Protein AF-0000000078791413 (afdb_homodimer)

Sequence (458 aa):
MQTTTYPIHERLLIGTLLTAAAGSFDAYTYLLHGEVFAGLQTGNVILLGVHLGQGQWHTAIRYLVPILAFMFGTMAARALQLHASHRPQLLAEQRWILRYEIVWLLVVSLLGKWLPDLLASAIVSVIAAAQLQEFRRLKGGPFTSLMMTGNLRTAAQSLYDGFIRGQQKGRASAATVGTIILSFALGAGVTGILTHAIGTYALAGATLVLILIDLLLWRDQKTLPQSTVMQTTTYPIHERLLIGTLLTAAAGSFDAYTYLLHGEVFAGLQTGNVILLGVHLGQGQWHTAIRYLVPILAFMFGTMAARALQLHASHRPQLLAEQRWILRYEIVWLLVVSLLGKWLPDLLASAIVSVIAAAQLQEFRRLKGGPFTSLMMTGNLRTAAQSLYDGFIRGQQKGRASAATVGTIILSFALGAGVTGILTHAIGTYALAGATLVLILIDLLLWRDQKTLPQSTV

Nearest PDB structures (foldseek):
  8vzo-assembly1_A  TM=5.711E-01  e=6.761E-02  Mus musculus
  8uby-assembly1_A  TM=5.961E-01  e=1.381E-01  Homo sapiens
  8f6h-assembly1_B  TM=3.755E-01  e=2.407E+00  Shewanella oneidensis MR-1
  8f6e-assembly1_B  TM=3.285E-01  e=5.624E+00  Shewanella oneidensis
  8qcz-assembly1_A  TM=5.626E-01  e=1.008E-01  Homo sapiens

Structure (mmCIF, N/CA/C/O backbone):
data_AF-0000000078791413-model_v1
#
loop_
_entity.id
_entity.type
_entity.pdbx_description
1 polymer 'DUF1275 domain-containing protein'
#
loop_
_atom_site.group_PDB
_atom_site.id
_atom_site.type_symbol
_atom_site.label_atom_id
_atom_site.label_alt_id
_atom_site.label_comp_id
_atom_site.label_asym_id
_atom_site.label_entity_id
_atom_site.label_seq_id
_atom_site.pdbx_PDB_ins_code
_atom_site.Cartn_x
_atom_site.Cartn_y
_atom_site.Cartn_z
_atom_site.occupancy
_atom_site.B_iso_or_equiv
_atom_site.auth_seq_id
_atom_site.auth_comp_id
_atom_site.auth_asym_id
_atom_site.auth_atom_id
_atom_site.pdbx_PDB_model_num
ATOM 1 N N . MET A 1 1 ? 11.016 33.219 -10.828 1 34.72 1 MET A N 1
ATOM 2 C CA . MET A 1 1 ? 10.258 32.094 -10.305 1 34.72 1 MET A CA 1
ATOM 3 C C . MET A 1 1 ? 11.023 31.391 -9.172 1 34.72 1 MET A C 1
ATOM 5 O O . MET A 1 1 ? 12.133 30.906 -9.375 1 34.72 1 MET A O 1
ATOM 9 N N . GLN A 1 2 ? 11.008 31.922 -8.047 1 38.5 2 GLN A N 1
ATOM 10 C CA . GLN A 1 2 ? 11.828 31.516 -6.902 1 38.5 2 GLN A CA 1
ATOM 11 C C . GLN A 1 2 ? 11.828 30 -6.738 1 38.5 2 GLN A C 1
ATOM 13 O O . GLN A 1 2 ? 10.766 29.375 -6.656 1 38.5 2 GLN A O 1
ATOM 18 N N . THR A 1 3 ? 12.594 29.219 -7.34 1 48.06 3 THR A N 1
ATOM 19 C CA . THR A 1 3 ? 12.789 27.781 -7.332 1 48.06 3 THR A CA 1
ATOM 20 C C . THR A 1 3 ? 12.695 27.219 -5.914 1 48.06 3 THR A C 1
ATOM 22 O O . THR A 1 3 ? 13.516 27.547 -5.055 1 48.06 3 THR A O 1
ATOM 25 N N . THR A 1 4 ? 11.531 27.312 -5.262 1 55.44 4 THR A N 1
ATOM 26 C CA . THR A 1 4 ? 11.289 26.812 -3.912 1 55.44 4 THR A CA 1
ATOM 27 C C . THR A 1 4 ? 12.141 25.578 -3.633 1 55.44 4 THR A C 1
ATOM 29 O O . THR A 1 4 ? 12.008 24.562 -4.316 1 55.44 4 THR A O 1
ATOM 32 N N . THR A 1 5 ? 13.414 25.734 -3.115 1 76.12 5 THR A N 1
ATOM 33 C CA . THR A 1 5 ? 14.484 24.75 -2.986 1 76.12 5 THR A CA 1
ATOM 34 C C . THR A 1 5 ? 14.219 23.812 -1.812 1 76.12 5 THR A C 1
ATOM 36 O O . THR A 1 5 ? 14.125 24.25 -0.665 1 76.12 5 THR A O 1
ATOM 39 N N . TYR A 1 6 ? 13.57 22.75 -1.928 1 87.69 6 TYR A N 1
ATOM 40 C CA . TYR A 1 6 ? 13.414 21.703 -0.92 1 87.69 6 TYR A CA 1
ATOM 41 C C . TYR A 1 6 ? 14.766 21.094 -0.544 1 87.69 6 TYR A C 1
ATOM 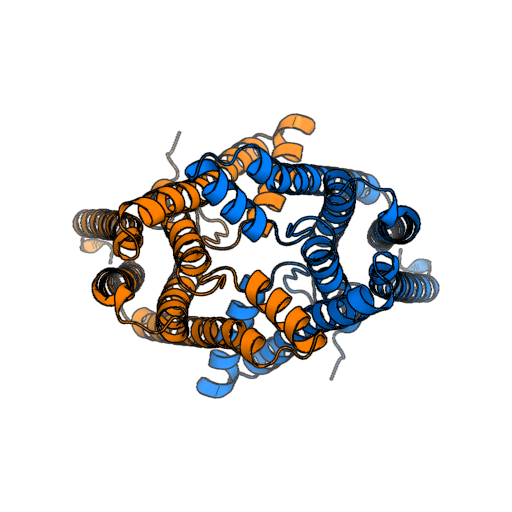43 O O . TYR A 1 6 ? 15.688 21.062 -1.365 1 87.69 6 TYR A O 1
ATOM 51 N N . PRO A 1 7 ? 14.891 20.828 0.788 1 90.25 7 PRO A N 1
ATOM 52 C CA . PRO A 1 7 ? 16.094 20.078 1.129 1 90.25 7 PRO A CA 1
ATOM 53 C C . PRO A 1 7 ? 16.375 18.938 0.151 1 90.25 7 PRO A C 1
ATOM 55 O O . PRO A 1 7 ? 15.445 18.359 -0.412 1 90.25 7 PRO A O 1
ATOM 58 N N . ILE A 1 8 ? 17.578 18.703 -0.067 1 91.12 8 ILE A N 1
ATOM 59 C CA . ILE A 1 8 ? 18 17.781 -1.112 1 91.12 8 ILE A CA 1
ATOM 60 C C . ILE A 1 8 ? 17.281 16.438 -0.946 1 91.12 8 ILE A C 1
ATOM 62 O O . ILE A 1 8 ? 16.906 15.797 -1.933 1 91.12 8 ILE A O 1
ATOM 66 N N . HIS A 1 9 ? 17.062 15.945 0.321 1 92.31 9 HIS A N 1
ATOM 67 C CA . HIS A 1 9 ? 16.484 14.633 0.552 1 92.31 9 HIS A CA 1
ATOM 68 C C . HIS A 1 9 ? 14.984 14.633 0.266 1 92.31 9 HIS A C 1
ATOM 70 O O . HIS A 1 9 ? 14.352 13.578 0.248 1 92.31 9 HIS A O 1
ATOM 76 N N . GLU A 1 10 ? 14.375 15.812 -0.086 1 94.94 10 GLU A N 1
ATOM 77 C CA . GLU A 1 10 ? 12.953 15.93 -0.408 1 94.94 10 GLU A CA 1
ATOM 78 C C . GLU A 1 10 ? 12.75 16.312 -1.873 1 94.94 10 GLU A C 1
ATOM 80 O O . GLU A 1 10 ? 11.641 16.672 -2.277 1 94.94 10 GLU A O 1
ATOM 85 N N . ARG A 1 11 ? 13.828 16.297 -2.609 1 96 11 ARG A N 1
ATOM 86 C CA . ARG A 1 11 ? 13.734 16.641 -4.027 1 96 11 ARG A CA 1
ATOM 87 C C . ARG A 1 11 ? 13.25 15.438 -4.84 1 96 11 ARG A C 1
ATOM 89 O O . ARG A 1 11 ? 13.445 14.289 -4.441 1 96 11 ARG A O 1
ATOM 96 N N . LEU A 1 12 ? 12.68 15.703 -5.973 1 97.19 12 LEU A N 1
ATOM 97 C CA . LEU A 1 12 ? 12.055 14.695 -6.824 1 97.19 12 LEU A CA 1
ATOM 98 C C . LEU A 1 12 ? 13.07 13.656 -7.273 1 97.19 12 LEU A C 1
ATOM 100 O O . LEU A 1 12 ? 12.75 12.469 -7.371 1 97.19 12 LEU A O 1
ATOM 104 N N . LEU A 1 13 ? 14.266 14.102 -7.516 1 97.19 13 LEU A N 1
ATOM 105 C CA . LEU A 1 13 ? 15.305 13.18 -7.957 1 97.19 13 LEU A CA 1
ATOM 106 C C . LEU A 1 13 ? 15.539 12.086 -6.914 1 97.19 13 LEU A C 1
ATOM 108 O O . LEU A 1 13 ? 15.586 10.906 -7.25 1 97.19 13 LEU A O 1
ATOM 112 N N . ILE A 1 14 ? 15.664 12.469 -5.641 1 97.44 14 ILE A N 1
ATOM 113 C CA . ILE A 1 14 ? 15.922 11.516 -4.562 1 97.44 14 ILE A CA 1
ATOM 114 C C . ILE A 1 14 ? 14.711 10.602 -4.383 1 97.44 14 ILE A C 1
ATOM 116 O O . ILE A 1 14 ? 14.859 9.391 -4.242 1 97.44 14 ILE A O 1
ATOM 120 N N . GLY A 1 15 ? 13.508 11.219 -4.418 1 97.94 15 GLY A N 1
ATOM 121 C CA . GLY A 1 15 ? 12.297 10.414 -4.336 1 97.94 15 GLY A CA 1
ATOM 122 C C . GLY A 1 15 ? 12.188 9.383 -5.449 1 97.94 15 GLY A C 1
ATOM 123 O O . GLY A 1 15 ? 11.797 8.242 -5.207 1 97.94 15 GLY A O 1
ATOM 124 N N . THR A 1 16 ? 12.57 9.82 -6.648 1 98.31 16 THR A N 1
ATOM 125 C CA . THR A 1 16 ? 12.523 8.945 -7.816 1 98.31 16 THR A CA 1
ATOM 126 C C . THR A 1 16 ? 13.5 7.777 -7.66 1 98.31 16 THR A C 1
ATOM 128 O O . THR A 1 16 ? 13.148 6.629 -7.922 1 98.31 16 THR A O 1
ATOM 131 N N . LEU A 1 17 ? 14.648 8.047 -7.184 1 98.5 17 LEU A N 1
ATOM 132 C CA . LEU A 1 17 ? 15.656 7.016 -6.992 1 98.5 17 LEU A CA 1
ATOM 133 C C . LEU A 1 17 ? 15.266 6.074 -5.859 1 98.5 17 LEU A C 1
ATOM 135 O O . LEU A 1 17 ? 15.445 4.859 -5.965 1 98.5 17 LEU A O 1
ATOM 139 N N . LEU A 1 18 ? 14.727 6.617 -4.785 1 98.44 18 LEU A N 1
ATOM 140 C CA . LEU A 1 18 ? 14.273 5.801 -3.666 1 98.44 18 LEU A CA 1
ATOM 141 C C . LEU A 1 18 ? 13.172 4.84 -4.102 1 98.44 18 LEU A C 1
ATOM 143 O O . LEU A 1 18 ? 13.188 3.666 -3.727 1 98.44 18 LEU A O 1
ATOM 147 N N . THR A 1 19 ? 12.258 5.324 -4.93 1 98.56 19 THR A N 1
ATOM 148 C CA . THR A 1 19 ? 11.133 4.5 -5.355 1 98.56 19 THR A CA 1
ATOM 149 C C . THR A 1 19 ? 11.594 3.42 -6.332 1 98.56 19 THR A C 1
ATOM 151 O O . THR A 1 19 ? 11.07 2.307 -6.328 1 98.56 19 THR A O 1
ATOM 154 N N . ALA A 1 20 ? 12.562 3.752 -7.164 1 98.5 20 ALA A N 1
ATOM 155 C CA . ALA A 1 20 ? 13.133 2.727 -8.031 1 98.5 20 ALA A CA 1
ATOM 156 C C . ALA A 1 20 ? 13.758 1.6 -7.211 1 98.5 20 ALA A C 1
ATOM 158 O O . ALA A 1 20 ? 13.562 0.421 -7.516 1 98.5 20 ALA A O 1
ATOM 159 N N . ALA A 1 21 ? 14.5 1.977 -6.195 1 98.5 21 ALA A N 1
ATOM 160 C CA . ALA A 1 21 ? 15.094 0.979 -5.309 1 98.5 21 ALA A CA 1
ATOM 161 C C . ALA A 1 21 ? 14.016 0.147 -4.621 1 98.5 21 ALA A C 1
ATOM 163 O O . ALA A 1 21 ? 14.148 -1.073 -4.496 1 98.5 21 ALA A O 1
ATOM 164 N N . ALA A 1 22 ? 12.977 0.786 -4.184 1 98.38 22 ALA A N 1
ATOM 165 C CA . ALA A 1 22 ? 11.883 0.111 -3.49 1 98.38 22 ALA A CA 1
ATOM 166 C C . ALA A 1 22 ? 11.219 -0.923 -4.395 1 98.38 22 ALA A C 1
ATOM 168 O O . ALA A 1 22 ? 10.93 -2.043 -3.963 1 98.38 22 ALA A O 1
ATOM 169 N N . GLY A 1 23 ? 10.922 -0.523 -5.66 1 98.5 23 GLY A N 1
ATOM 170 C CA . GLY A 1 23 ? 10.406 -1.485 -6.617 1 98.5 23 GLY A CA 1
ATOM 171 C C . GLY A 1 23 ? 11.312 -2.688 -6.809 1 98.5 23 GLY A C 1
ATOM 172 O O . GLY A 1 23 ? 10.828 -3.812 -6.965 1 98.5 23 GLY A O 1
ATOM 173 N N . SER A 1 24 ? 12.602 -2.471 -6.73 1 98.31 24 SER A N 1
ATOM 174 C CA . SER A 1 24 ? 13.602 -3.525 -6.875 1 98.31 24 SER A CA 1
ATOM 175 C C . SER A 1 24 ? 13.547 -4.5 -5.703 1 98.31 24 SER A C 1
ATOM 177 O O . SER A 1 24 ? 13.672 -5.711 -5.891 1 98.31 24 SER A O 1
ATOM 179 N N . PHE A 1 25 ? 13.344 -3.953 -4.453 1 98.19 25 PHE A N 1
ATOM 180 C CA . PHE A 1 25 ? 13.258 -4.801 -3.268 1 98.19 25 PHE A CA 1
ATOM 181 C C . PHE A 1 25 ? 12.18 -5.863 -3.439 1 98.19 25 PHE A C 1
ATOM 183 O O . PHE A 1 25 ? 12.445 -7.055 -3.254 1 98.19 25 PHE A O 1
ATOM 190 N N . ASP A 1 26 ? 11.062 -5.418 -3.824 1 98.44 26 ASP A N 1
ATOM 191 C CA . ASP A 1 26 ? 9.898 -6.293 -3.893 1 98.44 26 ASP A CA 1
ATOM 192 C C . ASP A 1 26 ? 10.008 -7.262 -5.066 1 98.44 26 ASP A C 1
ATOM 194 O O . ASP A 1 26 ? 9.688 -8.445 -4.934 1 98.44 26 ASP A O 1
ATOM 198 N N . ALA A 1 27 ? 10.453 -6.766 -6.238 1 97.94 27 ALA A N 1
ATOM 199 C CA . ALA A 1 27 ? 10.641 -7.652 -7.387 1 97.94 27 ALA A CA 1
ATOM 200 C C . ALA A 1 27 ? 11.641 -8.758 -7.07 1 97.94 27 ALA A C 1
ATOM 202 O O . ALA A 1 27 ? 11.414 -9.922 -7.406 1 97.94 27 ALA A O 1
ATOM 203 N N . TYR A 1 28 ? 12.727 -8.422 -6.406 1 97.62 28 TYR A N 1
ATOM 204 C CA . TYR A 1 28 ? 13.797 -9.352 -6.078 1 97.62 28 TYR A CA 1
ATOM 205 C C . TYR A 1 28 ? 13.289 -10.477 -5.184 1 97.62 28 TYR A C 1
ATOM 207 O O . TYR A 1 28 ? 13.453 -11.656 -5.508 1 97.62 28 TYR A O 1
ATOM 215 N N . THR A 1 29 ? 12.641 -10.117 -4.074 1 97.31 29 THR A N 1
ATOM 216 C CA . THR A 1 29 ? 12.211 -11.148 -3.141 1 97.31 29 THR A CA 1
ATOM 217 C C . THR A 1 29 ? 11.047 -11.961 -3.719 1 97.31 29 THR A C 1
ATOM 219 O O . THR A 1 29 ? 10.938 -13.156 -3.467 1 97.31 29 THR A O 1
ATOM 222 N N . TYR A 1 30 ? 10.211 -11.312 -4.492 1 97.06 30 TYR A N 1
ATOM 223 C CA . TYR A 1 30 ? 9.102 -12.031 -5.098 1 97.06 30 TYR A CA 1
ATOM 224 C C . TYR A 1 30 ? 9.594 -13.07 -6.09 1 97.06 30 TYR A C 1
ATOM 226 O O . TYR A 1 30 ? 9.109 -14.203 -6.109 1 97.06 30 TYR A O 1
ATOM 234 N N . LEU A 1 31 ? 10.594 -12.781 -6.859 1 95.81 31 LEU A N 1
ATOM 235 C CA . LEU A 1 31 ? 11.062 -13.648 -7.93 1 95.81 31 LEU A CA 1
ATOM 236 C C . LEU A 1 31 ? 11.977 -14.742 -7.387 1 95.81 31 LEU A C 1
ATOM 238 O O . LEU A 1 31 ? 11.961 -15.875 -7.871 1 95.81 31 LEU A O 1
ATOM 242 N N . LEU A 1 32 ? 12.75 -14.414 -6.309 1 95.62 32 LEU A N 1
ATOM 243 C CA . LEU A 1 32 ? 13.844 -15.328 -5.973 1 95.62 32 LEU A CA 1
ATOM 244 C C . LEU A 1 32 ? 13.617 -15.961 -4.605 1 95.62 32 LEU A C 1
ATOM 246 O O . LEU A 1 32 ? 14.258 -16.953 -4.266 1 95.62 32 LEU A O 1
ATOM 250 N N . HIS A 1 33 ? 12.703 -15.367 -3.889 1 94 33 HIS A N 1
ATOM 251 C CA . HIS A 1 33 ? 12.648 -15.82 -2.504 1 94 33 HIS A CA 1
ATOM 252 C C . HIS A 1 33 ? 11.219 -16.156 -2.088 1 94 33 HIS A C 1
ATOM 254 O O . HIS A 1 33 ? 10.742 -15.672 -1.058 1 94 33 HIS A O 1
ATOM 260 N N . GLY A 1 34 ? 10.484 -16.922 -2.869 1 91.31 34 GLY A N 1
ATOM 261 C CA . GLY A 1 34 ? 9.266 -17.594 -2.457 1 91.31 34 GLY A CA 1
ATOM 262 C C . GLY A 1 34 ? 8.023 -16.75 -2.666 1 91.31 34 GLY A C 1
ATOM 263 O O . GLY A 1 34 ? 7.043 -16.875 -1.928 1 91.31 34 GLY A O 1
ATOM 264 N N . GLU A 1 35 ? 8.047 -15.742 -3.543 1 94.25 35 GLU A N 1
ATOM 265 C CA . GLU A 1 35 ? 6.91 -14.906 -3.908 1 94.25 35 GLU A CA 1
ATOM 266 C C . GLU A 1 35 ? 6.398 -14.109 -2.709 1 94.25 35 GLU A C 1
ATOM 268 O O . GLU A 1 35 ? 5.195 -14.062 -2.457 1 94.25 35 GLU A O 1
ATOM 273 N N . VAL A 1 36 ? 7.328 -13.656 -1.929 1 96.5 36 VAL A N 1
ATOM 274 C CA . VAL A 1 36 ? 7.047 -12.758 -0.813 1 96.5 36 VAL A CA 1
ATOM 275 C C . VAL A 1 36 ? 7.504 -11.344 -1.157 1 96.5 36 VAL A C 1
ATOM 277 O O . VAL A 1 36 ? 8.43 -11.156 -1.955 1 96.5 36 VAL A O 1
ATOM 280 N N . PHE A 1 37 ? 6.859 -10.414 -0.606 1 97.5 37 PHE A N 1
ATOM 281 C CA . PHE A 1 37 ? 7.23 -9.023 -0.839 1 97.5 37 PHE A CA 1
ATOM 282 C C . PHE A 1 37 ? 8.031 -8.477 0.336 1 97.5 37 PHE A C 1
ATOM 284 O O . PHE A 1 37 ? 7.66 -8.68 1.494 1 97.5 37 PHE A O 1
ATOM 291 N N . ALA A 1 38 ? 9.07 -7.785 0.003 1 97 38 ALA A N 1
ATOM 292 C CA . ALA A 1 38 ? 9.906 -7.215 1.059 1 97 38 ALA A CA 1
ATOM 293 C C . ALA A 1 38 ? 9.281 -5.953 1.637 1 97 38 ALA A C 1
ATOM 295 O O . ALA A 1 38 ? 9.297 -5.742 2.852 1 97 38 ALA A O 1
ATOM 296 N N . GLY A 1 39 ? 8.797 -5.125 0.792 1 97.44 39 GLY A N 1
ATOM 297 C CA . GLY A 1 39 ? 8.234 -3.848 1.205 1 97.44 39 GLY A CA 1
ATOM 298 C C . GLY A 1 39 ? 6.715 -3.838 1.196 1 97.44 39 GLY A C 1
ATOM 299 O O . GLY A 1 39 ? 6.09 -3.225 2.064 1 97.44 39 GLY A O 1
ATOM 300 N N . LEU A 1 40 ? 6.148 -4.445 0.237 1 97.25 40 LEU A N 1
ATOM 301 C CA . LEU A 1 40 ? 4.699 -4.48 0.073 1 97.25 40 LEU A CA 1
ATOM 302 C C . LEU A 1 40 ? 4.066 -5.441 1.074 1 97.25 40 LEU A C 1
ATOM 304 O O . LEU A 1 40 ? 3.562 -6.5 0.693 1 97.25 40 LEU A O 1
ATOM 308 N N . GLN A 1 41 ? 3.863 -4.98 2.295 1 98.31 41 GLN A N 1
ATOM 309 C CA . GLN A 1 41 ? 3.373 -5.848 3.365 1 98.31 41 GLN A CA 1
ATOM 310 C C . GLN A 1 41 ? 1.88 -6.121 3.209 1 98.31 41 GLN A C 1
ATOM 312 O O . GLN A 1 41 ? 1.387 -7.164 3.643 1 98.31 41 GLN A O 1
ATOM 317 N N . THR A 1 42 ? 1.195 -5.242 2.564 1 98.31 42 THR A N 1
ATOM 318 C CA . THR A 1 42 ? -0.212 -5.508 2.285 1 98.31 42 THR A CA 1
ATOM 319 C C . THR A 1 42 ? -0.378 -6.832 1.544 1 98.31 42 THR A C 1
ATOM 321 O O . THR A 1 42 ? -1.251 -7.633 1.881 1 98.31 42 THR A O 1
ATOM 324 N N . GLY A 1 43 ? 0.449 -7.059 0.578 1 98 43 GLY A N 1
ATOM 325 C CA . GLY A 1 43 ? 0.425 -8.32 -0.146 1 98 43 GLY A CA 1
ATOM 326 C C . GLY A 1 43 ? 0.705 -9.516 0.737 1 98 43 GLY A C 1
ATOM 327 O O . GLY A 1 43 ? 0.027 -10.547 0.634 1 98 43 GLY A O 1
ATOM 328 N N . ASN A 1 44 ? 1.668 -9.375 1.631 1 98.5 44 ASN A N 1
ATOM 329 C CA . ASN A 1 44 ? 1.991 -10.461 2.555 1 98.5 44 ASN A CA 1
ATOM 330 C C . ASN A 1 44 ? 0.832 -10.75 3.504 1 98.5 44 ASN A C 1
ATOM 332 O O . ASN A 1 44 ? 0.582 -11.906 3.85 1 98.5 44 ASN A O 1
ATOM 336 N N . VAL A 1 45 ? 0.146 -9.711 3.918 1 98.44 45 VAL A N 1
ATOM 337 C CA . VAL A 1 45 ? -0.986 -9.875 4.824 1 98.44 45 VAL A CA 1
ATOM 338 C C . VAL A 1 45 ? -2.121 -10.602 4.105 1 98.44 45 VAL A C 1
ATOM 340 O O . VAL A 1 45 ? -2.744 -11.508 4.668 1 98.44 45 VAL A O 1
ATOM 343 N N . ILE A 1 46 ? -2.391 -10.227 2.869 1 98.19 46 ILE A N 1
ATOM 344 C CA . ILE A 1 46 ? -3.422 -10.883 2.078 1 98.19 46 ILE A CA 1
ATOM 345 C C . ILE A 1 46 ? -3.088 -12.367 1.93 1 98.19 46 ILE A C 1
ATOM 347 O O . ILE A 1 46 ? -3.918 -13.227 2.223 1 98.19 46 ILE A O 1
ATOM 351 N N . LEU A 1 47 ? -1.841 -12.648 1.515 1 97.44 47 LEU A N 1
ATOM 352 C CA . LEU A 1 47 ? -1.455 -14.023 1.212 1 97.44 47 LEU A CA 1
ATOM 353 C C . LEU A 1 47 ? -1.346 -14.852 2.488 1 97.44 47 LEU A C 1
ATOM 355 O O . LEU A 1 47 ? -1.649 -16.047 2.486 1 97.44 47 LEU A O 1
ATOM 359 N N . LEU A 1 48 ? -0.936 -14.188 3.547 1 97.88 48 LEU A N 1
ATOM 360 C CA . LEU A 1 48 ? -0.978 -14.844 4.848 1 97.88 48 LEU A CA 1
ATOM 361 C C . LEU A 1 48 ? -2.398 -15.289 5.188 1 97.88 48 LEU A C 1
ATOM 363 O O . LEU A 1 48 ? -2.625 -16.453 5.539 1 97.88 48 LEU A O 1
ATOM 367 N N . GLY A 1 49 ? -3.352 -14.391 5.074 1 97.31 49 GLY A N 1
ATOM 368 C CA . GLY A 1 49 ? -4.746 -14.703 5.344 1 97.31 49 GLY A CA 1
ATOM 369 C C . GLY A 1 49 ? -5.285 -15.812 4.465 1 97.31 49 GLY A C 1
ATOM 370 O O . GLY A 1 49 ? -5.91 -16.766 4.961 1 97.31 49 GLY A O 1
ATOM 371 N N . VAL A 1 50 ? -5 -15.75 3.215 1 96.19 50 VAL A N 1
ATOM 372 C CA . VAL A 1 50 ? -5.496 -16.719 2.238 1 96.19 50 VAL A CA 1
ATOM 373 C C . VAL A 1 50 ? -4.945 -18.094 2.555 1 96.19 50 VAL A C 1
ATOM 375 O O . VAL A 1 50 ? -5.699 -19.078 2.615 1 96.19 50 VAL A O 1
ATOM 378 N N . HIS A 1 51 ? -3.645 -18.203 2.777 1 96.56 51 HIS A N 1
ATOM 379 C CA . HIS A 1 51 ? -3.033 -19.5 2.998 1 96.56 51 HIS A CA 1
ATOM 380 C C . HIS A 1 51 ? -3.43 -20.078 4.355 1 96.56 51 HIS A C 1
ATOM 382 O O . HIS A 1 51 ? -3.586 -21.281 4.504 1 96.56 51 HIS A O 1
ATOM 388 N N . LEU A 1 52 ? -3.607 -19.203 5.328 1 95.5 52 LEU A N 1
ATOM 389 C CA . LEU A 1 52 ? -4.137 -19.672 6.605 1 95.5 52 LEU A CA 1
ATOM 390 C C . LEU A 1 52 ? -5.551 -20.219 6.441 1 95.5 52 LEU A C 1
ATOM 392 O O . LEU A 1 52 ? -5.871 -21.281 6.973 1 95.5 52 LEU A O 1
ATOM 396 N N . GLY A 1 53 ? -6.34 -19.516 5.73 1 93.56 53 GLY A N 1
ATOM 397 C CA . GLY A 1 53 ? -7.695 -19.969 5.465 1 93.56 53 GLY A CA 1
ATOM 398 C C . GLY A 1 53 ? -7.754 -21.297 4.746 1 93.56 53 GLY A C 1
ATOM 399 O O . GLY A 1 53 ? -8.672 -22.094 4.957 1 93.56 53 GLY A O 1
ATOM 400 N N . GLN A 1 54 ? -6.754 -21.578 3.977 1 94.56 54 GLN A N 1
ATOM 401 C CA . GLN A 1 54 ? -6.734 -22.812 3.184 1 94.56 54 GLN A CA 1
ATOM 402 C C . GLN A 1 54 ? -5.977 -23.922 3.91 1 94.56 54 GLN A C 1
ATOM 404 O O . GLN A 1 54 ? -5.746 -24.984 3.346 1 94.56 54 GLN A O 1
ATOM 409 N N . GLY A 1 55 ? -5.441 -23.641 5.074 1 94.12 55 GLY A N 1
ATOM 410 C CA . GLY A 1 55 ? -4.785 -24.641 5.902 1 94.12 55 GLY A CA 1
ATOM 411 C C . GLY A 1 55 ? -3.342 -24.891 5.5 1 94.12 55 GLY A C 1
ATOM 412 O O . GLY A 1 55 ? -2.77 -25.922 5.836 1 94.12 55 GLY A O 1
ATOM 413 N N . GLN A 1 56 ? -2.812 -23.938 4.75 1 95.12 56 GLN A N 1
ATOM 414 C CA . GLN A 1 56 ? -1.431 -24.078 4.305 1 95.12 56 GLN A CA 1
ATOM 415 C C . GLN A 1 56 ? -0.476 -23.359 5.258 1 95.12 56 GLN A C 1
ATOM 417 O O . GLN A 1 56 ? 0.129 -22.344 4.898 1 95.12 56 GLN A O 1
ATOM 422 N N . TRP A 1 57 ? -0.204 -23.938 6.309 1 93.31 57 TRP A N 1
ATOM 423 C CA . TRP A 1 57 ? 0.525 -23.328 7.41 1 93.31 57 TRP A CA 1
ATOM 424 C C . TRP A 1 57 ? 1.979 -23.078 7.031 1 93.31 57 TRP A C 1
ATOM 426 O O . TRP A 1 57 ? 2.543 -22.031 7.363 1 93.31 57 TRP A O 1
ATOM 436 N N . HIS A 1 58 ? 2.592 -24.062 6.359 1 93.19 58 HIS A N 1
ATOM 437 C CA . HIS A 1 58 ? 3.992 -23.938 5.98 1 93.19 58 HIS A CA 1
ATOM 438 C C . HIS A 1 58 ? 4.203 -22.766 5.02 1 93.19 58 HIS A C 1
ATOM 440 O O . HIS A 1 58 ? 5.168 -22.016 5.156 1 93.19 58 HIS A O 1
ATOM 446 N N . THR A 1 59 ? 3.242 -22.609 4.129 1 94.25 59 THR A N 1
ATOM 447 C CA . THR A 1 59 ? 3.314 -21.5 3.184 1 94.25 59 THR A CA 1
ATOM 448 C C . THR A 1 59 ? 3.027 -20.172 3.879 1 94.25 59 THR A C 1
ATOM 450 O O . THR A 1 59 ? 3.646 -19.156 3.566 1 94.25 59 THR A O 1
ATOM 453 N N . ALA A 1 60 ? 2.131 -20.219 4.832 1 95.69 60 ALA A N 1
ATOM 454 C CA . ALA A 1 60 ? 1.719 -19.016 5.535 1 95.69 60 ALA A CA 1
ATOM 455 C C . ALA A 1 60 ? 2.893 -18.391 6.281 1 95.69 60 ALA A C 1
ATOM 457 O O . ALA A 1 60 ? 2.996 -17.156 6.371 1 95.69 60 ALA A O 1
ATOM 458 N N . ILE A 1 61 ? 3.789 -19.172 6.762 1 95.69 61 ILE A N 1
ATOM 459 C CA . ILE A 1 61 ? 4.906 -18.688 7.562 1 95.69 61 ILE A CA 1
ATOM 460 C C . ILE A 1 61 ? 5.82 -17.812 6.703 1 95.69 61 ILE A C 1
ATOM 462 O O . ILE A 1 61 ? 6.438 -16.859 7.207 1 95.69 61 ILE A O 1
ATOM 466 N N . ARG A 1 62 ? 5.898 -18.109 5.43 1 96.44 62 ARG A N 1
ATOM 467 C CA . ARG A 1 62 ? 6.742 -17.359 4.508 1 96.44 62 ARG A CA 1
ATOM 468 C C . ARG A 1 62 ? 6.336 -15.891 4.469 1 96.44 62 ARG A C 1
ATOM 470 O O . ARG A 1 62 ? 7.176 -15.016 4.234 1 96.44 62 ARG A O 1
ATOM 477 N N . TYR A 1 63 ? 5.059 -15.617 4.754 1 98 63 TYR A N 1
ATOM 478 C CA . TYR A 1 63 ? 4.551 -14.25 4.691 1 98 63 TYR A CA 1
ATOM 479 C C . TYR A 1 63 ? 4.625 -13.578 6.055 1 98 63 TYR A C 1
ATOM 481 O O . TYR A 1 63 ? 4.754 -12.352 6.145 1 98 63 TYR A O 1
ATOM 489 N N . LEU A 1 64 ? 4.605 -14.359 7.102 1 97.88 64 LEU A N 1
ATOM 490 C CA . LEU A 1 64 ? 4.668 -13.836 8.461 1 97.88 64 LEU A CA 1
ATOM 491 C C . LEU A 1 64 ? 6.051 -13.273 8.766 1 97.88 64 LEU A C 1
ATOM 493 O O . LEU A 1 64 ? 6.18 -12.258 9.453 1 97.88 64 LEU A O 1
ATOM 497 N N . VAL A 1 65 ? 7.09 -13.844 8.211 1 98 65 VAL A N 1
ATOM 498 C CA . VAL A 1 65 ? 8.477 -13.5 8.508 1 98 65 VAL A CA 1
ATOM 499 C C . VAL A 1 65 ? 8.781 -12.086 8.023 1 98 65 VAL A C 1
ATOM 501 O O . VAL A 1 65 ? 9.234 -11.242 8.797 1 98 65 VAL A O 1
ATOM 504 N N . PRO A 1 66 ? 8.469 -11.773 6.793 1 98.31 66 PRO A N 1
ATOM 505 C CA . PRO A 1 66 ? 8.734 -10.406 6.363 1 98.31 66 PRO A CA 1
ATOM 506 C C . PRO A 1 66 ? 7.855 -9.375 7.074 1 98.31 66 PRO A C 1
ATOM 508 O O . PRO A 1 66 ? 8.281 -8.242 7.305 1 98.31 66 PRO A O 1
ATOM 511 N N . ILE A 1 67 ? 6.641 -9.742 7.434 1 98.62 67 ILE A N 1
ATOM 512 C CA . ILE A 1 67 ? 5.758 -8.836 8.164 1 98.62 67 ILE A CA 1
ATOM 513 C C . ILE A 1 67 ? 6.398 -8.461 9.5 1 98.62 67 ILE A C 1
ATOM 515 O O . ILE A 1 67 ? 6.508 -7.277 9.828 1 98.62 67 ILE A O 1
ATOM 519 N N . LEU A 1 68 ? 6.867 -9.453 10.211 1 98.44 68 LEU A N 1
ATOM 520 C CA . LEU A 1 68 ? 7.488 -9.219 11.508 1 98.44 68 LEU A CA 1
ATOM 521 C C . LEU A 1 68 ? 8.812 -8.484 11.352 1 98.44 68 LEU A C 1
ATOM 523 O O . LEU A 1 68 ? 9.141 -7.605 12.148 1 98.44 68 LEU A O 1
ATOM 527 N N . ALA A 1 69 ? 9.609 -8.867 10.375 1 98.69 69 ALA A N 1
ATOM 528 C CA . ALA A 1 69 ? 10.875 -8.195 10.102 1 98.69 69 ALA A CA 1
ATOM 529 C C . ALA A 1 69 ? 10.656 -6.723 9.758 1 98.69 69 ALA A C 1
ATOM 531 O O . ALA A 1 69 ? 11.43 -5.859 10.188 1 98.69 69 ALA A O 1
ATOM 532 N N . PHE A 1 70 ? 9.625 -6.465 9.016 1 98.69 70 PHE A N 1
ATOM 533 C CA . PHE A 1 70 ? 9.266 -5.098 8.656 1 98.69 70 PHE A CA 1
ATOM 534 C C . PHE A 1 70 ? 8.93 -4.285 9.906 1 98.69 70 PHE A C 1
ATOM 536 O O . PHE A 1 70 ? 9.375 -3.146 10.047 1 98.69 70 PHE A O 1
ATOM 543 N N . MET A 1 71 ? 8.125 -4.863 10.766 1 98.25 71 MET A N 1
ATOM 544 C CA . MET A 1 71 ? 7.777 -4.184 12.008 1 98.25 71 MET A CA 1
ATOM 545 C C . MET A 1 71 ? 9.023 -3.902 12.844 1 98.25 71 MET A C 1
ATOM 547 O O . MET A 1 71 ? 9.18 -2.799 13.367 1 98.25 71 MET A O 1
ATOM 551 N N . PHE A 1 72 ? 9.875 -4.828 12.922 1 97.75 72 PHE A N 1
ATOM 552 C CA . PHE A 1 72 ? 11.125 -4.652 13.656 1 97.75 72 PHE A CA 1
ATOM 553 C C . PHE A 1 72 ? 11.969 -3.557 13.031 1 97.75 72 PHE A C 1
ATOM 555 O O . PHE A 1 72 ? 12.547 -2.725 13.734 1 97.75 72 PHE A O 1
ATOM 562 N N . GLY A 1 73 ? 12.094 -3.619 11.695 1 97.38 73 GLY A N 1
ATOM 563 C CA . GLY A 1 73 ? 12.836 -2.59 11 1 97.38 73 GLY A CA 1
ATOM 564 C C . GLY A 1 73 ? 12.305 -1.191 11.242 1 97.38 73 GLY A C 1
ATOM 565 O O . GLY A 1 73 ? 13.078 -0.246 11.406 1 97.38 73 GLY A O 1
ATOM 566 N N . THR A 1 74 ? 11.008 -1.069 11.297 1 97.06 74 THR A N 1
ATOM 567 C CA . THR A 1 74 ? 10.375 0.215 11.578 1 97.06 74 THR A CA 1
ATOM 568 C C . THR A 1 74 ? 10.727 0.698 12.984 1 97.06 74 THR A C 1
ATOM 570 O O . THR A 1 74 ? 11.078 1.861 13.172 1 97.06 74 THR A O 1
ATOM 573 N N . MET A 1 75 ? 10.633 -0.173 13.953 1 96.38 75 MET A N 1
ATOM 574 C CA . MET A 1 75 ? 10.945 0.176 15.336 1 96.38 75 MET A CA 1
ATOM 575 C C . MET A 1 75 ? 12.414 0.57 15.477 1 96.38 75 MET A C 1
ATOM 577 O O . MET A 1 75 ? 12.734 1.532 16.172 1 96.38 75 MET A O 1
ATOM 581 N N . ALA A 1 76 ? 13.273 -0.161 14.828 1 94.31 76 ALA A N 1
ATOM 582 C CA . ALA A 1 76 ? 14.703 0.141 14.875 1 94.31 76 ALA A CA 1
ATOM 583 C C . ALA A 1 76 ? 14.992 1.506 14.258 1 94.31 76 ALA A C 1
ATOM 585 O O . ALA A 1 76 ? 15.773 2.287 14.805 1 94.31 76 ALA A O 1
ATOM 586 N N . ALA A 1 77 ? 14.422 1.744 13.109 1 93.25 77 ALA A N 1
ATOM 587 C CA . ALA A 1 77 ? 14.602 3.039 12.461 1 93.25 77 ALA A CA 1
ATOM 588 C C . ALA A 1 77 ? 14.078 4.172 13.344 1 93.25 77 ALA A C 1
ATOM 590 O O . ALA A 1 77 ? 14.695 5.234 13.422 1 93.25 77 ALA A O 1
ATOM 591 N N . ARG A 1 78 ? 12.906 3.934 13.969 1 91.25 78 ARG A N 1
ATOM 592 C CA . ARG A 1 78 ? 12.336 4.922 14.875 1 91.25 78 ARG A CA 1
ATOM 593 C C . ARG A 1 78 ? 13.281 5.199 16.047 1 91.25 78 ARG A C 1
ATOM 595 O O . ARG A 1 78 ? 13.469 6.352 16.438 1 91.25 78 ARG A O 1
ATOM 602 N N . ALA A 1 79 ? 13.867 4.207 16.625 1 90.81 79 ALA A N 1
ATOM 603 C CA . ALA A 1 79 ? 14.828 4.348 17.719 1 90.81 79 ALA A CA 1
ATOM 604 C C . ALA A 1 79 ? 16.031 5.172 17.281 1 90.81 79 ALA A C 1
ATOM 606 O O . ALA A 1 79 ? 16.516 6.031 18.031 1 90.81 79 ALA A O 1
ATOM 607 N N . LEU A 1 80 ? 16.469 4.914 16.109 1 87.12 80 LEU A N 1
ATOM 608 C CA . LEU A 1 80 ? 17.609 5.648 15.57 1 87.12 80 LEU A CA 1
ATOM 609 C C . LEU A 1 80 ? 17.266 7.117 15.375 1 87.12 80 LEU A C 1
ATOM 611 O O . LEU A 1 80 ? 18.094 7.996 15.633 1 87.12 80 LEU A O 1
ATOM 615 N N . GLN A 1 81 ? 16.078 7.375 14.898 1 85.62 81 GLN A N 1
ATOM 616 C CA . GLN A 1 81 ? 15.625 8.742 14.688 1 85.62 81 GLN A CA 1
ATOM 617 C C . GLN A 1 81 ? 15.57 9.508 16 1 85.62 81 GLN A C 1
ATOM 619 O O . GLN A 1 81 ? 15.945 10.68 16.062 1 85.62 81 GLN A O 1
ATOM 624 N N . LEU A 1 82 ? 15.094 8.906 17.031 1 84.19 82 LEU A N 1
ATOM 625 C CA . LEU A 1 82 ? 14.945 9.547 18.344 1 84.19 82 LEU A CA 1
ATOM 626 C C . LEU A 1 82 ? 16.312 9.812 18.969 1 84.19 82 LEU A C 1
ATOM 628 O O . LEU A 1 82 ? 16.5 10.812 19.656 1 84.19 82 LEU A O 1
ATOM 632 N N . HIS A 1 83 ? 17.188 8.969 18.672 1 83.5 83 HIS A N 1
ATOM 633 C CA . HIS A 1 83 ? 18.531 9.141 19.203 1 83.5 83 HIS A CA 1
ATOM 634 C C . HIS A 1 83 ? 19.281 10.234 18.453 1 83.5 83 HIS A C 1
ATOM 636 O O . HIS A 1 83 ? 20.047 11 19.047 1 83.5 83 HIS A O 1
ATOM 642 N N . ALA A 1 84 ? 19.109 10.359 17.156 1 75.75 84 ALA A N 1
ATOM 643 C CA . ALA A 1 84 ? 19.797 11.336 16.312 1 75.75 84 ALA A CA 1
ATOM 644 C C . ALA A 1 84 ? 19.234 12.742 16.547 1 75.75 84 ALA A C 1
ATOM 646 O O . ALA A 1 84 ? 19.938 13.734 16.328 1 75.75 84 ALA A O 1
ATOM 647 N N . SER A 1 85 ? 17.953 12.781 16.734 1 67.62 85 SER A N 1
ATOM 648 C CA . SER A 1 85 ? 17.328 14.078 16.969 1 67.62 85 SER A CA 1
ATOM 649 C C . SER A 1 85 ? 18.078 14.867 18.031 1 67.62 85 SER A C 1
ATOM 651 O O . SER A 1 85 ? 18 16.094 18.062 1 67.62 85 SER A O 1
ATOM 653 N N . HIS A 1 86 ? 18.891 14.18 18.609 1 63.47 86 HIS A N 1
ATOM 654 C CA . HIS A 1 86 ? 19.703 14.867 19.625 1 63.47 86 HIS A CA 1
ATOM 655 C C . HIS A 1 86 ? 20.984 15.414 19.031 1 63.47 86 HIS A C 1
ATOM 657 O O . HIS A 1 86 ? 21.734 16.125 19.703 1 63.47 86 HIS A O 1
ATOM 663 N N . ARG A 1 87 ? 21.172 15.047 17.75 1 62.09 87 ARG A N 1
ATOM 664 C CA . ARG A 1 87 ? 22.375 15.539 17.109 1 62.09 87 ARG A CA 1
ATOM 665 C C . ARG A 1 87 ? 22.047 16.469 15.953 1 62.09 87 ARG A C 1
ATOM 667 O O . ARG A 1 87 ? 21.047 16.281 15.258 1 62.09 87 ARG A O 1
ATOM 674 N N . PRO A 1 88 ? 22.547 17.688 15.922 1 57.94 88 PRO A N 1
ATOM 675 C CA . PRO A 1 88 ? 22.172 18.797 15.031 1 57.94 88 PRO A CA 1
ATOM 676 C C . PRO A 1 88 ? 22.328 18.438 13.555 1 57.94 88 PRO A C 1
ATOM 678 O O . PRO A 1 88 ? 21.891 19.188 12.688 1 57.94 88 PRO A O 1
ATOM 681 N N . GLN A 1 89 ? 23.016 17.391 13.164 1 62.19 89 GLN A N 1
ATOM 682 C CA . GLN A 1 89 ? 23.25 17.344 11.719 1 62.19 89 GLN A CA 1
ATOM 683 C C . GLN A 1 89 ? 22.094 16.656 11 1 62.19 89 GLN A C 1
ATOM 685 O O . GLN A 1 89 ? 21.922 15.445 11.109 1 62.19 89 GLN A O 1
ATOM 690 N N . LEU A 1 90 ? 21.141 17.406 10.289 1 60.47 90 LEU A N 1
ATOM 691 C CA . LEU A 1 90 ? 19.844 17.078 9.727 1 60.47 90 LEU A CA 1
ATOM 692 C C . LEU A 1 90 ? 19.953 15.938 8.719 1 60.47 90 LEU A C 1
ATOM 694 O O . LEU A 1 90 ? 19.109 15.039 8.688 1 60.47 90 LEU A O 1
ATOM 698 N N . LEU A 1 91 ? 21.156 15.859 7.988 1 74.69 91 LEU A N 1
ATOM 699 C CA . LEU A 1 91 ? 21.266 14.852 6.938 1 74.69 91 LEU A CA 1
ATOM 700 C C . LEU A 1 91 ? 21.938 13.586 7.457 1 74.69 91 LEU A C 1
ATOM 702 O O . LEU A 1 91 ? 21.891 12.539 6.801 1 74.69 91 LEU A O 1
ATOM 706 N N . ALA A 1 92 ? 22.25 13.688 8.68 1 78.69 92 ALA A N 1
ATOM 707 C CA . ALA A 1 92 ? 23 12.562 9.234 1 78.69 92 ALA A CA 1
ATOM 708 C C . ALA A 1 92 ? 22.109 11.336 9.398 1 78.69 92 ALA A C 1
ATOM 710 O O . ALA A 1 92 ? 22.516 10.219 9.086 1 78.69 92 ALA A O 1
ATOM 711 N N . GLU A 1 93 ? 20.891 11.555 9.719 1 85.88 93 GLU A N 1
ATOM 712 C CA . GLU A 1 93 ? 19.969 10.445 9.93 1 85.88 93 GLU A CA 1
ATOM 713 C C . GLU A 1 93 ? 19.672 9.719 8.617 1 85.88 93 GLU A C 1
ATOM 715 O O . GLU A 1 93 ? 19.719 8.492 8.555 1 85.88 93 GLU A O 1
ATOM 720 N N . GLN A 1 94 ? 19.438 10.5 7.605 1 91.25 94 GLN A N 1
ATOM 721 C CA . GLN A 1 94 ? 19.141 9.93 6.297 1 91.25 94 GLN A CA 1
ATOM 722 C C . GLN A 1 94 ? 20.328 9.125 5.758 1 91.25 94 GLN A C 1
ATOM 724 O O . GLN A 1 94 ? 20.141 8.039 5.215 1 91.25 94 GLN A O 1
ATOM 729 N N . ARG A 1 95 ? 21.469 9.656 5.988 1 92.31 95 ARG A N 1
ATOM 730 C CA . ARG A 1 95 ? 22.656 8.992 5.457 1 92.31 95 ARG A CA 1
ATOM 731 C C . ARG A 1 95 ? 22.953 7.711 6.223 1 92.31 95 ARG A C 1
ATOM 733 O O . ARG A 1 95 ? 23.391 6.715 5.637 1 92.31 95 ARG A O 1
ATOM 740 N N . TRP A 1 96 ? 22.719 7.715 7.523 1 91.62 96 TRP A N 1
ATOM 741 C CA . TRP A 1 96 ? 22.922 6.508 8.32 1 91.62 96 TRP A CA 1
ATOM 742 C C . TRP A 1 96 ? 21.984 5.391 7.867 1 91.62 96 TRP A C 1
ATOM 744 O O . TRP A 1 96 ? 22.391 4.238 7.75 1 91.62 96 TRP A O 1
ATOM 754 N N . ILE A 1 97 ? 20.781 5.738 7.645 1 93.69 97 ILE A N 1
ATOM 755 C CA . ILE A 1 97 ? 19.797 4.75 7.207 1 93.69 97 ILE A CA 1
ATOM 756 C C . ILE A 1 97 ? 20.172 4.234 5.816 1 93.69 97 ILE A C 1
ATOM 758 O O . ILE A 1 97 ? 20.094 3.035 5.551 1 93.69 97 ILE A O 1
ATOM 762 N N . LEU A 1 98 ? 20.625 5.145 4.953 1 95.75 98 LEU A N 1
ATOM 763 C CA . LEU A 1 98 ? 21.031 4.746 3.609 1 95.75 98 LEU A CA 1
ATOM 764 C C . LEU A 1 98 ? 22.219 3.787 3.666 1 95.75 98 LEU A C 1
ATOM 766 O O . LEU A 1 98 ? 22.25 2.781 2.951 1 95.75 98 LEU A O 1
ATOM 770 N N . ARG A 1 99 ? 23.172 4.098 4.469 1 95.38 99 ARG A N 1
ATOM 771 C CA . ARG A 1 99 ? 24.359 3.262 4.574 1 95.38 99 ARG A CA 1
ATOM 772 C C . ARG A 1 99 ? 24.016 1.892 5.152 1 95.38 99 ARG A C 1
ATOM 774 O O . ARG A 1 99 ? 24.562 0.875 4.715 1 95.38 99 ARG A O 1
ATOM 781 N N . TYR A 1 100 ? 23.141 1.964 6.129 1 94 100 TYR A N 1
ATOM 782 C CA . TYR A 1 100 ? 22.609 0.713 6.656 1 94 100 TYR A CA 1
ATOM 783 C C . TYR A 1 100 ? 21.969 -0.116 5.551 1 94 100 TYR A C 1
ATOM 785 O O . TYR A 1 100 ? 22.219 -1.316 5.438 1 94 100 TYR A O 1
ATOM 793 N N . GLU A 1 101 ? 21.156 0.454 4.711 1 96.69 101 GLU A N 1
ATOM 794 C CA . GLU A 1 101 ? 20.484 -0.219 3.598 1 96.69 101 GLU A CA 1
ATOM 795 C C . GLU A 1 101 ? 21.516 -0.784 2.613 1 96.69 101 GLU A C 1
ATOM 797 O O . GLU A 1 101 ? 21.391 -1.933 2.182 1 96.69 101 GLU A O 1
ATOM 802 N N . ILE A 1 102 ? 22.531 0.037 2.322 1 97.69 102 ILE A N 1
ATOM 803 C CA . ILE A 1 102 ? 23.547 -0.337 1.342 1 97.69 102 ILE A CA 1
ATOM 804 C C . ILE A 1 102 ? 24.281 -1.582 1.818 1 97.69 102 ILE A C 1
ATOM 806 O O . ILE A 1 102 ? 24.438 -2.545 1.064 1 97.69 102 ILE A O 1
ATOM 810 N N . VAL A 1 103 ? 24.688 -1.62 3.064 1 96.69 103 VAL A N 1
ATOM 811 C CA . VAL A 1 103 ? 25.469 -2.719 3.615 1 96.69 103 VAL A CA 1
ATOM 812 C C . VAL A 1 103 ? 24.656 -4.008 3.574 1 96.69 103 VAL A C 1
ATOM 814 O O . VAL A 1 103 ? 25.125 -5.035 3.088 1 96.69 103 VAL A O 1
ATOM 817 N N . TRP A 1 104 ? 23.438 -3.957 4.039 1 96.25 104 TRP A N 1
ATOM 818 C CA . TRP A 1 104 ? 22.625 -5.168 4.141 1 96.25 104 TRP A CA 1
ATOM 819 C C . TRP A 1 104 ? 22.172 -5.637 2.76 1 96.25 104 TRP A C 1
ATOM 821 O O . TRP A 1 104 ? 22.047 -6.84 2.52 1 96.25 104 TRP A O 1
ATOM 831 N N . LEU A 1 105 ? 21.922 -4.715 1.831 1 97.12 105 LEU A N 1
ATOM 832 C CA . LEU A 1 105 ? 21.594 -5.105 0.465 1 97.12 105 LEU A CA 1
ATOM 833 C C . LEU A 1 105 ? 22.781 -5.816 -0.196 1 97.12 105 LEU A C 1
ATOM 835 O O . LEU A 1 105 ? 22.578 -6.777 -0.946 1 97.12 105 LEU A O 1
ATOM 839 N N . LEU A 1 106 ? 23.984 -5.305 0.073 1 95.81 106 LEU A N 1
ATOM 840 C CA . LEU A 1 106 ? 25.188 -5.945 -0.465 1 95.81 106 LEU A CA 1
ATOM 841 C C . LEU A 1 106 ? 25.344 -7.359 0.083 1 95.81 106 LEU A C 1
ATOM 843 O O . LEU A 1 106 ? 25.719 -8.273 -0.65 1 95.81 106 LEU A O 1
ATOM 847 N N . VAL A 1 107 ? 25.047 -7.504 1.353 1 95.62 107 VAL A N 1
ATOM 848 C CA . VAL A 1 107 ? 25.125 -8.812 1.987 1 95.62 107 VAL A CA 1
ATOM 849 C C . VAL A 1 107 ? 24.156 -9.781 1.312 1 95.62 107 VAL A C 1
ATOM 851 O O . VAL A 1 107 ? 24.531 -10.898 0.945 1 95.62 107 VAL A O 1
ATOM 854 N N . VAL A 1 108 ? 22.922 -9.375 1.108 1 96.56 108 VAL A N 1
ATOM 855 C CA . VAL A 1 108 ? 21.922 -10.234 0.506 1 96.56 108 VAL A CA 1
ATOM 856 C C . VAL A 1 108 ? 22.266 -10.5 -0.958 1 96.56 108 VAL A C 1
ATOM 858 O O . VAL A 1 108 ? 22.062 -11.602 -1.462 1 96.56 108 VAL A O 1
ATOM 861 N N . SER A 1 109 ? 22.766 -9.461 -1.658 1 95.25 109 SER A N 1
ATOM 862 C CA . SER A 1 109 ? 23.109 -9.594 -3.07 1 95.25 109 SER A CA 1
ATOM 863 C C . SER A 1 109 ? 24.25 -10.578 -3.268 1 95.25 109 SER A C 1
ATOM 865 O O . SER A 1 109 ? 24.188 -11.438 -4.148 1 95.25 109 SER A O 1
ATOM 867 N N . LEU A 1 110 ? 25.266 -10.547 -2.422 1 94.62 110 LEU A N 1
ATOM 868 C CA . LEU A 1 110 ? 26.484 -11.336 -2.592 1 94.62 110 LEU A CA 1
ATOM 869 C C . LEU A 1 110 ? 26.297 -12.742 -2.02 1 94.62 110 LEU A C 1
ATOM 871 O O . LEU A 1 110 ? 26.828 -13.711 -2.564 1 94.62 110 LEU A O 1
ATOM 875 N N . LEU A 1 111 ? 25.516 -12.844 -0.928 1 93.75 111 LEU A N 1
ATOM 876 C CA . LEU A 1 111 ? 25.375 -14.133 -0.256 1 93.75 111 LEU A CA 1
ATOM 877 C C . LEU A 1 111 ? 24.016 -14.766 -0.564 1 93.75 111 LEU A C 1
ATOM 879 O O . LEU A 1 111 ? 23.672 -15.797 0.012 1 93.75 111 LEU A O 1
ATOM 883 N N . GLY A 1 112 ? 23.281 -14.156 -1.414 1 89.94 112 GLY A N 1
ATOM 884 C CA . GLY A 1 112 ? 21.906 -14.531 -1.692 1 89.94 112 GLY A CA 1
ATOM 885 C C . GLY A 1 112 ? 21.75 -15.984 -2.08 1 89.94 112 GLY A C 1
ATOM 886 O O . GLY A 1 112 ? 20.75 -16.625 -1.729 1 89.94 112 GLY A O 1
ATOM 887 N N . LYS A 1 113 ? 22.703 -16.578 -2.729 1 90.06 113 LYS A N 1
ATOM 888 C CA . LYS A 1 113 ? 22.656 -17.969 -3.18 1 90.06 113 LYS A CA 1
ATOM 889 C C . LYS A 1 113 ? 22.672 -18.938 -1.996 1 90.06 113 LYS A C 1
ATOM 891 O O . LYS A 1 113 ? 22.156 -20.047 -2.084 1 90.06 113 LYS A O 1
ATOM 896 N N . TRP A 1 114 ? 23.188 -18.406 -0.898 1 93.44 114 TRP A N 1
ATOM 897 C CA . TRP A 1 114 ? 23.375 -19.281 0.248 1 93.44 114 TRP A CA 1
ATOM 898 C C . TRP A 1 114 ? 22.406 -18.938 1.368 1 93.44 114 TRP A C 1
ATOM 900 O O . TRP A 1 114 ? 22.266 -19.672 2.344 1 93.44 114 TRP A O 1
ATOM 910 N N . LEU A 1 115 ? 21.688 -17.859 1.222 1 94.31 115 LEU A N 1
ATOM 911 C CA . LEU A 1 115 ? 20.75 -17.438 2.258 1 94.31 115 LEU A CA 1
ATOM 912 C C . LEU A 1 115 ? 19.406 -18.141 2.088 1 94.31 115 LEU A C 1
ATOM 914 O O . LEU A 1 115 ? 18.859 -18.188 0.982 1 94.31 115 LEU A O 1
ATOM 918 N N . PRO A 1 116 ? 18.938 -18.734 3.219 1 95.94 116 PRO A N 1
ATOM 919 C CA . PRO A 1 116 ? 17.547 -19.219 3.141 1 95.94 116 PRO A CA 1
ATOM 920 C C . PRO A 1 116 ? 16.562 -18.125 2.732 1 95.94 116 PRO A C 1
ATOM 922 O O . PRO A 1 116 ? 16.734 -16.969 3.113 1 95.94 116 PRO A O 1
ATOM 925 N N . ASP A 1 117 ? 15.508 -18.5 2.008 1 95.75 117 ASP A N 1
ATOM 926 C CA . ASP A 1 117 ? 14.516 -17.562 1.496 1 95.75 117 ASP A CA 1
ATOM 927 C C . ASP A 1 117 ? 13.938 -16.703 2.619 1 95.75 117 ASP A C 1
ATOM 929 O O . ASP A 1 117 ? 13.805 -15.492 2.471 1 95.75 117 ASP A O 1
ATOM 933 N N . LEU A 1 118 ? 13.68 -17.312 3.754 1 96.56 118 LEU A N 1
ATOM 934 C CA . LEU A 1 118 ? 13.07 -16.609 4.879 1 96.56 118 LEU A CA 1
ATOM 935 C C . LEU A 1 118 ? 14 -15.523 5.402 1 96.56 118 LEU A C 1
ATOM 937 O O . LEU A 1 118 ? 13.547 -14.422 5.727 1 96.56 118 LEU A O 1
ATOM 941 N N . LEU A 1 119 ? 15.25 -15.82 5.445 1 97.06 119 LEU A N 1
ATOM 942 C CA . LEU A 1 119 ? 16.219 -14.867 5.977 1 97.06 119 LEU A CA 1
ATOM 943 C C . LEU A 1 119 ? 16.453 -13.727 4.996 1 97.06 119 LEU A C 1
ATOM 945 O O . LEU A 1 119 ? 16.531 -12.562 5.398 1 97.06 119 LEU A O 1
ATOM 949 N N . ALA A 1 120 ? 16.609 -14.086 3.707 1 96.88 120 ALA A N 1
ATOM 950 C CA . ALA A 1 120 ? 16.797 -13.062 2.682 1 96.88 120 ALA A CA 1
ATOM 951 C C . ALA A 1 120 ? 15.633 -12.078 2.664 1 96.88 120 ALA A C 1
ATOM 953 O O . ALA A 1 120 ? 15.844 -10.859 2.668 1 96.88 120 ALA A O 1
ATOM 954 N N . SER A 1 121 ? 14.422 -12.617 2.689 1 97.19 121 SER A N 1
ATOM 955 C CA . SER A 1 121 ? 13.242 -11.758 2.68 1 97.19 121 SER A CA 1
ATOM 956 C C . SER A 1 121 ? 13.156 -10.922 3.951 1 97.19 121 SER A C 1
ATOM 958 O O . SER A 1 121 ? 12.734 -9.766 3.908 1 97.19 121 SER A O 1
ATOM 960 N N . ALA A 1 122 ? 13.539 -11.508 5.059 1 98.12 122 ALA A N 1
ATOM 961 C CA . ALA A 1 122 ? 13.516 -10.789 6.328 1 98.12 122 ALA A CA 1
ATOM 962 C C . ALA A 1 122 ? 14.477 -9.594 6.297 1 98.12 122 ALA A C 1
ATOM 964 O O . ALA A 1 122 ? 14.102 -8.484 6.684 1 98.12 122 ALA A O 1
ATOM 965 N N . ILE A 1 123 ? 15.664 -9.797 5.832 1 98.12 123 ILE A N 1
ATOM 966 C CA . ILE A 1 123 ? 16.672 -8.75 5.797 1 98.12 123 ILE A CA 1
ATOM 967 C C . ILE A 1 123 ? 16.203 -7.617 4.883 1 98.12 123 ILE A C 1
ATOM 969 O O . ILE A 1 123 ? 16.266 -6.441 5.258 1 98.12 123 ILE A O 1
ATOM 973 N N . VAL A 1 124 ? 15.688 -7.977 3.713 1 98.25 124 VAL A N 1
ATOM 974 C CA . VAL A 1 124 ? 15.266 -6.957 2.76 1 98.25 124 VAL A CA 1
ATOM 975 C C . VAL A 1 124 ? 14.039 -6.219 3.299 1 98.25 124 VAL A C 1
ATOM 977 O O . VAL A 1 124 ? 13.867 -5.023 3.055 1 98.25 124 VAL A O 1
ATOM 980 N N . SER A 1 125 ? 13.195 -6.898 4.055 1 98.69 125 SER A N 1
ATOM 981 C CA . SER A 1 125 ? 12.031 -6.254 4.66 1 98.69 125 SER A CA 1
ATOM 982 C C . SER A 1 125 ? 12.453 -5.23 5.711 1 98.69 125 SER A C 1
ATOM 984 O O . SER A 1 125 ? 11.852 -4.164 5.824 1 98.69 125 SER A O 1
ATOM 986 N N . VAL A 1 126 ? 13.477 -5.555 6.477 1 98.25 126 VAL A N 1
ATOM 987 C CA . VAL A 1 126 ? 14.008 -4.609 7.457 1 98.25 126 VAL A CA 1
ATOM 988 C C . VAL A 1 126 ? 14.531 -3.365 6.746 1 98.25 126 VAL A C 1
ATOM 990 O O . VAL A 1 126 ? 14.305 -2.242 7.195 1 98.25 126 VAL A O 1
ATOM 993 N N . ILE A 1 127 ? 15.203 -3.574 5.648 1 97.94 127 ILE A N 1
ATOM 994 C CA . ILE A 1 127 ? 15.742 -2.492 4.832 1 97.94 127 ILE A CA 1
ATOM 995 C C . ILE A 1 127 ? 14.609 -1.616 4.32 1 97.94 127 ILE A C 1
ATOM 997 O O . ILE A 1 127 ? 14.656 -0.39 4.441 1 97.94 127 ILE A O 1
ATOM 1001 N N . ALA A 1 128 ? 13.57 -2.252 3.756 1 98.25 128 ALA A N 1
ATOM 1002 C CA . ALA A 1 128 ? 12.422 -1.547 3.203 1 98.25 128 ALA A CA 1
ATOM 1003 C C . ALA A 1 128 ? 11.719 -0.722 4.277 1 98.25 128 ALA A C 1
ATOM 1005 O O . ALA A 1 128 ? 11.328 0.425 4.035 1 98.25 128 ALA A O 1
ATOM 1006 N N . ALA A 1 129 ? 11.602 -1.31 5.453 1 98.06 129 ALA A N 1
ATOM 1007 C CA . ALA A 1 129 ? 10.938 -0.627 6.562 1 98.06 129 ALA A CA 1
ATOM 1008 C C . ALA A 1 129 ? 11.703 0.626 6.973 1 98.06 129 ALA A C 1
ATOM 1010 O O . ALA A 1 129 ? 11.109 1.67 7.238 1 98.06 129 ALA A O 1
ATOM 1011 N N . ALA A 1 130 ? 13.023 0.517 7.043 1 96.06 130 ALA A N 1
ATOM 1012 C CA . ALA A 1 130 ? 13.859 1.654 7.414 1 96.06 130 ALA A CA 1
ATOM 1013 C C . ALA A 1 130 ? 13.719 2.789 6.406 1 96.06 130 ALA A C 1
ATOM 1015 O O . ALA A 1 130 ? 13.641 3.961 6.785 1 96.06 130 ALA A O 1
ATOM 1016 N N . GLN A 1 131 ? 13.68 2.418 5.137 1 96.44 131 GLN A N 1
ATOM 1017 C CA . GLN A 1 131 ? 13.523 3.422 4.09 1 96.44 131 GLN A CA 1
ATOM 1018 C C . GLN A 1 131 ? 12.172 4.129 4.207 1 96.44 131 GLN A C 1
ATOM 1020 O O . GLN A 1 131 ? 12.102 5.359 4.133 1 96.44 131 GLN A O 1
ATOM 1025 N N . LEU A 1 132 ? 11.141 3.342 4.406 1 96.94 132 LEU A N 1
ATOM 1026 C CA . LEU A 1 132 ? 9.797 3.902 4.504 1 96.94 132 LEU A CA 1
ATOM 1027 C C . LEU A 1 132 ? 9.68 4.812 5.723 1 96.94 132 LEU A C 1
ATOM 1029 O O . LEU A 1 132 ? 9.023 5.855 5.66 1 96.94 132 LEU A O 1
ATOM 1033 N N . GLN A 1 133 ? 10.305 4.434 6.797 1 94.56 133 GLN A N 1
ATOM 1034 C CA . GLN A 1 133 ? 10.227 5.164 8.055 1 94.56 133 GLN A CA 1
ATOM 1035 C C . GLN A 1 133 ? 11.023 6.465 7.992 1 94.56 133 GLN A C 1
ATOM 1037 O O . GLN A 1 133 ? 10.633 7.465 8.602 1 94.56 133 GLN A O 1
ATOM 1042 N N . GLU A 1 134 ? 12.078 6.488 7.254 1 93.94 134 GLU A N 1
ATOM 1043 C CA . GLU A 1 134 ? 12.992 7.629 7.254 1 93.94 134 GLU A CA 1
ATOM 1044 C C . GLU A 1 134 ? 12.562 8.68 6.234 1 93.94 134 GLU A C 1
ATOM 1046 O O . GLU A 1 134 ? 12.578 9.875 6.523 1 93.94 134 GLU A O 1
ATOM 1051 N N . PHE A 1 135 ? 12.211 8.297 5.074 1 94.69 135 PHE A N 1
ATOM 1052 C CA . PHE A 1 135 ? 11.922 9.211 3.98 1 94.69 135 PHE A CA 1
ATOM 1053 C C . PHE A 1 135 ? 10.414 9.375 3.799 1 94.69 135 PHE A C 1
ATOM 1055 O O . PHE A 1 135 ? 9.797 8.656 3.012 1 94.69 135 PHE A O 1
ATOM 1062 N N . ARG A 1 136 ? 9.852 10.445 4.363 1 94.56 136 ARG A N 1
ATOM 1063 C CA . ARG A 1 136 ? 8.398 10.57 4.434 1 94.56 136 ARG A CA 1
ATOM 1064 C C . ARG A 1 136 ? 7.918 11.828 3.719 1 94.56 136 ARG A C 1
ATOM 1066 O O . ARG A 1 136 ? 6.715 12.078 3.637 1 94.56 136 ARG A O 1
ATOM 1073 N N . ARG A 1 137 ? 8.883 12.562 3.184 1 95.31 137 ARG A N 1
ATOM 1074 C CA . ARG A 1 137 ? 8.5 13.836 2.588 1 95.31 137 ARG A CA 1
ATOM 1075 C C . ARG A 1 137 ? 9.086 13.984 1.186 1 95.31 137 ARG A C 1
ATOM 1077 O O . ARG A 1 137 ? 10.203 13.539 0.922 1 95.31 137 ARG A O 1
ATOM 1084 N N . LEU A 1 138 ? 8.359 14.57 0.351 1 95.88 138 LEU A N 1
ATOM 1085 C CA . LEU A 1 138 ? 8.727 14.93 -1.014 1 95.88 138 LEU A CA 1
ATOM 1086 C C . LEU A 1 138 ? 8.133 16.281 -1.398 1 95.88 138 LEU A C 1
ATOM 1088 O O . LEU A 1 138 ? 6.914 16.453 -1.367 1 95.88 138 LEU A O 1
ATOM 1092 N N . LYS A 1 139 ? 8.914 17.25 -1.683 1 95.31 139 LYS A N 1
ATOM 1093 C CA . LYS A 1 139 ? 8.484 18.594 -2.031 1 95.31 139 LYS A CA 1
ATOM 1094 C C . LYS A 1 139 ? 7.551 19.172 -0.971 1 95.31 139 LYS A C 1
ATOM 1096 O O . LYS A 1 139 ? 6.492 19.719 -1.298 1 95.31 139 LYS A O 1
ATOM 1101 N N . GLY A 1 140 ? 7.84 18.906 0.265 1 92.19 140 GLY A N 1
ATOM 1102 C CA . GLY A 1 140 ? 7.094 19.469 1.38 1 92.19 140 GLY A CA 1
ATOM 1103 C C . GLY A 1 140 ? 5.816 18.703 1.69 1 92.19 140 GLY A C 1
ATOM 1104 O O . GLY A 1 140 ? 5.137 19.016 2.672 1 92.19 140 GLY A O 1
ATOM 1105 N N . GLY A 1 141 ? 5.445 17.734 0.862 1 93.25 141 GLY A N 1
ATOM 1106 C CA . GLY A 1 141 ? 4.254 16.922 1.099 1 93.25 141 GLY A CA 1
ATOM 1107 C C . GLY A 1 141 ? 4.57 15.5 1.5 1 93.25 141 GLY A C 1
ATOM 1108 O O . GLY A 1 141 ? 5.738 15.109 1.564 1 93.25 141 GLY A O 1
ATOM 1109 N N . PRO A 1 142 ? 3.547 14.758 1.788 1 92.88 142 PRO A N 1
ATOM 1110 C CA . PRO A 1 142 ? 3.762 13.367 2.191 1 92.88 142 PRO A CA 1
ATOM 1111 C C . PRO A 1 142 ? 4.34 12.516 1.066 1 92.88 142 PRO A C 1
ATOM 1113 O O . PRO A 1 142 ? 4.047 12.75 -0.108 1 92.88 142 PRO A O 1
ATOM 1116 N N . PHE A 1 143 ? 5.129 11.562 1.439 1 94.69 143 PHE A N 1
ATOM 1117 C CA . PHE A 1 143 ? 5.809 10.688 0.499 1 94.69 143 PHE A CA 1
ATOM 1118 C C . PHE A 1 143 ? 5.863 9.258 1.032 1 94.69 143 PHE A C 1
ATOM 1120 O O . PHE A 1 143 ? 6.066 9.047 2.23 1 94.69 143 PHE A O 1
ATOM 1127 N N . THR A 1 144 ? 5.609 8.312 0.188 1 94.38 144 THR A N 1
ATOM 1128 C CA . THR A 1 144 ? 5.777 6.898 0.487 1 94.38 144 THR A CA 1
ATOM 1129 C C . THR A 1 144 ? 6.492 6.184 -0.656 1 94.38 144 THR A C 1
ATOM 1131 O O . THR A 1 144 ? 5.918 5.984 -1.728 1 94.38 144 THR A O 1
ATOM 1134 N N . SER A 1 145 ? 7.645 5.746 -0.417 1 95.88 145 SER A N 1
ATOM 1135 C CA . SER A 1 145 ? 8.461 5.133 -1.457 1 95.88 145 SER A CA 1
ATOM 1136 C C . SER A 1 145 ? 7.973 3.729 -1.795 1 95.88 145 SER A C 1
ATOM 1138 O O . SER A 1 145 ? 8.219 3.227 -2.893 1 95.88 145 SER A O 1
ATOM 1140 N N . LEU A 1 146 ? 7.199 3.084 -0.863 1 95.69 146 LEU A N 1
ATOM 1141 C CA . LEU A 1 146 ? 6.891 1.666 -1.002 1 95.69 146 LEU A CA 1
ATOM 1142 C C . LEU A 1 146 ? 5.406 1.458 -1.287 1 95.69 146 LEU A C 1
ATOM 1144 O O . LEU A 1 146 ? 4.977 0.338 -1.567 1 95.69 146 LEU A O 1
ATOM 1148 N N . MET A 1 147 ? 4.586 2.471 -1.227 1 95.94 147 MET A N 1
ATOM 1149 C CA . MET A 1 147 ? 3.133 2.34 -1.301 1 95.94 147 MET A CA 1
ATOM 1150 C C . MET A 1 147 ? 2.588 3.033 -2.545 1 95.94 147 MET A C 1
ATOM 1152 O O . MET A 1 147 ? 2.244 4.215 -2.502 1 95.94 147 MET A O 1
ATOM 1156 N N . MET A 1 148 ? 2.26 2.309 -3.574 1 97.44 148 MET A N 1
ATOM 1157 C CA . MET A 1 148 ? 1.849 2.893 -4.848 1 97.44 148 MET A CA 1
ATOM 1158 C C . MET A 1 148 ? 0.329 2.975 -4.945 1 97.44 148 MET A C 1
ATOM 1160 O O . MET A 1 148 ? -0.207 3.758 -5.73 1 97.44 148 MET A O 1
ATOM 1164 N N . THR A 1 149 ? -0.344 2.195 -4.129 1 97.12 149 THR A N 1
ATOM 1165 C CA . THR A 1 149 ? -1.8 2.289 -4.125 1 97.12 149 THR A CA 1
ATOM 1166 C C . THR A 1 149 ? -2.248 3.699 -3.754 1 97.12 149 THR A C 1
ATOM 1168 O O . THR A 1 149 ? -3.049 4.309 -4.465 1 97.12 149 THR A O 1
ATOM 1171 N N . GLY A 1 150 ? -1.718 4.207 -2.678 1 95.38 150 GLY A N 1
ATOM 1172 C CA . GLY A 1 150 ? -2.004 5.578 -2.295 1 95.38 150 GLY A CA 1
ATOM 1173 C C . GLY A 1 150 ? -1.543 6.594 -3.324 1 95.38 150 GLY A C 1
ATOM 1174 O O . GLY A 1 150 ? -2.246 7.566 -3.605 1 95.38 150 GLY A O 1
ATOM 1175 N N . ASN A 1 151 ? -0.404 6.387 -3.906 1 96.69 151 ASN A N 1
ATOM 1176 C CA . ASN A 1 151 ? 0.116 7.27 -4.945 1 96.69 151 ASN A CA 1
ATOM 1177 C C . ASN A 1 151 ? -0.78 7.27 -6.18 1 96.69 151 ASN A C 1
ATOM 1179 O O . ASN A 1 151 ? -0.986 8.312 -6.805 1 96.69 151 ASN A O 1
ATOM 1183 N N . LEU A 1 152 ? -1.274 6.133 -6.461 1 97.62 152 LEU A N 1
ATOM 1184 C CA . LEU A 1 152 ? -2.158 6.031 -7.617 1 97.62 152 LEU A CA 1
ATOM 1185 C C . LEU A 1 152 ? -3.467 6.777 -7.367 1 97.62 152 LEU A C 1
ATOM 1187 O O . LEU A 1 152 ? -3.996 7.43 -8.273 1 97.62 152 LEU A O 1
ATOM 1191 N N . ARG A 1 153 ? -3.986 6.605 -6.211 1 96.31 153 ARG A N 1
ATOM 1192 C CA . ARG A 1 153 ? -5.18 7.371 -5.863 1 96.31 153 ARG A CA 1
ATOM 1193 C C . ARG A 1 153 ? -4.926 8.867 -5.996 1 96.31 153 ARG A C 1
ATOM 1195 O O . ARG A 1 153 ? -5.723 9.594 -6.602 1 96.31 153 ARG A O 1
ATOM 1202 N N . THR A 1 154 ? -3.805 9.328 -5.426 1 95.38 154 THR A N 1
ATOM 1203 C CA . THR A 1 154 ? -3.445 10.742 -5.492 1 95.38 154 THR A CA 1
ATOM 1204 C C . THR A 1 154 ? -3.238 11.18 -6.938 1 95.38 154 THR A C 1
ATOM 1206 O O . THR A 1 154 ? -3.678 12.266 -7.332 1 95.38 154 THR A O 1
ATOM 1209 N N . ALA A 1 155 ? -2.613 10.375 -7.684 1 96.56 155 ALA A N 1
ATOM 1210 C CA . ALA A 1 155 ? -2.398 10.68 -9.102 1 96.56 155 ALA A CA 1
ATOM 1211 C C . ALA A 1 155 ? -3.729 10.828 -9.836 1 96.56 155 ALA A C 1
ATOM 1213 O O . ALA A 1 155 ? -3.912 11.766 -10.609 1 96.56 155 ALA A O 1
ATOM 1214 N N . ALA A 1 156 ? -4.609 9.898 -9.609 1 97.12 156 ALA A N 1
ATOM 1215 C CA . ALA A 1 156 ? -5.914 9.922 -10.266 1 97.12 156 ALA A CA 1
ATOM 1216 C C . ALA A 1 156 ? -6.707 11.164 -9.867 1 97.12 156 ALA A C 1
ATOM 1218 O O . ALA A 1 156 ? -7.301 11.828 -10.719 1 97.12 156 ALA A O 1
ATOM 1219 N N . GLN A 1 157 ? -6.66 11.406 -8.586 1 94.75 157 GLN A N 1
ATOM 1220 C CA . GLN A 1 157 ? -7.336 12.602 -8.094 1 94.75 157 GLN A CA 1
ATOM 1221 C C . GLN A 1 157 ? -6.73 13.867 -8.703 1 94.75 157 GLN A C 1
ATOM 1223 O O . GLN A 1 157 ? -7.461 14.781 -9.086 1 94.75 157 GLN A O 1
ATOM 1228 N N . SER A 1 158 ? -5.438 13.961 -8.734 1 94.75 158 SER A N 1
ATOM 1229 C CA . SER A 1 158 ? -4.738 15.125 -9.273 1 94.75 158 SER A CA 1
ATOM 1230 C C . SER A 1 158 ? -4.996 15.281 -10.766 1 94.75 158 SER A C 1
ATOM 1232 O O . SER A 1 158 ? -5.09 16.406 -11.273 1 94.75 158 SER A O 1
ATOM 1234 N N . LEU A 1 159 ? -5.066 14.195 -11.406 1 94.81 159 LEU A N 1
ATOM 1235 C CA . LEU A 1 159 ? -5.402 14.227 -12.828 1 94.81 159 LEU A CA 1
ATOM 1236 C C . LEU A 1 159 ? -6.805 14.789 -13.047 1 94.81 159 LEU A C 1
ATOM 1238 O O . LEU A 1 159 ? -7.016 15.617 -13.938 1 94.81 159 LEU A O 1
ATOM 1242 N N . TYR A 1 160 ? -7.734 14.273 -12.258 1 93.94 160 TYR A N 1
ATOM 1243 C CA . TYR A 1 160 ? -9.102 14.781 -12.336 1 93.94 160 TYR A CA 1
ATOM 1244 C C . TYR A 1 160 ? -9.141 16.281 -12.062 1 93.94 160 TYR A C 1
ATOM 1246 O O . TYR A 1 160 ? -9.742 17.031 -12.828 1 93.94 160 TYR A O 1
ATOM 1254 N N . ASP A 1 161 ? -8.453 16.719 -11.039 1 93.44 161 ASP A N 1
ATOM 1255 C CA . ASP A 1 161 ? -8.438 18.125 -10.648 1 93.44 161 ASP A CA 1
ATOM 1256 C C . ASP A 1 161 ? -7.699 18.969 -11.68 1 93.44 161 ASP A C 1
ATOM 1258 O O . ASP A 1 161 ? -8.094 20.109 -11.961 1 93.44 161 ASP A O 1
ATOM 1262 N N . GLY A 1 162 ? -6.711 18.5 -12.211 1 91.88 162 GLY A N 1
ATOM 1263 C CA . GLY A 1 162 ? -5.879 19.25 -13.133 1 91.88 162 GLY A CA 1
ATOM 1264 C C . GLY A 1 162 ? -6.473 19.344 -14.531 1 91.88 162 GLY A C 1
ATOM 1265 O O . GLY A 1 162 ? -6.57 20.438 -15.094 1 91.88 162 GLY A O 1
ATOM 1266 N N . PHE A 1 163 ? -6.941 18.281 -15.086 1 90.75 163 PHE A N 1
ATOM 1267 C CA . PHE A 1 163 ? -7.285 18.25 -16.5 1 90.75 163 PHE A CA 1
ATOM 1268 C C . PHE A 1 163 ? -8.789 18.359 -16.703 1 90.75 163 PHE A C 1
ATOM 1270 O O . PHE A 1 163 ? -9.25 18.828 -17.75 1 90.75 163 PHE A O 1
ATOM 1277 N N . ILE A 1 164 ? -9.57 17.953 -15.797 1 88.94 164 ILE A N 1
ATOM 1278 C CA . ILE A 1 164 ? -11.023 18.062 -15.93 1 88.94 164 ILE A CA 1
ATOM 1279 C C . ILE A 1 164 ? -11.5 19.359 -15.273 1 88.94 164 ILE A C 1
ATOM 1281 O O . ILE A 1 164 ? -12.289 20.094 -15.859 1 88.94 164 ILE A O 1
ATOM 1285 N N . ARG A 1 165 ? -10.859 19.656 -14.125 1 92.12 165 ARG A N 1
ATOM 1286 C CA . ARG A 1 165 ? -11.289 20.859 -13.422 1 92.12 165 ARG A CA 1
ATOM 1287 C C . ARG A 1 165 ? -10.391 22.047 -13.75 1 92.12 165 ARG A C 1
ATOM 1289 O O . ARG A 1 165 ? -10.664 23.172 -13.344 1 92.12 165 ARG A O 1
ATOM 1296 N N . GLY A 1 166 ? -9.203 21.844 -14.32 1 91.19 166 GLY A N 1
ATOM 1297 C CA . GLY A 1 166 ? -8.359 22.906 -14.836 1 91.19 166 GLY A CA 1
ATOM 1298 C C . GLY A 1 166 ? -7.457 23.516 -13.781 1 91.19 166 GLY A C 1
ATOM 1299 O O . GLY A 1 166 ? -7 24.656 -13.93 1 91.19 166 GLY A O 1
ATOM 1300 N N . GLN A 1 167 ? -7.141 22.781 -12.703 1 91.75 167 GLN A N 1
ATOM 1301 C CA . GLN A 1 167 ? -6.32 23.312 -11.617 1 91.75 167 GLN A CA 1
ATOM 1302 C C . GLN A 1 167 ? -4.84 23.016 -11.852 1 91.75 167 GLN A C 1
ATOM 1304 O O . GLN A 1 167 ? -4.441 21.844 -11.93 1 91.75 167 GLN A O 1
ATOM 1309 N N . GLN A 1 168 ? -4.027 24.047 -11.914 1 90.5 168 GLN A N 1
ATOM 1310 C CA . GLN A 1 168 ? -2.598 23.906 -12.172 1 90.5 168 GLN A CA 1
ATOM 1311 C C . GLN A 1 168 ? -1.921 23.062 -11.094 1 90.5 168 GLN A C 1
ATOM 1313 O O . GLN A 1 168 ? -1.029 22.266 -11.391 1 90.5 168 GLN A O 1
ATOM 1318 N N . LYS A 1 169 ? -2.303 23.219 -9.859 1 90.75 169 LYS A N 1
ATOM 1319 C CA . LYS A 1 169 ? -1.742 22.453 -8.758 1 90.75 169 LYS A CA 1
ATOM 1320 C C . LYS A 1 169 ? -1.977 20.953 -8.969 1 90.75 169 LYS A C 1
ATOM 1322 O O . LYS A 1 169 ? -1.117 20.141 -8.641 1 90.75 169 LYS A O 1
ATOM 1327 N N . GLY A 1 170 ? -3.102 20.734 -9.555 1 90.62 170 GLY A N 1
ATOM 1328 C CA . GLY A 1 170 ? -3.428 19.344 -9.852 1 90.62 170 GLY A CA 1
ATOM 1329 C C . GLY A 1 170 ? -2.52 18.734 -10.906 1 90.62 170 GLY A C 1
ATOM 1330 O O . GLY A 1 170 ? -2.082 17.594 -10.766 1 90.62 170 GLY A O 1
ATOM 1331 N N . ARG A 1 171 ? -2.188 19.516 -11.875 1 92.75 171 ARG A N 1
ATOM 1332 C CA . ARG A 1 171 ? -1.328 19.016 -12.945 1 92.75 171 ARG A CA 1
ATOM 1333 C C . ARG A 1 171 ? 0.086 18.75 -12.438 1 92.75 171 ARG A C 1
ATOM 1335 O O . ARG A 1 171 ? 0.69 17.734 -12.766 1 92.75 171 ARG A O 1
ATOM 1342 N N . ALA A 1 172 ? 0.593 19.641 -11.633 1 92.12 172 ALA A N 1
ATOM 1343 C CA . ALA A 1 172 ? 1.938 19.5 -11.086 1 92.12 172 ALA A CA 1
ATOM 1344 C C . ALA A 1 172 ? 2.033 18.297 -10.164 1 92.12 172 ALA A C 1
ATOM 1346 O O . ALA A 1 172 ? 3.021 17.547 -10.195 1 92.12 172 ALA A O 1
ATOM 1347 N N . SER A 1 173 ? 1.051 18.094 -9.352 1 94 173 SER A N 1
ATOM 1348 C CA . SER A 1 173 ? 1.007 16.953 -8.445 1 94 173 SER A CA 1
ATOM 1349 C C . SER A 1 173 ? 0.915 15.633 -9.211 1 94 173 SER A C 1
ATOM 1351 O O . SER A 1 173 ? 1.578 14.656 -8.859 1 94 173 SER A O 1
ATOM 1353 N N . ALA A 1 174 ? 0.102 15.68 -10.266 1 94.62 174 ALA A N 1
ATOM 1354 C CA . ALA A 1 174 ? -0.039 14.484 -11.094 1 94.62 174 ALA A CA 1
ATOM 1355 C C . ALA A 1 174 ? 1.294 14.094 -11.727 1 94.62 174 ALA A C 1
ATOM 1357 O O . ALA A 1 174 ? 1.643 12.914 -11.773 1 94.62 174 ALA A O 1
ATOM 1358 N N . ALA A 1 175 ? 2.033 15.047 -12.18 1 95.44 175 ALA A N 1
ATOM 1359 C CA . ALA A 1 175 ? 3.33 14.781 -12.797 1 95.44 175 ALA A CA 1
ATOM 1360 C C . ALA A 1 175 ? 4.316 14.219 -11.781 1 95.44 175 ALA A C 1
ATOM 1362 O O . ALA A 1 175 ? 5.055 13.281 -12.07 1 95.44 175 ALA A O 1
ATOM 1363 N N . THR A 1 176 ? 4.371 14.781 -10.594 1 96.38 176 THR A N 1
ATOM 1364 C CA . THR A 1 176 ? 5.277 14.344 -9.539 1 96.38 176 THR A CA 1
ATOM 1365 C C . THR A 1 176 ? 4.953 12.914 -9.109 1 96.38 176 THR A C 1
ATOM 1367 O O . THR A 1 176 ? 5.836 12.055 -9.094 1 96.38 176 THR A O 1
ATOM 1370 N N . VAL A 1 177 ? 3.697 12.688 -8.844 1 97.25 177 VAL A N 1
ATOM 1371 C CA . VAL A 1 177 ? 3.281 11.383 -8.344 1 97.25 177 VAL A CA 1
ATOM 1372 C C . VAL A 1 177 ? 3.396 10.344 -9.461 1 97.25 177 VAL A C 1
ATOM 1374 O O . VAL A 1 177 ? 3.785 9.203 -9.219 1 97.25 177 VAL A O 1
ATOM 1377 N N . GLY A 1 178 ? 3.051 10.773 -10.68 1 97.38 178 GLY A N 1
ATOM 1378 C CA . GLY A 1 178 ? 3.246 9.898 -11.828 1 97.38 178 GLY A CA 1
ATOM 1379 C C . GLY A 1 178 ? 4.688 9.453 -12 1 97.38 178 GLY A C 1
ATOM 1380 O O . GLY A 1 178 ? 4.949 8.289 -12.305 1 97.38 178 GLY A O 1
ATOM 1381 N N . THR A 1 179 ? 5.617 10.352 -11.82 1 97.94 179 THR A N 1
ATOM 1382 C CA . THR A 1 179 ? 7.039 10.047 -11.906 1 97.94 179 THR A CA 1
ATOM 1383 C C . THR A 1 179 ? 7.434 9.016 -10.859 1 97.94 179 THR A C 1
ATOM 1385 O O . THR A 1 179 ? 8.195 8.086 -11.141 1 97.94 179 THR A O 1
ATOM 1388 N N . ILE A 1 180 ? 6.875 9.102 -9.68 1 98.25 180 ILE A N 1
ATOM 1389 C CA . ILE A 1 180 ? 7.16 8.203 -8.57 1 98.25 180 ILE A CA 1
ATOM 1390 C C . ILE A 1 180 ? 6.66 6.801 -8.898 1 98.25 180 ILE A C 1
ATOM 1392 O O . ILE A 1 180 ? 7.387 5.82 -8.719 1 98.25 180 ILE A O 1
ATOM 1396 N N . ILE A 1 181 ? 5.488 6.711 -9.438 1 98.5 181 ILE A N 1
ATOM 1397 C CA . ILE A 1 181 ? 4.879 5.426 -9.766 1 98.5 181 ILE A CA 1
ATOM 1398 C C . ILE A 1 181 ? 5.668 4.758 -10.891 1 98.5 181 ILE A C 1
ATOM 1400 O O . ILE A 1 181 ? 5.973 3.564 -10.82 1 98.5 181 ILE A O 1
ATOM 1404 N N . LEU A 1 182 ? 6.016 5.523 -11.898 1 98.25 182 LEU A N 1
ATOM 1405 C CA . LEU A 1 182 ? 6.75 4.992 -13.047 1 98.25 182 LEU A CA 1
ATOM 1406 C C . LEU A 1 182 ? 8.148 4.539 -12.625 1 98.25 182 LEU A C 1
ATOM 1408 O O . LEU A 1 182 ? 8.641 3.52 -13.109 1 98.25 182 LEU A O 1
ATOM 1412 N N . SER A 1 183 ? 8.773 5.336 -11.781 1 98.62 183 SER A N 1
ATOM 1413 C CA . SER A 1 183 ? 10.094 4.969 -11.281 1 98.62 183 SER A CA 1
ATOM 1414 C C . SER A 1 183 ? 10.047 3.656 -10.508 1 98.62 183 SER A C 1
ATOM 1416 O O . SER A 1 183 ? 10.93 2.809 -10.656 1 98.62 183 SER A O 1
ATOM 1418 N N . PHE A 1 184 ? 9.055 3.504 -9.703 1 98.69 184 PHE A N 1
ATOM 1419 C CA . PHE A 1 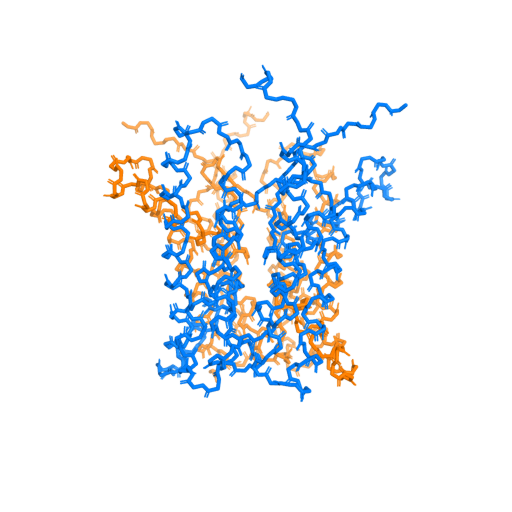184 ? 8.844 2.271 -8.953 1 98.69 184 PHE A CA 1
ATOM 1420 C C . PHE A 1 184 ? 8.703 1.081 -9.891 1 98.69 184 PHE A C 1
ATOM 1422 O O . PHE A 1 184 ? 9.359 0.052 -9.703 1 98.69 184 PHE A O 1
ATOM 1429 N N . ALA A 1 185 ? 7.875 1.211 -10.898 1 98.5 185 ALA A N 1
ATOM 1430 C CA . ALA A 1 185 ? 7.652 0.158 -11.883 1 98.5 185 ALA A CA 1
ATOM 1431 C C . ALA A 1 185 ? 8.938 -0.168 -12.641 1 98.5 185 ALA A C 1
ATOM 1433 O O . ALA A 1 185 ? 9.234 -1.337 -12.898 1 98.5 185 ALA A O 1
ATOM 1434 N N . LEU A 1 186 ? 9.641 0.858 -13.008 1 98.06 186 LEU A N 1
ATOM 1435 C CA . LEU A 1 186 ? 10.898 0.677 -13.734 1 98.06 186 LEU A CA 1
ATOM 1436 C C . LEU A 1 186 ? 11.906 -0.084 -12.883 1 98.06 186 LEU A C 1
ATOM 1438 O O . LEU A 1 186 ? 12.633 -0.945 -13.391 1 98.06 186 LEU A O 1
ATOM 1442 N N . GLY A 1 187 ? 12 0.283 -11.609 1 98.38 187 GLY A N 1
ATOM 1443 C CA . GLY A 1 187 ? 12.867 -0.467 -10.711 1 98.38 187 GLY A CA 1
ATOM 1444 C C . GLY A 1 187 ? 12.523 -1.943 -10.648 1 98.38 187 GLY A C 1
ATOM 1445 O O . GLY A 1 187 ? 13.406 -2.795 -10.727 1 98.38 187 GLY A O 1
ATOM 1446 N N . ALA A 1 188 ? 11.234 -2.24 -10.531 1 98.25 188 ALA A N 1
ATOM 1447 C CA . ALA A 1 188 ? 10.773 -3.627 -10.508 1 98.25 188 ALA A CA 1
ATOM 1448 C C . ALA A 1 188 ? 11.109 -4.332 -11.82 1 98.25 188 ALA A C 1
ATOM 1450 O O . ALA A 1 188 ? 11.594 -5.469 -11.812 1 98.25 188 ALA A O 1
ATOM 1451 N N . GLY A 1 189 ? 10.875 -3.652 -12.945 1 98 189 GLY A N 1
ATOM 1452 C CA . GLY A 1 189 ? 11.148 -4.223 -14.258 1 98 189 GLY A CA 1
ATOM 1453 C C . GLY A 1 189 ? 12.617 -4.516 -14.484 1 98 189 GLY A C 1
ATOM 1454 O O . GLY A 1 189 ? 12.977 -5.598 -14.961 1 98 189 GLY A O 1
ATOM 1455 N N . VAL A 1 190 ? 13.484 -3.564 -14.18 1 98 190 VAL A N 1
ATOM 1456 C CA . VAL A 1 190 ? 14.922 -3.744 -14.336 1 98 190 VAL A CA 1
ATOM 1457 C C . VAL A 1 190 ? 15.391 -4.922 -13.484 1 98 190 VAL A C 1
ATOM 1459 O O . VAL A 1 190 ? 16.203 -5.738 -13.938 1 98 190 VAL A O 1
ATOM 1462 N N . THR A 1 191 ? 14.906 -4.965 -12.273 1 97.69 191 THR A N 1
ATOM 1463 C CA . THR A 1 191 ? 15.273 -6.074 -11.398 1 97.69 191 THR A CA 1
ATOM 1464 C C . THR A 1 191 ? 14.766 -7.398 -11.961 1 97.69 191 THR A C 1
ATOM 1466 O O . THR A 1 191 ? 15.43 -8.43 -11.836 1 97.69 191 THR A O 1
ATOM 1469 N N . GLY A 1 192 ? 13.555 -7.391 -12.57 1 96.19 192 GLY A N 1
ATOM 1470 C CA . GLY A 1 192 ? 13.07 -8.578 -13.25 1 96.19 192 GLY A CA 1
ATOM 1471 C C . GLY A 1 192 ? 14.016 -9.078 -14.328 1 96.19 192 GLY A C 1
ATOM 1472 O O . GLY A 1 192 ? 14.258 -10.281 -14.43 1 96.19 192 GLY A O 1
ATOM 1473 N N . ILE A 1 193 ? 14.578 -8.172 -15.078 1 97.19 193 ILE A N 1
ATOM 1474 C CA . ILE A 1 193 ? 15.531 -8.508 -16.125 1 97.19 193 ILE A CA 1
ATOM 1475 C C . ILE A 1 193 ? 16.828 -9.031 -15.5 1 97.19 193 ILE A C 1
ATOM 1477 O O . ILE A 1 193 ? 17.344 -10.07 -15.914 1 97.19 193 ILE A O 1
ATOM 1481 N N . LEU A 1 194 ? 17.312 -8.367 -14.477 1 96.62 194 LEU A N 1
ATOM 1482 C CA . LEU A 1 194 ? 18.594 -8.688 -13.867 1 96.62 194 LEU A CA 1
ATOM 1483 C C . LEU A 1 194 ? 18.531 -10.023 -13.133 1 96.62 194 LEU A C 1
ATOM 1485 O O . LEU A 1 194 ? 19.516 -10.758 -13.086 1 96.62 194 LEU A O 1
ATOM 1489 N N . THR A 1 195 ? 17.391 -10.297 -12.586 1 95 195 THR A N 1
ATOM 1490 C CA . THR A 1 195 ? 17.25 -11.57 -11.875 1 95 195 THR A CA 1
ATOM 1491 C C . THR A 1 195 ? 17.406 -12.742 -12.836 1 95 195 THR A C 1
ATOM 1493 O O . THR A 1 195 ? 17.938 -13.789 -12.469 1 95 195 THR A O 1
ATOM 1496 N N . HIS A 1 196 ? 16.938 -12.609 -14.008 1 92.25 196 HIS A N 1
ATOM 1497 C CA . HIS A 1 196 ? 17.078 -13.648 -15.016 1 92.25 196 HIS A CA 1
ATOM 1498 C C . HIS A 1 196 ? 18.516 -13.758 -15.5 1 92.25 196 HIS A C 1
ATOM 1500 O O . HIS A 1 196 ? 19.016 -14.852 -15.773 1 92.25 196 HIS A O 1
ATOM 1506 N N . ALA A 1 197 ? 19.219 -12.688 -15.508 1 94.38 197 ALA A N 1
ATOM 1507 C CA . ALA A 1 197 ? 20.562 -12.633 -16.078 1 94.38 197 ALA A CA 1
ATOM 1508 C C . ALA A 1 197 ? 21.609 -13.031 -15.062 1 94.38 197 ALA A C 1
ATOM 1510 O O . ALA A 1 197 ? 22.547 -13.766 -15.383 1 94.38 197 ALA A O 1
ATOM 1511 N N . ILE A 1 198 ? 21.375 -12.516 -13.758 1 95.12 198 ILE A N 1
ATOM 1512 C CA . ILE A 1 198 ? 22.5 -12.688 -12.844 1 95.12 198 ILE A CA 1
ATOM 1513 C C . ILE A 1 198 ? 22 -13.172 -11.492 1 95.12 198 ILE A C 1
ATOM 1515 O O . ILE A 1 198 ? 22.734 -13.156 -10.5 1 95.12 198 ILE A O 1
ATOM 1519 N N . GLY A 1 199 ? 20.781 -13.531 -11.391 1 94.75 199 GLY A N 1
ATOM 1520 C CA . GLY A 1 199 ? 20.25 -14.164 -10.195 1 94.75 199 GLY A CA 1
ATOM 1521 C C . GLY A 1 199 ? 20.219 -13.242 -8.992 1 94.75 199 GLY A C 1
ATOM 1522 O O . GLY A 1 199 ? 19.703 -12.125 -9.07 1 94.75 199 GLY A O 1
ATOM 1523 N N . THR A 1 200 ? 20.875 -13.68 -7.934 1 93.12 200 THR A N 1
ATOM 1524 C CA . THR A 1 200 ? 20.812 -12.961 -6.668 1 93.12 200 THR A CA 1
ATOM 1525 C C . THR A 1 200 ? 21.594 -11.648 -6.742 1 93.12 200 THR A C 1
ATOM 1527 O O . THR A 1 200 ? 21.344 -10.727 -5.965 1 93.12 200 THR A O 1
ATOM 1530 N N . TYR A 1 201 ? 22.422 -11.461 -7.66 1 95.88 201 TYR A N 1
ATOM 1531 C CA . TYR A 1 201 ? 23.203 -10.242 -7.812 1 95.88 201 TYR A CA 1
ATOM 1532 C C . TYR A 1 201 ? 22.344 -9.109 -8.359 1 95.88 201 TYR A C 1
ATOM 1534 O O . TYR A 1 201 ? 22.781 -7.957 -8.414 1 95.88 201 TYR A O 1
ATOM 1542 N N . ALA A 1 202 ? 21.125 -9.438 -8.672 1 96.06 202 ALA A N 1
ATOM 1543 C CA . ALA A 1 202 ? 20.203 -8.461 -9.25 1 96.06 202 ALA A CA 1
ATOM 1544 C C . ALA A 1 202 ? 20 -7.273 -8.312 1 96.06 202 ALA A C 1
ATOM 1546 O O . ALA A 1 202 ? 19.734 -6.156 -8.766 1 96.06 202 ALA A O 1
ATOM 1547 N N . LEU A 1 203 ? 20.188 -7.449 -7.043 1 96.31 203 LEU A N 1
ATOM 1548 C CA . LEU A 1 203 ? 19.969 -6.387 -6.062 1 96.31 203 LEU A CA 1
ATOM 1549 C C . LEU A 1 203 ? 21.078 -5.352 -6.133 1 96.31 203 LEU A C 1
ATOM 1551 O O . LEU A 1 203 ? 20.953 -4.258 -5.574 1 96.31 203 LEU A O 1
ATOM 1555 N N . ALA A 1 204 ? 22.172 -5.676 -6.84 1 93.94 204 ALA A N 1
ATOM 1556 C CA . ALA A 1 204 ? 23.281 -4.746 -6.992 1 93.94 204 ALA A CA 1
ATOM 1557 C C . ALA A 1 204 ? 22.828 -3.445 -7.648 1 93.94 204 ALA A C 1
ATOM 1559 O O . ALA A 1 204 ? 23.344 -2.369 -7.34 1 93.94 204 ALA A O 1
ATOM 1560 N N . GLY A 1 205 ? 21.859 -3.596 -8.578 1 95 205 GLY A N 1
ATOM 1561 C CA . GLY A 1 205 ? 21.312 -2.396 -9.195 1 95 205 GLY A CA 1
ATOM 1562 C C . GLY A 1 205 ? 20.734 -1.421 -8.195 1 95 205 GLY A C 1
ATOM 1563 O O . GLY A 1 205 ? 21.047 -0.229 -8.219 1 95 205 GLY A O 1
ATOM 1564 N N . ALA A 1 206 ? 19.891 -1.921 -7.324 1 97.31 206 ALA A N 1
ATOM 1565 C CA . ALA A 1 206 ? 19.297 -1.086 -6.281 1 97.31 206 ALA A CA 1
ATOM 1566 C C . ALA A 1 206 ? 20.375 -0.531 -5.348 1 97.31 206 ALA A C 1
ATOM 1568 O O . ALA A 1 206 ? 20.266 0.609 -4.887 1 97.31 206 ALA A O 1
ATOM 1569 N N . THR A 1 207 ? 21.375 -1.332 -5.051 1 97.69 207 THR A N 1
ATOM 1570 C CA . THR A 1 207 ? 22.484 -0.899 -4.195 1 97.69 207 THR A CA 1
ATOM 1571 C C . THR A 1 207 ? 23.203 0.288 -4.812 1 97.69 207 THR A C 1
ATOM 1573 O O . THR A 1 207 ? 23.531 1.259 -4.121 1 97.69 207 THR A O 1
ATOM 1576 N N . LEU A 1 208 ? 23.438 0.168 -6.086 1 97.62 208 LEU A N 1
ATOM 1577 C CA . LEU A 1 208 ? 24.125 1.252 -6.793 1 97.62 208 LEU A CA 1
ATOM 1578 C C . LEU A 1 208 ? 23.297 2.535 -6.734 1 97.62 208 LEU A C 1
ATOM 1580 O O . LEU A 1 208 ? 23.844 3.625 -6.574 1 97.62 208 LEU A O 1
ATOM 1584 N N . VAL A 1 209 ? 22.016 2.424 -6.879 1 98.19 209 VAL A N 1
ATOM 1585 C CA . VAL A 1 209 ? 21.109 3.57 -6.809 1 98.19 209 VAL A CA 1
ATOM 1586 C C . VAL A 1 209 ? 21.219 4.227 -5.434 1 98.19 209 VAL A C 1
ATOM 1588 O O . VAL A 1 209 ? 21.297 5.449 -5.328 1 98.19 209 VAL A O 1
ATOM 1591 N N . LEU A 1 210 ? 21.25 3.424 -4.359 1 98.31 210 LEU A N 1
ATOM 1592 C CA . LEU A 1 210 ? 21.328 3.951 -3.002 1 98.31 210 LEU A CA 1
ATOM 1593 C C . LEU A 1 210 ? 22.688 4.594 -2.738 1 98.31 210 LEU A C 1
ATOM 1595 O O . LEU A 1 210 ? 22.766 5.59 -2.014 1 98.31 210 LEU A O 1
ATOM 1599 N N . ILE A 1 211 ? 23.766 4.016 -3.322 1 98.06 211 ILE A N 1
ATOM 1600 C CA . ILE A 1 211 ? 25.094 4.613 -3.209 1 98.06 211 ILE A CA 1
ATOM 1601 C C . ILE A 1 211 ? 25.078 5.996 -3.857 1 98.06 211 ILE A C 1
ATOM 1603 O O . ILE A 1 211 ? 25.641 6.949 -3.303 1 98.06 211 ILE A O 1
ATOM 1607 N N . LEU A 1 212 ? 24.438 6.082 -5 1 97.94 212 LEU A N 1
ATOM 1608 C CA . LEU A 1 212 ? 24.328 7.367 -5.688 1 97.94 212 LEU A CA 1
ATOM 1609 C C . LEU A 1 212 ? 23.609 8.391 -4.82 1 97.94 212 LEU A C 1
ATOM 1611 O O . LEU A 1 212 ? 24.016 9.547 -4.738 1 97.94 212 LEU A O 1
ATOM 1615 N N . ILE A 1 213 ? 22.484 8.016 -4.18 1 97.81 213 ILE A N 1
ATOM 1616 C CA . ILE A 1 213 ? 21.75 8.906 -3.291 1 97.81 213 ILE A CA 1
ATOM 1617 C C . ILE A 1 213 ? 22.672 9.359 -2.15 1 97.81 213 ILE A C 1
ATOM 1619 O O . ILE A 1 213 ? 22.719 10.547 -1.823 1 97.81 213 ILE A O 1
ATOM 1623 N N . ASP A 1 214 ? 23.391 8.398 -1.538 1 96.62 214 ASP A N 1
ATOM 1624 C CA . ASP A 1 214 ? 24.281 8.719 -0.427 1 96.62 214 ASP A CA 1
ATOM 1625 C C . ASP A 1 214 ? 25.359 9.727 -0.852 1 96.62 214 ASP A C 1
ATOM 1627 O O . ASP A 1 214 ? 25.688 10.641 -0.098 1 96.62 214 ASP A O 1
ATOM 1631 N N . LEU A 1 215 ? 25.891 9.547 -2.045 1 96.12 215 LEU A N 1
ATOM 1632 C CA . LEU A 1 215 ? 26.891 10.453 -2.57 1 96.12 215 LEU A CA 1
ATOM 1633 C C . LEU A 1 215 ? 26.312 11.844 -2.791 1 96.12 215 LEU A C 1
ATOM 1635 O O . LEU A 1 215 ? 26.969 12.852 -2.498 1 96.12 215 LEU A O 1
ATOM 1639 N N . LEU A 1 216 ? 25.125 11.953 -3.342 1 95.25 216 LEU A N 1
ATOM 1640 C CA . LEU A 1 216 ? 24.469 13.242 -3.572 1 95.25 216 LEU A CA 1
ATOM 1641 C C . LEU A 1 216 ? 24.219 13.961 -2.254 1 95.25 216 LEU A C 1
ATOM 1643 O O . LEU A 1 216 ? 24.422 15.18 -2.158 1 95.25 216 LEU A O 1
ATOM 1647 N N . LEU A 1 217 ? 23.766 13.195 -1.252 1 93.56 217 LEU A N 1
ATOM 1648 C CA . LEU A 1 217 ? 23.516 13.797 0.056 1 93.56 217 LEU A CA 1
ATOM 1649 C C . LEU A 1 217 ? 24.828 14.242 0.702 1 93.56 217 LEU A C 1
ATOM 1651 O O . LEU A 1 217 ? 24.875 15.281 1.363 1 93.56 217 LEU A O 1
ATOM 1655 N N . TRP A 1 218 ? 25.859 13.438 0.543 1 92.38 218 TRP A N 1
ATOM 1656 C CA . TRP A 1 218 ? 27.188 13.758 1.081 1 92.38 218 TRP A CA 1
ATOM 1657 C C . TRP A 1 218 ? 27.719 15.047 0.468 1 92.38 218 TRP A C 1
ATOM 1659 O O . TRP A 1 218 ? 28.234 15.914 1.179 1 92.38 218 TRP A O 1
ATOM 1669 N N . ARG A 1 219 ? 27.562 15.258 -0.789 1 91.56 219 ARG A N 1
ATOM 1670 C CA . ARG A 1 219 ? 28.031 16.438 -1.494 1 91.56 219 ARG A CA 1
ATOM 1671 C C . ARG A 1 219 ? 27.266 17.688 -1.048 1 91.56 219 ARG A C 1
ATOM 1673 O O . ARG A 1 219 ? 27.828 18.766 -0.952 1 91.56 219 ARG A O 1
ATOM 1680 N N . ASP A 1 220 ? 25.984 17.484 -0.87 1 88.62 220 ASP A N 1
ATOM 1681 C CA . ASP A 1 220 ? 25.172 18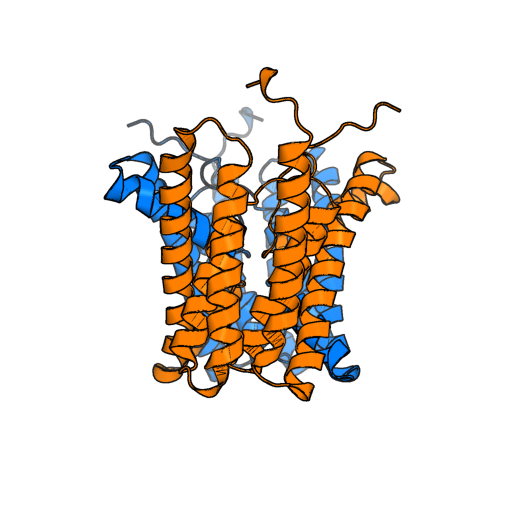.609 -0.416 1 88.62 220 ASP A CA 1
ATOM 1682 C C . ASP A 1 220 ? 25.594 19.062 0.982 1 88.62 220 ASP A C 1
ATOM 1684 O O . ASP A 1 220 ? 25.547 20.25 1.293 1 88.62 220 ASP A O 1
ATOM 1688 N N . GLN A 1 221 ? 25.906 18.172 1.855 1 83.19 221 GLN A N 1
ATOM 1689 C CA . GLN A 1 221 ? 26.344 18.484 3.211 1 83.19 221 GLN A CA 1
ATOM 1690 C C . GLN A 1 221 ? 27.656 19.266 3.199 1 83.19 221 GLN A C 1
ATOM 1692 O O . GLN A 1 221 ? 27.875 20.125 4.047 1 83.19 221 GLN A O 1
ATOM 1697 N N .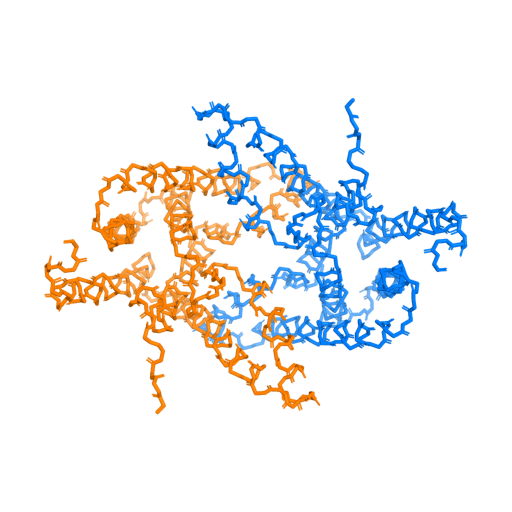 LYS A 1 222 ? 28.5 18.984 2.293 1 82.31 222 LYS A N 1
ATOM 1698 C CA . LYS A 1 222 ? 29.797 19.656 2.203 1 82.31 222 LYS A CA 1
ATOM 1699 C C . LYS A 1 222 ? 29.625 21.078 1.673 1 82.31 222 LYS A C 1
ATOM 1701 O O . LYS A 1 222 ? 30.438 21.969 1.995 1 82.31 222 LYS A O 1
ATOM 1706 N N . THR A 1 223 ? 28.609 21.25 0.92 1 72.31 223 THR A N 1
ATOM 1707 C CA . THR A 1 223 ? 28.406 22.578 0.326 1 72.31 223 THR A CA 1
ATOM 1708 C C . THR A 1 223 ? 27.656 23.484 1.279 1 72.31 223 THR A C 1
ATOM 1710 O O . THR A 1 223 ? 27.594 24.703 1.071 1 72.31 223 THR A O 1
ATOM 1713 N N . LEU A 1 224 ? 26.828 22.969 2.201 1 63 224 LEU A N 1
ATOM 1714 C CA . LEU A 1 224 ? 26.125 23.812 3.148 1 63 224 LEU A CA 1
ATOM 1715 C C . LEU A 1 224 ? 27.078 24.438 4.145 1 63 224 LEU A C 1
ATOM 1717 O O . LEU A 1 224 ? 27.953 23.75 4.699 1 63 224 LEU A O 1
ATOM 1721 N N . PRO A 1 225 ? 27.219 25.812 4.219 1 56.22 225 PRO A N 1
ATOM 1722 C CA . PRO A 1 225 ? 28.125 26.531 5.113 1 56.22 225 PRO A CA 1
ATOM 1723 C C . PRO A 1 225 ? 27.922 26.172 6.582 1 56.22 225 PRO A C 1
ATOM 1725 O O . PRO A 1 225 ? 26.797 25.844 6.988 1 56.22 225 PRO A O 1
ATOM 1728 N N . GLN A 1 226 ? 28.953 25.562 7.27 1 51.03 226 GLN A N 1
ATOM 1729 C CA . GLN A 1 226 ? 29.031 25.219 8.688 1 51.03 226 GLN A CA 1
ATOM 1730 C C . GLN A 1 226 ? 28.344 26.266 9.555 1 51.03 226 GLN A C 1
ATOM 1732 O O . GLN A 1 226 ? 28.016 26 10.711 1 51.03 226 GLN A O 1
ATOM 1737 N N . SER A 1 227 ? 28.125 27.5 9.133 1 45.66 227 SER A N 1
ATOM 1738 C CA . SER A 1 227 ? 27.703 28.547 10.055 1 45.66 227 SER A CA 1
ATOM 1739 C C . SER A 1 227 ? 26.203 28.438 10.359 1 45.66 227 SER A C 1
ATOM 1741 O O . SER A 1 227 ? 25.703 29.078 11.289 1 45.66 227 SER A O 1
ATOM 1743 N N . THR A 1 228 ? 25.484 27.953 9.352 1 43.47 228 THR A N 1
ATOM 1744 C CA . THR A 1 228 ? 24.047 28.094 9.633 1 43.47 228 THR A CA 1
ATOM 1745 C C . THR A 1 228 ? 23.562 26.969 10.531 1 43.47 228 THR A C 1
ATOM 1747 O O . THR A 1 228 ? 22.359 26.797 10.742 1 43.47 228 THR A O 1
ATOM 1750 N N . VAL A 1 229 ? 24.5 26.125 10.93 1 40 229 VAL A N 1
ATOM 1751 C CA . VAL A 1 229 ? 24.047 25.359 12.094 1 40 229 VAL A CA 1
ATOM 1752 C C . VAL A 1 229 ? 24.406 26.125 13.367 1 40 229 VAL A C 1
ATOM 1754 O O . VAL A 1 229 ? 25.484 26.703 13.477 1 40 229 VAL A O 1
ATOM 1757 N N . MET B 1 1 ? -15.898 9.844 31.578 1 35.09 1 MET B N 1
ATOM 1758 C CA . MET B 1 1 ? -14.969 9.695 30.453 1 35.09 1 MET B CA 1
ATOM 1759 C C . MET B 1 1 ? -15.648 10.008 29.125 1 35.09 1 MET B C 1
ATOM 1761 O O . MET B 1 1 ? -16.609 9.344 28.75 1 35.09 1 MET B O 1
ATOM 1765 N N . GLN B 1 2 ? -15.836 11.219 28.828 1 38.94 2 GLN B N 1
ATOM 1766 C CA . GLN B 1 2 ? -16.641 11.719 27.719 1 38.94 2 GLN B CA 1
ATOM 1767 C C . GLN B 1 2 ? -16.344 10.93 26.438 1 38.94 2 GLN B C 1
ATOM 1769 O O . GLN B 1 2 ? -15.195 10.812 26.016 1 38.94 2 GLN B O 1
ATOM 1774 N N . THR B 1 3 ? -16.906 9.844 26.141 1 47.94 3 THR B N 1
ATOM 1775 C CA . THR B 1 3 ? -16.828 8.938 25 1 47.94 3 THR B CA 1
ATOM 1776 C C . THR B 1 3 ? -16.734 9.719 23.688 1 47.94 3 THR B C 1
ATOM 1778 O O . THR B 1 3 ? -17.672 10.422 23.328 1 47.94 3 THR B O 1
ATOM 1781 N N . THR B 1 4 ? -15.633 10.484 23.469 1 55.44 4 THR B N 1
ATOM 1782 C CA . THR B 1 4 ? -15.406 11.281 22.266 1 55.44 4 THR B CA 1
ATOM 1783 C C . THR B 1 4 ? -16.031 10.617 21.047 1 55.44 4 THR B C 1
ATOM 1785 O O . THR B 1 4 ? -15.664 9.492 20.688 1 55.44 4 THR B O 1
ATOM 1788 N N . THR B 1 5 ? -17.359 10.883 20.719 1 75.81 5 THR B N 1
ATOM 1789 C CA . THR B 1 5 ? -18.234 10.203 19.781 1 75.81 5 THR B CA 1
ATOM 1790 C C . THR B 1 5 ? -17.906 10.578 18.344 1 75.81 5 THR B C 1
ATOM 1792 O O . THR B 1 5 ? -17.984 11.75 17.969 1 75.81 5 THR B O 1
ATOM 1795 N N . TYR B 1 6 ? -17.047 9.961 17.656 1 87.88 6 TYR B N 1
ATOM 1796 C CA . TYR B 1 6 ? -16.797 10.133 16.234 1 87.88 6 TYR B CA 1
ATOM 1797 C C . TYR B 1 6 ? -18.047 9.805 15.414 1 87.88 6 TYR B C 1
ATOM 1799 O O . TYR B 1 6 ? -18.875 8.984 15.836 1 87.88 6 TYR B O 1
ATOM 1807 N N . PRO B 1 7 ? -18.234 10.633 14.352 1 90.44 7 PRO B N 1
ATOM 1808 C CA . PRO B 1 7 ? -19.312 10.211 13.453 1 90.44 7 PRO B CA 1
ATOM 1809 C C . PRO B 1 7 ? -19.297 8.711 13.18 1 90.44 7 PRO B C 1
ATOM 1811 O O . PRO B 1 7 ? -18.219 8.094 13.172 1 90.44 7 PRO B O 1
ATOM 1814 N N . ILE B 1 8 ? -20.391 8.172 13.023 1 91.31 8 ILE B N 1
ATOM 1815 C CA . ILE B 1 8 ? -20.562 6.727 12.938 1 91.31 8 ILE B CA 1
ATOM 1816 C C . ILE B 1 8 ? -19.625 6.16 11.867 1 91.31 8 ILE B C 1
ATOM 1818 O O . ILE B 1 8 ? -19.062 5.082 12.039 1 91.31 8 ILE B O 1
ATOM 1822 N N . HIS B 1 9 ? -19.438 6.887 10.711 1 92.44 9 HIS B N 1
ATOM 1823 C CA . HIS B 1 9 ? -18.641 6.363 9.602 1 92.44 9 HIS B CA 1
ATOM 1824 C C . HIS B 1 9 ? -17.156 6.418 9.914 1 92.44 9 HIS B C 1
ATOM 1826 O O . HIS B 1 9 ? -16.328 5.883 9.164 1 92.44 9 HIS B O 1
ATOM 1832 N N . GLU B 1 10 ? -16.734 6.977 11.102 1 95.06 10 GLU B N 1
ATOM 1833 C CA . GLU B 1 10 ? -15.344 7.059 11.516 1 95.06 10 GLU B CA 1
ATOM 1834 C C . GLU B 1 10 ? -15.086 6.199 12.75 1 95.06 10 GLU B C 1
ATOM 1836 O O . GLU B 1 10 ? -14.039 6.316 13.391 1 95.06 10 GLU B O 1
ATOM 1841 N N . ARG B 1 11 ? -16.078 5.434 13.117 1 96.12 11 ARG B N 1
ATOM 1842 C CA . ARG B 1 11 ? -15.922 4.562 14.281 1 96.12 11 ARG B CA 1
ATOM 1843 C C . ARG B 1 11 ? -15.156 3.293 13.914 1 96.12 11 ARG B C 1
ATOM 1845 O O . ARG B 1 11 ? -15.172 2.861 12.766 1 96.12 11 ARG B O 1
ATOM 1852 N N . LEU B 1 12 ? -14.547 2.678 14.883 1 97.25 12 LEU B N 1
ATOM 1853 C CA . LEU B 1 12 ? -13.68 1.521 14.703 1 97.25 12 LEU B CA 1
ATOM 1854 C C . LEU B 1 12 ? -14.445 0.352 14.094 1 97.25 12 LEU B C 1
ATOM 1856 O O . LEU B 1 12 ? -13.906 -0.39 13.273 1 97.25 12 LEU B O 1
ATOM 1860 N N . LEU B 1 13 ? -15.68 0.219 14.5 1 97.25 13 LEU B N 1
ATOM 1861 C CA . LEU B 1 13 ? -16.484 -0.875 13.969 1 97.25 13 LEU B CA 1
ATOM 1862 C C . LEU B 1 13 ? -16.609 -0.781 12.453 1 97.25 13 LEU B C 1
ATOM 1864 O O . LEU B 1 13 ? -16.406 -1.772 11.75 1 97.25 13 LEU B O 1
ATOM 1868 N N . ILE B 1 14 ? -16.906 0.407 11.93 1 97.5 14 ILE B N 1
ATOM 1869 C CA . ILE B 1 14 ? -17.078 0.611 10.492 1 97.5 14 ILE B CA 1
ATOM 1870 C C . ILE B 1 14 ? -15.742 0.41 9.781 1 97.5 14 ILE B C 1
ATOM 1872 O O . ILE B 1 14 ? -15.68 -0.255 8.742 1 97.5 14 ILE B O 1
ATOM 1876 N N . GLY B 1 15 ? -14.672 0.981 10.383 1 98 15 GLY B N 1
ATOM 1877 C CA . GLY B 1 15 ? -13.352 0.769 9.812 1 98 15 GLY B CA 1
ATOM 1878 C C . GLY B 1 15 ? -12.961 -0.696 9.734 1 98 15 GLY B C 1
ATOM 1879 O O . GLY B 1 15 ? -12.391 -1.139 8.734 1 98 15 GLY B O 1
ATOM 1880 N N . THR B 1 16 ? -13.305 -1.428 10.797 1 98.31 16 THR B N 1
ATOM 1881 C CA . THR B 1 16 ? -13 -2.852 10.867 1 98.31 16 THR B CA 1
ATOM 1882 C C . THR B 1 16 ? -13.758 -3.623 9.789 1 98.31 16 THR B C 1
ATOM 1884 O O . THR B 1 16 ? -13.18 -4.469 9.102 1 98.31 16 THR B O 1
ATOM 1887 N N . LEU B 1 17 ? -14.977 -3.301 9.586 1 98.5 17 LEU B N 1
ATOM 1888 C CA . LEU B 1 17 ? -15.797 -3.971 8.586 1 98.5 17 LEU B CA 1
ATOM 1889 C C . LEU B 1 17 ? -15.336 -3.605 7.18 1 98.5 17 LEU B C 1
ATOM 1891 O O . LEU B 1 17 ? -15.281 -4.465 6.297 1 98.5 17 LEU B O 1
ATOM 1895 N N . LEU B 1 18 ? -14.992 -2.346 6.965 1 98.44 18 LEU B N 1
ATOM 1896 C CA . LEU B 1 18 ? -14.492 -1.9 5.668 1 98.44 18 LEU B CA 1
ATOM 1897 C C . LEU B 1 18 ? -13.203 -2.627 5.301 1 98.44 18 LEU B C 1
ATOM 1899 O O . LEU B 1 18 ? -13.039 -3.062 4.16 1 98.44 18 LEU B O 1
ATOM 1903 N N . THR B 1 19 ? -12.336 -2.805 6.273 1 98.56 19 THR B N 1
ATOM 1904 C CA . THR B 1 19 ? -11.047 -3.434 6.008 1 98.56 19 THR B CA 1
ATOM 1905 C C . THR B 1 19 ? -11.219 -4.93 5.754 1 98.56 19 THR B C 1
ATOM 1907 O O . THR B 1 19 ? -10.5 -5.512 4.941 1 98.56 19 THR B O 1
ATOM 1910 N N . ALA B 1 20 ? -12.148 -5.535 6.457 1 98.56 20 ALA B N 1
ATOM 1911 C CA . ALA B 1 20 ? -12.445 -6.938 6.168 1 98.56 20 ALA B CA 1
ATOM 1912 C C . ALA B 1 20 ? -12.922 -7.109 4.73 1 98.56 20 ALA B C 1
ATOM 1914 O O . ALA B 1 20 ? -12.492 -8.031 4.035 1 98.56 20 ALA B O 1
ATOM 1915 N N . ALA B 1 21 ? -13.812 -6.234 4.305 1 98.5 21 ALA B N 1
ATOM 1916 C CA . ALA B 1 21 ? -14.289 -6.273 2.924 1 98.5 21 ALA B CA 1
ATOM 1917 C C . ALA B 1 21 ? -13.141 -6.059 1.941 1 98.5 21 ALA B C 1
ATOM 1919 O O . ALA B 1 21 ? -13.062 -6.738 0.915 1 98.5 21 ALA B O 1
ATOM 1920 N N . ALA B 1 22 ? -12.273 -5.141 2.25 1 98.38 22 ALA B N 1
ATOM 1921 C CA . ALA B 1 22 ? -11.141 -4.82 1.386 1 98.38 22 ALA B CA 1
ATOM 1922 C C . ALA B 1 22 ? -10.219 -6.027 1.219 1 98.38 22 ALA B C 1
ATOM 1924 O O . ALA B 1 22 ? -9.781 -6.328 0.108 1 98.38 22 ALA B O 1
ATOM 1925 N N . GLY B 1 23 ? -9.898 -6.703 2.354 1 98.5 23 GLY B N 1
ATOM 1926 C CA . GLY B 1 23 ? -9.125 -7.934 2.266 1 98.5 23 GLY B CA 1
ATOM 1927 C C . GLY B 1 23 ? -9.781 -8.984 1.384 1 98.5 23 GLY B C 1
ATOM 1928 O O . GLY B 1 23 ? -9.094 -9.703 0.659 1 98.5 23 GLY B O 1
ATOM 1929 N N . SER B 1 24 ? -11.094 -9.023 1.395 1 98.31 24 SER B N 1
ATOM 1930 C CA . SER B 1 24 ? -11.867 -9.969 0.588 1 98.31 24 SER B CA 1
ATOM 1931 C C . SER B 1 24 ? -11.742 -9.656 -0.898 1 98.31 24 SER B C 1
ATOM 1933 O O . SER B 1 24 ? -11.617 -10.562 -1.722 1 98.31 24 SER B O 1
ATOM 1935 N N . PHE B 1 25 ? -11.742 -8.32 -1.256 1 98.25 25 PHE B N 1
ATOM 1936 C CA . PHE B 1 25 ? -11.609 -7.91 -2.65 1 98.25 25 PHE B CA 1
ATOM 1937 C C . PHE B 1 25 ? -10.344 -8.5 -3.268 1 98.25 25 PHE B C 1
ATOM 1939 O O . PHE B 1 25 ? -10.406 -9.133 -4.324 1 98.25 25 PHE B O 1
ATOM 1946 N N . ASP B 1 26 ? -9.297 -8.32 -2.584 1 98.5 26 ASP B N 1
ATOM 1947 C CA . ASP B 1 26 ? -7.992 -8.695 -3.113 1 98.5 26 ASP B CA 1
ATOM 1948 C C . ASP B 1 26 ? -7.816 -10.211 -3.123 1 98.5 26 ASP B C 1
ATOM 1950 O O . ASP B 1 26 ? -7.301 -10.773 -4.09 1 98.5 26 ASP B O 1
ATOM 1954 N N . ALA B 1 27 ? -8.25 -10.891 -2.041 1 98 27 ALA B N 1
ATOM 1955 C CA . ALA B 1 27 ? -8.172 -12.352 -2.012 1 98 27 ALA B CA 1
ATOM 1956 C C . ALA B 1 27 ? -8.977 -12.969 -3.148 1 98 27 ALA B C 1
ATOM 1958 O O . ALA B 1 27 ? -8.516 -13.898 -3.814 1 98 27 ALA B O 1
ATOM 1959 N N . TYR B 1 28 ? -10.164 -12.453 -3.408 1 97.62 28 TYR B N 1
ATOM 1960 C CA . TYR B 1 28 ? -11.07 -12.961 -4.426 1 97.62 28 TYR B CA 1
ATOM 1961 C C . TYR B 1 28 ? -10.445 -12.875 -5.812 1 97.62 28 TYR B C 1
ATOM 1963 O O . TYR B 1 28 ? -10.367 -13.875 -6.531 1 97.62 28 TYR B O 1
ATOM 1971 N N . THR B 1 29 ? -9.969 -11.68 -6.176 1 97.38 29 THR B N 1
ATOM 1972 C CA . THR B 1 29 ? -9.445 -11.516 -7.527 1 97.38 29 THR B CA 1
ATOM 1973 C C . THR B 1 29 ? -8.109 -12.242 -7.684 1 97.38 29 THR B C 1
ATOM 1975 O O . THR B 1 29 ? -7.805 -12.766 -8.758 1 97.38 29 THR B O 1
ATOM 1978 N N . TYR B 1 30 ? -7.336 -12.281 -6.621 1 97.12 30 TYR B N 1
ATOM 1979 C CA . TYR B 1 30 ? -6.062 -12.984 -6.699 1 97.12 30 TYR B CA 1
ATOM 1980 C C . TYR B 1 30 ? -6.273 -14.477 -6.918 1 97.12 30 TYR B C 1
ATOM 1982 O O . TYR B 1 30 ? -5.59 -15.086 -7.742 1 97.12 30 TYR B O 1
ATOM 1990 N N . LEU B 1 31 ? -7.23 -15.07 -6.297 1 95.94 31 LEU B N 1
ATOM 1991 C CA . LEU B 1 31 ? -7.434 -16.516 -6.332 1 95.94 31 LEU B CA 1
ATOM 1992 C C . LEU B 1 31 ? -8.18 -16.938 -7.594 1 95.94 31 LEU B C 1
ATOM 1994 O O . LEU B 1 31 ? -7.914 -18 -8.156 1 95.94 31 LEU B O 1
ATOM 1998 N N . LEU B 1 32 ? -9.094 -16.047 -8.07 1 95.75 32 LEU B N 1
ATOM 1999 C CA . LEU B 1 32 ? -10.031 -16.547 -9.078 1 95.75 32 LEU B CA 1
ATOM 2000 C C . LEU B 1 32 ? -9.805 -15.844 -10.414 1 95.75 32 LEU B C 1
ATOM 2002 O O . LEU B 1 32 ? -10.289 -16.312 -11.453 1 95.75 32 LEU B O 1
ATOM 2006 N N . HIS B 1 33 ? -9.078 -14.75 -10.344 1 94.06 33 HIS B N 1
ATOM 2007 C CA . HIS B 1 33 ? -9.062 -13.953 -11.562 1 94.06 33 HIS B CA 1
ATOM 2008 C C . HIS B 1 33 ? -7.637 -13.578 -11.953 1 94.06 33 HIS B C 1
ATOM 2010 O O . HIS B 1 33 ? -7.344 -12.398 -12.188 1 94.06 33 HIS B O 1
ATOM 2016 N N . GLY B 1 34 ? -6.707 -14.531 -11.992 1 91.44 34 GLY B N 1
ATOM 2017 C CA . GLY B 1 34 ? -5.422 -14.398 -12.656 1 91.44 34 GLY B CA 1
ATOM 2018 C C . GLY B 1 34 ? -4.344 -13.812 -11.766 1 91.44 34 GLY B C 1
ATOM 2019 O O . GLY B 1 34 ? -3.424 -13.148 -12.242 1 91.44 34 GLY B O 1
ATOM 2020 N N . GLU B 1 35 ? -4.48 -13.875 -10.438 1 94.38 35 GLU B N 1
ATOM 2021 C CA . GLU B 1 35 ? -3.482 -13.438 -9.469 1 94.38 35 GLU B CA 1
ATOM 2022 C C . GLU B 1 35 ? -3.234 -11.93 -9.57 1 94.38 35 GLU B C 1
ATOM 2024 O O . GLU B 1 35 ? -2.084 -11.492 -9.594 1 94.38 35 GLU B O 1
ATOM 2029 N N . VAL B 1 36 ? -4.297 -11.219 -9.797 1 96.56 36 VAL B N 1
ATOM 2030 C CA . VAL B 1 36 ? -4.281 -9.758 -9.789 1 96.56 36 VAL B CA 1
ATOM 2031 C C . VAL B 1 36 ? -4.961 -9.242 -8.523 1 96.56 36 VAL B C 1
ATOM 2033 O O . VAL B 1 36 ? -5.836 -9.906 -7.965 1 96.56 36 VAL B O 1
ATOM 2036 N N . PHE B 1 37 ? -4.539 -8.141 -8.094 1 97.56 37 PHE B N 1
ATOM 2037 C CA . PHE B 1 37 ? -5.141 -7.531 -6.914 1 97.56 37 PHE B CA 1
ATOM 2038 C C . PHE B 1 37 ? -6.129 -6.441 -7.309 1 97.56 37 PHE B C 1
ATOM 2040 O O . PHE B 1 37 ? -5.836 -5.613 -8.172 1 97.56 37 PHE B O 1
ATOM 2047 N N . ALA B 1 38 ? -7.246 -6.453 -6.656 1 97.12 38 ALA B N 1
ATOM 2048 C CA . ALA B 1 38 ? -8.258 -5.449 -6.961 1 97.12 38 ALA B CA 1
ATOM 2049 C C . ALA B 1 38 ? -7.926 -4.113 -6.301 1 97.12 38 ALA B C 1
ATOM 2051 O O . ALA B 1 38 ? -8.086 -3.055 -6.91 1 97.12 38 ALA B O 1
ATOM 2052 N N . GLY B 1 39 ? -7.535 -4.164 -5.09 1 97.56 39 GLY B N 1
ATOM 2053 C CA . GLY B 1 39 ? -7.254 -2.959 -4.324 1 97.56 39 GLY B CA 1
ATOM 2054 C C . GLY B 1 39 ? -5.77 -2.682 -4.172 1 97.56 39 GLY B C 1
ATOM 2055 O O . GLY B 1 39 ? -5.344 -1.525 -4.191 1 97.56 39 GLY B O 1
ATOM 2056 N N . LEU B 1 40 ? -5.016 -3.689 -3.982 1 97.38 40 LEU B N 1
ATOM 2057 C CA . LEU B 1 40 ? -3.576 -3.57 -3.779 1 97.38 40 LEU B CA 1
ATOM 2058 C C . LEU B 1 40 ? -2.865 -3.271 -5.098 1 97.38 40 LEU B C 1
ATOM 2060 O O . LEU B 1 40 ? -2.146 -4.125 -5.625 1 97.38 40 LEU B O 1
ATOM 2064 N N . GLN B 1 41 ? -2.859 -2.016 -5.5 1 98.31 41 GLN B N 1
ATOM 2065 C CA . GLN B 1 41 ? -2.316 -1.632 -6.797 1 98.31 41 GLN B CA 1
ATOM 2066 C C . GLN B 1 41 ? -0.791 -1.646 -6.781 1 98.31 41 GLN B C 1
ATOM 2068 O O . GLN B 1 41 ? -0.156 -1.866 -7.816 1 98.31 41 GLN B O 1
ATOM 2073 N N . THR B 1 42 ? -0.224 -1.483 -5.633 1 98.38 42 THR B N 1
ATOM 2074 C CA . THR B 1 42 ? 1.226 -1.604 -5.535 1 98.38 42 THR B CA 1
ATOM 2075 C C . THR B 1 42 ? 1.693 -2.955 -6.07 1 98.38 42 THR B C 1
ATOM 2077 O O . THR B 1 42 ? 2.666 -3.027 -6.824 1 98.38 42 THR B O 1
ATOM 2080 N N . GLY B 1 43 ? 1.011 -3.986 -5.715 1 98 43 GLY B N 1
ATOM 2081 C CA . GLY B 1 43 ? 1.327 -5.312 -6.227 1 98 43 GLY B CA 1
ATOM 2082 C C . GLY B 1 43 ? 1.194 -5.418 -7.73 1 98 43 GLY B C 1
ATOM 2083 O O . GLY B 1 43 ? 2.053 -6 -8.398 1 98 43 GLY B O 1
ATOM 2084 N N . ASN B 1 44 ? 0.148 -4.82 -8.273 1 98.5 44 ASN B N 1
ATOM 2085 C CA . ASN B 1 44 ? -0.052 -4.832 -9.719 1 98.5 44 ASN B CA 1
ATOM 2086 C C . ASN B 1 44 ? 1.053 -4.07 -10.445 1 98.5 44 ASN B C 1
ATOM 2088 O O . ASN B 1 44 ? 1.477 -4.465 -11.531 1 98.5 44 ASN B O 1
ATOM 2092 N N . VAL B 1 45 ? 1.5 -2.984 -9.844 1 98.5 45 VAL B N 1
ATOM 2093 C CA . VAL B 1 45 ? 2.561 -2.184 -10.445 1 98.5 45 VAL B CA 1
ATOM 2094 C C . VAL B 1 45 ? 3.867 -2.977 -10.445 1 98.5 45 VAL B C 1
ATOM 2096 O O . VAL B 1 45 ?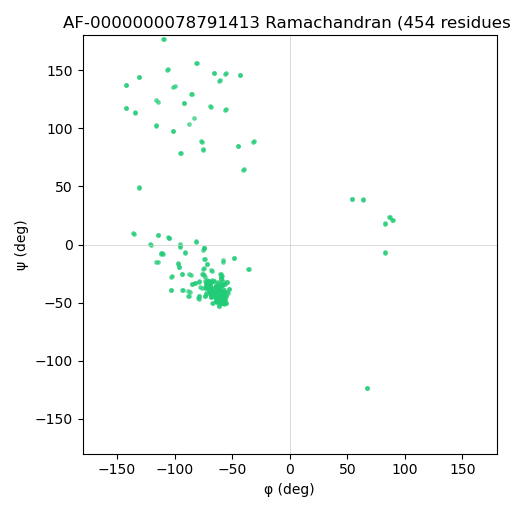 4.594 -2.982 -11.445 1 98.5 45 VAL B O 1
ATOM 2099 N N . ILE B 1 46 ? 4.168 -3.648 -9.344 1 98.19 46 ILE B N 1
ATOM 2100 C CA . ILE B 1 46 ? 5.367 -4.477 -9.266 1 98.19 46 ILE B CA 1
ATOM 2101 C C . ILE B 1 46 ? 5.32 -5.559 -10.336 1 98.19 46 ILE B C 1
ATOM 2103 O O . ILE B 1 46 ? 6.266 -5.715 -11.117 1 98.19 46 ILE B O 1
ATOM 2107 N N . LEU B 1 47 ? 4.188 -6.277 -10.406 1 97.5 47 LEU B N 1
ATOM 2108 C CA . LEU B 1 47 ? 4.086 -7.422 -11.305 1 97.5 47 LEU B CA 1
ATOM 2109 C C . LEU B 1 47 ? 4.023 -6.969 -12.758 1 97.5 47 LEU B C 1
ATOM 2111 O O . LEU B 1 47 ? 4.539 -7.648 -13.648 1 97.5 47 LEU B O 1
ATOM 2115 N N . LEU B 1 48 ? 3.408 -5.812 -12.961 1 97.94 48 LEU B N 1
ATOM 2116 C CA . LEU B 1 48 ? 3.459 -5.211 -14.281 1 97.94 48 LEU B CA 1
ATOM 2117 C C . LEU B 1 48 ? 4.902 -4.961 -14.711 1 97.94 48 LEU B C 1
ATOM 2119 O O . LEU B 1 48 ? 5.309 -5.359 -15.805 1 97.94 48 LEU B O 1
ATOM 2123 N N . GLY B 1 49 ? 5.691 -4.336 -13.867 1 97.38 49 GLY B N 1
ATOM 2124 C CA . GLY B 1 49 ? 7.09 -4.07 -14.156 1 97.38 49 GLY B CA 1
ATOM 2125 C C . GLY B 1 49 ? 7.898 -5.328 -14.406 1 97.38 49 GLY B C 1
ATOM 2126 O O . GLY B 1 49 ? 8.633 -5.414 -15.391 1 97.38 49 GLY B O 1
ATOM 2127 N N . VAL B 1 50 ? 7.703 -6.301 -13.594 1 96.19 50 VAL B N 1
ATOM 2128 C CA . VAL B 1 50 ? 8.453 -7.555 -13.672 1 96.19 50 VAL B CA 1
ATOM 2129 C C . VAL B 1 50 ? 8.141 -8.266 -14.984 1 96.19 50 VAL B C 1
ATOM 2131 O O . VAL B 1 50 ? 9.047 -8.68 -15.711 1 96.19 50 VAL B O 1
ATOM 2134 N N . HIS B 1 51 ? 6.863 -8.391 -15.312 1 96.56 51 HIS B N 1
ATOM 2135 C CA . HIS B 1 51 ? 6.488 -9.133 -16.5 1 96.56 51 HIS B CA 1
ATOM 2136 C C . HIS B 1 51 ? 6.863 -8.367 -17.766 1 96.56 51 HIS B C 1
ATOM 2138 O O . HIS B 1 51 ? 7.227 -8.969 -18.781 1 96.56 51 HIS B O 1
ATOM 2144 N N . LEU B 1 52 ? 6.793 -7.055 -17.703 1 95.56 52 LEU B N 1
ATOM 2145 C CA . LEU B 1 52 ? 7.285 -6.262 -18.828 1 95.56 52 LEU B CA 1
ATOM 2146 C C . LEU B 1 52 ? 8.781 -6.469 -19.016 1 95.56 52 LEU B C 1
ATOM 2148 O O . LEU B 1 52 ? 9.25 -6.656 -20.156 1 95.56 52 LEU B O 1
ATOM 2152 N N . GLY B 1 53 ? 9.492 -6.441 -17.969 1 93.56 53 GLY B N 1
ATOM 2153 C CA . GLY B 1 53 ? 10.922 -6.672 -18.031 1 93.56 53 GLY B CA 1
ATOM 2154 C C . GLY B 1 53 ? 11.289 -8.031 -18.594 1 93.56 53 GLY B C 1
ATOM 2155 O O . GLY B 1 53 ? 12.32 -8.188 -19.25 1 93.56 53 GLY B O 1
ATOM 2156 N N . GLN B 1 54 ? 10.43 -8.969 -18.406 1 94.56 54 GLN B N 1
ATOM 2157 C CA . GLN B 1 54 ? 10.695 -10.328 -18.844 1 94.56 54 GLN B CA 1
ATOM 2158 C C . GLN B 1 54 ? 10.094 -10.586 -20.219 1 94.56 54 GLN B C 1
ATOM 2160 O O . GLN B 1 54 ? 10.117 -11.719 -20.719 1 94.56 54 GLN B O 1
ATOM 2165 N N . GLY B 1 55 ? 9.422 -9.633 -20.797 1 94.06 55 GLY B N 1
ATOM 2166 C CA . GLY B 1 55 ? 8.891 -9.727 -22.156 1 94.06 55 GLY B CA 1
ATOM 2167 C C . GLY B 1 55 ? 7.559 -10.453 -22.219 1 94.06 55 GLY B C 1
ATOM 2168 O O . GLY B 1 55 ? 7.16 -10.93 -23.281 1 94.06 55 GLY B O 1
ATOM 2169 N N . GLN B 1 56 ? 6.93 -10.539 -21.062 1 95.12 56 GLN B N 1
ATOM 2170 C CA . GLN B 1 56 ? 5.641 -11.219 -21 1 95.12 56 GLN B CA 1
ATOM 2171 C C . GLN B 1 56 ? 4.488 -10.219 -21.125 1 95.12 56 GLN B C 1
ATOM 2173 O O . GLN B 1 56 ? 3.746 -9.992 -20.172 1 95.12 56 GLN B O 1
ATOM 2178 N N . TRP B 1 57 ? 4.238 -9.828 -22.281 1 93.25 57 TRP B N 1
ATOM 2179 C CA . TRP B 1 57 ? 3.312 -8.734 -22.562 1 93.25 57 TRP B CA 1
ATOM 2180 C C . TRP B 1 57 ? 1.876 -9.141 -22.25 1 93.25 57 TRP B C 1
ATOM 2182 O O . TRP B 1 57 ? 1.103 -8.352 -21.703 1 93.25 57 TRP B O 1
ATOM 2192 N N . HIS B 1 58 ? 1.522 -10.367 -22.641 1 93.25 58 HIS B N 1
ATOM 2193 C CA . HIS B 1 58 ? 0.161 -10.844 -22.422 1 93.25 58 HIS B CA 1
ATOM 2194 C C . HIS B 1 58 ? -0.175 -10.898 -20.938 1 93.25 58 HIS B C 1
ATOM 2196 O O . HIS B 1 58 ? -1.272 -10.516 -20.531 1 93.25 58 HIS B O 1
ATOM 2202 N N . THR B 1 59 ? 0.809 -11.305 -20.172 1 94.25 59 THR B N 1
ATOM 2203 C CA . THR B 1 59 ? 0.616 -11.367 -18.719 1 94.25 59 THR B CA 1
ATOM 2204 C C . THR B 1 59 ? 0.592 -9.969 -18.109 1 94.25 59 THR B C 1
ATOM 2206 O O . THR B 1 59 ? -0.176 -9.703 -17.188 1 94.25 59 THR B O 1
ATOM 2209 N N . ALA B 1 60 ? 1.399 -9.102 -18.672 1 95.75 60 ALA B N 1
ATOM 2210 C CA . ALA B 1 60 ? 1.521 -7.742 -18.141 1 95.75 60 ALA B CA 1
ATOM 2211 C C . ALA B 1 60 ? 0.192 -6.996 -18.234 1 95.75 60 ALA B C 1
ATOM 2213 O O . ALA B 1 60 ? -0.144 -6.199 -17.359 1 95.75 60 ALA B O 1
ATOM 2214 N N . ILE B 1 61 ? -0.583 -7.277 -19.219 1 95.69 61 ILE B N 1
ATOM 2215 C CA . ILE B 1 61 ? -1.836 -6.566 -19.453 1 95.69 61 ILE B CA 1
ATOM 2216 C C . ILE B 1 61 ? -2.814 -6.855 -18.328 1 95.69 61 ILE B C 1
ATOM 2218 O O . ILE B 1 61 ? -3.633 -6.004 -17.969 1 95.69 61 ILE B O 1
ATOM 2222 N N . ARG B 1 62 ? -2.727 -8.031 -17.766 1 96.5 62 ARG B N 1
ATOM 2223 C CA . ARG B 1 62 ? -3.613 -8.438 -16.672 1 96.5 62 ARG B CA 1
ATOM 2224 C C . ARG B 1 62 ? -3.48 -7.492 -15.484 1 96.5 62 ARG B C 1
ATOM 2226 O O . ARG B 1 62 ? -4.441 -7.285 -14.734 1 96.5 62 ARG B O 1
ATOM 2233 N N . TYR B 1 63 ? -2.311 -6.867 -15.336 1 98 63 TYR B N 1
ATOM 2234 C CA . TYR B 1 63 ? -2.055 -5.984 -14.203 1 98 63 TYR B CA 1
ATOM 2235 C C . TYR B 1 63 ? -2.369 -4.539 -14.555 1 98 63 TYR B C 1
ATOM 2237 O O . TYR B 1 63 ? -2.729 -3.742 -13.688 1 98 63 TYR B O 1
ATOM 2245 N N . LEU B 1 64 ? -2.297 -4.203 -15.82 1 97.88 64 LEU B N 1
ATOM 2246 C CA . LEU B 1 64 ? -2.574 -2.848 -16.281 1 97.88 64 LEU B CA 1
ATOM 2247 C C . LEU B 1 64 ? -4.059 -2.525 -16.156 1 97.88 64 LEU B C 1
ATOM 2249 O O . LEU B 1 64 ? -4.43 -1.395 -15.836 1 97.88 64 LEU B O 1
ATOM 2253 N N . VAL B 1 65 ? -4.918 -3.492 -16.328 1 98.06 65 VAL B N 1
ATOM 2254 C CA . VAL B 1 65 ? -6.363 -3.309 -16.391 1 98.06 65 VAL B CA 1
ATOM 2255 C C . VAL B 1 65 ? -6.875 -2.871 -15.016 1 98.06 65 VAL B C 1
ATOM 2257 O O . VAL B 1 65 ? -7.547 -1.843 -14.891 1 98.06 65 VAL B O 1
ATOM 2260 N N . PRO B 1 66 ? -6.52 -3.572 -13.969 1 98.31 66 PRO B N 1
ATOM 2261 C CA . PRO B 1 66 ? -7 -3.105 -12.672 1 98.31 66 PRO B CA 1
ATOM 2262 C C . PRO B 1 66 ? -6.383 -1.773 -12.25 1 98.31 66 PRO B C 1
ATOM 2264 O O . PRO B 1 66 ? -7.027 -0.978 -11.562 1 98.31 66 PRO B O 1
ATOM 2267 N N . ILE B 1 67 ? -5.16 -1.487 -12.664 1 98.62 67 ILE B N 1
ATOM 2268 C CA . ILE B 1 67 ? -4.523 -0.211 -12.352 1 98.62 67 ILE B CA 1
ATOM 2269 C C . ILE B 1 67 ? -5.336 0.93 -12.961 1 98.62 67 ILE B C 1
ATOM 2271 O O . ILE B 1 67 ? -5.688 1.889 -12.266 1 98.62 67 ILE B O 1
ATOM 2275 N N . LEU B 1 68 ? -5.676 0.776 -14.219 1 98.44 68 LEU B N 1
ATOM 2276 C CA . LEU B 1 68 ? -6.441 1.807 -14.906 1 98.44 68 LEU B CA 1
ATOM 2277 C C . LEU B 1 68 ? -7.859 1.894 -14.359 1 98.44 68 LEU B C 1
ATOM 2279 O O . LEU B 1 68 ? -8.406 2.988 -14.211 1 98.44 68 LEU B O 1
ATOM 2283 N N . ALA B 1 69 ? -8.484 0.763 -14.102 1 98.69 69 ALA B N 1
ATOM 2284 C CA . ALA B 1 69 ? -9.82 0.731 -13.523 1 98.69 69 ALA B CA 1
ATOM 2285 C C . ALA B 1 69 ? -9.852 1.411 -12.156 1 98.69 69 ALA B C 1
ATOM 2287 O O . ALA B 1 69 ? -10.797 2.127 -11.828 1 98.69 69 ALA B O 1
ATOM 2288 N N . PHE B 1 70 ? -8.828 1.19 -11.398 1 98.69 70 PHE B N 1
ATOM 2289 C CA . PHE B 1 70 ? -8.695 1.82 -10.086 1 98.69 70 PHE B CA 1
ATOM 2290 C C . PHE B 1 70 ? -8.617 3.336 -10.227 1 98.69 70 PHE B C 1
ATOM 2292 O O . PHE B 1 70 ? -9.273 4.066 -9.477 1 98.69 70 PHE B O 1
ATOM 2299 N N . MET B 1 71 ? -7.805 3.787 -11.141 1 98.25 71 MET B N 1
ATOM 2300 C CA . MET B 1 71 ? -7.695 5.227 -11.383 1 98.25 71 MET B CA 1
ATOM 2301 C C . MET B 1 71 ? -9.039 5.812 -11.797 1 98.25 71 MET B C 1
ATOM 2303 O O . MET B 1 71 ? -9.445 6.863 -11.297 1 98.25 71 MET B O 1
ATOM 2307 N N . PHE B 1 72 ? -9.711 5.148 -12.641 1 97.75 72 PHE B N 1
ATOM 2308 C CA . PHE B 1 72 ? -11.031 5.594 -13.078 1 97.75 72 PHE B CA 1
ATOM 2309 C C . PHE B 1 72 ? -12.008 5.625 -11.906 1 97.75 72 PHE B C 1
ATOM 2311 O O . PHE B 1 72 ? -12.781 6.574 -11.766 1 97.75 72 PHE B O 1
ATOM 2318 N N . GLY B 1 73 ? -11.992 4.555 -11.117 1 97.44 73 GLY B N 1
ATOM 2319 C CA . GLY B 1 73 ? -12.852 4.508 -9.945 1 97.44 73 GLY B CA 1
ATOM 2320 C C . GLY B 1 73 ? -12.602 5.648 -8.977 1 97.44 73 GLY B C 1
ATOM 2321 O O . GLY B 1 73 ? -13.547 6.215 -8.422 1 97.44 73 GLY B O 1
ATOM 2322 N N . THR B 1 74 ? -11.359 6.004 -8.812 1 97.06 74 THR B N 1
ATOM 2323 C CA . THR B 1 74 ? -11 7.121 -7.945 1 97.06 74 THR B CA 1
ATOM 2324 C C . THR B 1 74 ? -11.547 8.43 -8.492 1 97.06 74 THR B C 1
ATOM 2326 O O . THR B 1 74 ? -12.133 9.227 -7.75 1 97.06 74 THR B O 1
ATOM 2329 N N . MET B 1 75 ? -11.391 8.648 -9.766 1 96.38 75 MET B N 1
ATOM 2330 C CA . MET B 1 75 ? -11.883 9.875 -10.398 1 96.38 75 MET B CA 1
ATOM 2331 C C . MET B 1 75 ? -13.406 9.953 -10.32 1 96.38 75 MET B C 1
ATOM 2333 O O . MET B 1 75 ? -13.953 11.023 -10.047 1 96.38 75 MET B O 1
ATOM 2337 N N . ALA B 1 76 ? -14.055 8.859 -10.547 1 94.31 76 ALA B N 1
ATOM 2338 C CA . ALA B 1 76 ? -15.508 8.812 -10.461 1 94.31 76 ALA B CA 1
ATOM 2339 C C . ALA B 1 76 ? -15.992 9.125 -9.047 1 94.31 76 ALA B C 1
ATOM 2341 O O . ALA B 1 76 ? -16.938 9.883 -8.867 1 94.31 76 ALA B O 1
ATOM 2342 N N . ALA B 1 77 ? -15.375 8.492 -8.086 1 93.31 77 ALA B N 1
ATOM 2343 C CA . ALA B 1 77 ? -15.727 8.758 -6.691 1 93.31 77 ALA B CA 1
ATOM 2344 C C . ALA B 1 77 ? -15.508 10.227 -6.336 1 93.31 77 ALA B C 1
ATOM 2346 O O . ALA B 1 77 ? -16.312 10.828 -5.625 1 93.31 77 ALA B O 1
ATOM 2347 N N . ARG B 1 78 ? -14.367 10.766 -6.812 1 91.25 78 ARG B N 1
ATOM 2348 C CA . ARG B 1 78 ? -14.062 12.18 -6.582 1 91.25 78 ARG B CA 1
ATOM 2349 C C . ARG B 1 78 ? -15.141 13.07 -7.188 1 91.25 78 ARG B C 1
ATOM 2351 O O . ARG B 1 78 ? -15.57 14.047 -6.566 1 91.25 78 ARG B O 1
ATOM 2358 N N . ALA B 1 79 ? -15.586 12.805 -8.367 1 90.75 79 ALA B N 1
ATOM 2359 C CA . ALA B 1 79 ? -16.656 13.555 -9.039 1 90.75 79 ALA B CA 1
ATOM 2360 C C . ALA B 1 79 ? -17.953 13.508 -8.234 1 90.75 79 ALA B C 1
ATOM 2362 O O . ALA B 1 79 ? -18.641 14.516 -8.086 1 90.75 79 ALA B O 1
ATOM 2363 N N . LEU B 1 80 ? -18.219 12.375 -7.723 1 87.25 80 LEU B N 1
ATOM 2364 C CA . LEU B 1 80 ? -19.422 12.203 -6.918 1 87.25 80 LEU B CA 1
ATOM 2365 C C . LEU B 1 80 ? -19.328 13.016 -5.629 1 87.25 80 LEU B C 1
ATOM 2367 O O . LEU B 1 80 ? -20.328 13.602 -5.191 1 87.25 80 LEU B O 1
ATOM 2371 N N . GLN B 1 81 ? -18.188 13.008 -5.027 1 85.62 81 GLN B N 1
ATOM 2372 C CA . GLN B 1 81 ? -17.969 13.766 -3.803 1 85.62 81 GLN B CA 1
ATOM 2373 C C . GLN B 1 81 ? -18.172 15.266 -4.039 1 85.62 81 GLN B C 1
ATOM 2375 O O . GLN B 1 81 ? -18.75 15.953 -3.203 1 85.62 81 GLN B O 1
ATOM 2380 N N . LEU B 1 82 ? -17.688 15.773 -5.113 1 84.19 82 LEU B N 1
ATOM 2381 C CA . LEU B 1 82 ? -17.766 17.203 -5.43 1 84.19 82 LEU B CA 1
ATOM 2382 C C . LEU B 1 82 ? -19.203 17.594 -5.746 1 84.19 82 LEU B C 1
ATOM 2384 O O . LEU B 1 82 ? -19.641 18.703 -5.418 1 84.19 82 LEU B O 1
ATOM 2388 N N . HIS B 1 83 ? -19.891 16.688 -6.277 1 83.62 83 HIS B N 1
ATOM 2389 C CA . HIS B 1 83 ? -21.281 16.969 -6.59 1 83.62 83 HIS B CA 1
ATOM 2390 C C . HIS B 1 83 ? -22.156 16.906 -5.336 1 83.62 83 HIS B C 1
ATOM 2392 O O . HIS B 1 83 ? -23.094 17.703 -5.191 1 83.62 83 HIS B O 1
ATOM 2398 N N . ALA B 1 84 ? -21.891 16.016 -4.434 1 75.88 84 ALA B N 1
ATOM 2399 C CA . ALA B 1 84 ? -22.672 15.836 -3.205 1 75.88 84 ALA B CA 1
ATOM 2400 C C . ALA B 1 84 ? -22.406 16.969 -2.221 1 75.88 84 ALA B C 1
ATOM 2402 O O . ALA B 1 84 ? -23.234 17.281 -1.37 1 75.88 84 ALA B O 1
ATOM 2403 N N . SER B 1 85 ? -21.172 17.375 -2.213 1 67.69 85 SER B N 1
ATOM 2404 C CA . SER B 1 85 ? -20.812 18.469 -1.305 1 67.69 85 SER B CA 1
ATOM 2405 C C . SER B 1 85 ? -21.797 19.625 -1.426 1 67.69 85 SER B C 1
ATOM 2407 O O . SER B 1 85 ? -21.938 20.422 -0.493 1 67.69 85 SER B O 1
ATOM 2409 N N . HIS B 1 86 ? -22.531 19.516 -2.387 1 63.47 86 HIS B N 1
ATOM 2410 C CA . HIS B 1 86 ? -23.531 20.578 -2.562 1 63.47 86 HIS B CA 1
ATOM 2411 C C . HIS B 1 86 ? -24.828 20.219 -1.87 1 63.47 86 HIS B C 1
ATOM 2413 O O . HIS B 1 86 ? -25.75 21.031 -1.803 1 63.47 86 HIS B O 1
ATOM 2419 N N . ARG B 1 87 ? -24.859 18.969 -1.389 1 62.03 87 ARG B N 1
ATOM 2420 C CA . ARG B 1 87 ? -26.078 18.547 -0.705 1 62.03 87 ARG B CA 1
ATOM 2421 C C . ARG B 1 87 ? -25.812 18.281 0.772 1 62.03 87 ARG B C 1
ATOM 2423 O O . ARG B 1 87 ? -24.75 17.766 1.133 1 62.03 87 ARG B O 1
ATOM 2430 N N . PRO B 1 88 ? -26.484 18.922 1.676 1 58.19 88 PRO B N 1
ATOM 2431 C CA . PRO B 1 88 ? -26.25 18.969 3.119 1 58.19 88 PRO B CA 1
ATOM 2432 C C . PRO B 1 88 ? -26.281 17.578 3.762 1 58.19 88 PRO B C 1
ATOM 2434 O O . PRO B 1 88 ? -25.922 17.438 4.934 1 58.19 88 PRO B O 1
ATOM 2437 N N . GLN B 1 89 ? -26.734 16.547 3.123 1 62.28 89 GLN B N 1
ATOM 2438 C CA . GLN B 1 89 ? -26.875 15.367 3.975 1 62.28 89 GLN B CA 1
ATOM 2439 C C . GLN B 1 89 ? -25.562 14.617 4.125 1 62.28 89 GLN B C 1
ATOM 2441 O O . GLN B 1 89 ? -25.047 14.055 3.154 1 62.28 89 GLN B O 1
ATOM 2446 N N . LEU B 1 90 ? -24.859 14.633 5.324 1 61 90 LEU B N 1
ATOM 2447 C CA . LEU B 1 90 ? -23.5 14.312 5.703 1 61 90 LEU B CA 1
ATOM 2448 C C . LEU B 1 90 ? -23.172 12.859 5.383 1 61 90 LEU B C 1
ATOM 2450 O O . LEU B 1 90 ? -22.062 12.555 4.938 1 61 90 LEU B O 1
ATOM 2454 N N . LEU B 1 91 ? -24.25 11.961 5.449 1 74.31 91 LEU B N 1
ATOM 2455 C CA . LEU B 1 91 ? -23.938 10.539 5.273 1 74.31 91 LEU B CA 1
ATOM 2456 C C . LEU B 1 91 ? -24.391 10.055 3.9 1 74.31 91 LEU B C 1
ATOM 2458 O O . LEU B 1 91 ? -24.109 8.914 3.52 1 74.31 91 LEU B O 1
ATOM 2462 N N . ALA B 1 92 ? -24.812 11 3.184 1 78.88 92 ALA B N 1
ATOM 2463 C CA . ALA B 1 92 ? -25.375 10.609 1.896 1 78.88 92 ALA B CA 1
ATOM 2464 C C . ALA B 1 92 ? -24.281 10.133 0.939 1 78.88 92 ALA B C 1
ATOM 2466 O O . ALA B 1 92 ? -24.453 9.133 0.243 1 78.88 92 ALA B O 1
ATOM 2467 N N . GLU B 1 93 ? -23.172 10.727 1.021 1 86.12 93 GLU B N 1
ATOM 2468 C CA . GLU B 1 93 ? -22.078 10.367 0.124 1 86.12 93 GLU B CA 1
ATOM 2469 C C . GLU B 1 93 ? -21.547 8.969 0.433 1 86.12 93 GLU B C 1
ATOM 2471 O O . GLU B 1 93 ? -21.375 8.148 -0.471 1 86.12 93 GLU B O 1
ATOM 2476 N N . GLN B 1 94 ? -21.391 8.711 1.691 1 91.38 94 GLN B N 1
ATOM 2477 C CA . GLN B 1 94 ? -20.891 7.41 2.119 1 91.38 94 GLN B CA 1
ATOM 2478 C C . GLN B 1 94 ? -21.844 6.293 1.738 1 91.38 94 GLN B C 1
ATOM 2480 O O . GLN B 1 94 ? -21.422 5.238 1.26 1 91.38 94 GLN B O 1
ATOM 2485 N N . ARG B 1 95 ? -23.094 6.59 1.897 1 92.44 95 ARG B N 1
ATOM 2486 C CA . ARG B 1 95 ? -24.094 5.559 1.621 1 92.44 95 ARG B CA 1
ATOM 2487 C C . ARG B 1 95 ? -24.219 5.309 0.122 1 92.44 95 ARG B C 1
ATOM 2489 O O . ARG B 1 95 ? -24.406 4.168 -0.308 1 92.44 95 ARG B O 1
ATOM 2496 N N . TRP B 1 96 ? -24.094 6.344 -0.679 1 91.75 96 TRP B N 1
ATOM 2497 C CA . TRP B 1 96 ? -24.141 6.184 -2.129 1 91.75 96 TRP B CA 1
ATOM 2498 C C . TRP B 1 96 ? -22.984 5.316 -2.619 1 91.75 96 TRP B C 1
ATOM 2500 O O . TRP B 1 96 ? -23.172 4.441 -3.467 1 91.75 96 TRP B O 1
ATOM 2510 N N . ILE B 1 97 ? -21.859 5.57 -2.109 1 93.81 97 ILE B N 1
ATOM 2511 C CA . ILE B 1 97 ? -20.672 4.809 -2.508 1 93.81 97 ILE B CA 1
ATOM 2512 C C . ILE B 1 97 ? -20.828 3.357 -2.055 1 93.81 97 ILE B C 1
ATOM 2514 O O . ILE B 1 97 ? -20.5 2.432 -2.803 1 93.81 97 ILE B O 1
ATOM 2518 N N . LEU B 1 98 ? -21.359 3.166 -0.854 1 95.81 98 LEU B N 1
ATOM 2519 C CA . LEU B 1 98 ? -21.578 1.816 -0.346 1 95.81 98 LEU B CA 1
ATOM 2520 C C . LEU B 1 98 ? -22.562 1.055 -1.22 1 95.81 98 LEU B C 1
ATOM 2522 O O . LEU B 1 98 ? -22.344 -0.114 -1.544 1 95.81 98 LEU B O 1
ATOM 2526 N N . ARG B 1 99 ? -23.625 1.694 -1.569 1 95.5 99 ARG B N 1
ATOM 2527 C CA . ARG B 1 99 ? -24.641 1.045 -2.383 1 95.5 99 ARG B CA 1
ATOM 2528 C C . ARG B 1 99 ? -24.109 0.71 -3.771 1 95.5 99 ARG B C 1
ATOM 2530 O O . ARG B 1 99 ? -24.422 -0.348 -4.324 1 95.5 99 ARG B O 1
ATOM 2537 N N . TYR B 1 100 ? -23.344 1.661 -4.25 1 94 100 TYR B N 1
ATOM 2538 C CA . TYR B 1 100 ? -22.641 1.399 -5.5 1 94 100 TYR B CA 1
ATOM 2539 C C . TYR B 1 100 ? -21.766 0.158 -5.383 1 94 100 TYR B C 1
ATOM 2541 O O . TYR B 1 100 ? -21.797 -0.713 -6.254 1 94 100 TYR B O 1
ATOM 2549 N N . GLU B 1 101 ? -21 0.012 -4.348 1 96.75 101 GLU B N 1
ATOM 2550 C CA . GLU B 1 101 ? -20.125 -1.139 -4.098 1 96.75 101 GLU B CA 1
ATOM 2551 C C . GLU B 1 101 ? -20.938 -2.428 -3.998 1 96.75 101 GLU B C 1
ATOM 2553 O O . GLU B 1 101 ? -20.578 -3.443 -4.594 1 96.75 101 GLU B O 1
ATOM 2558 N N . ILE B 1 102 ? -22.062 -2.336 -3.266 1 97.69 102 ILE B N 1
ATOM 2559 C CA . ILE B 1 102 ? -22.906 -3.504 -3.02 1 97.69 102 ILE B CA 1
ATOM 2560 C C . ILE B 1 102 ? -23.453 -4.035 -4.344 1 97.69 102 ILE B C 1
ATOM 2562 O O . ILE B 1 102 ? -23.375 -5.234 -4.617 1 97.69 102 ILE B O 1
ATOM 2566 N N . VAL B 1 103 ? -23.938 -3.174 -5.203 1 96.75 103 VAL B N 1
ATOM 2567 C CA . VAL B 1 103 ? -24.547 -3.566 -6.465 1 96.75 103 VAL B CA 1
ATOM 2568 C C . VAL B 1 103 ? -23.516 -4.242 -7.359 1 96.75 103 VAL B C 1
ATOM 2570 O O . VAL B 1 103 ? -23.75 -5.332 -7.887 1 96.75 103 VAL B O 1
ATOM 2573 N N . TRP B 1 104 ? -22.375 -3.637 -7.508 1 96.38 104 TRP B N 1
ATOM 2574 C CA . TRP B 1 104 ? -21.375 -4.152 -8.43 1 96.38 104 TRP B CA 1
ATOM 2575 C C . TRP B 1 104 ? -20.719 -5.418 -7.879 1 96.38 104 TRP B C 1
ATOM 2577 O O . TRP B 1 104 ? -20.344 -6.316 -8.641 1 96.38 104 TRP B O 1
ATOM 2587 N N . LEU B 1 105 ? -20.562 -5.52 -6.559 1 97.19 105 LEU B N 1
ATOM 2588 C CA . LEU B 1 105 ? -20.047 -6.75 -5.973 1 97.19 105 LEU B CA 1
ATOM 2589 C C . LEU B 1 105 ? -21.016 -7.91 -6.199 1 97.19 105 LEU B C 1
ATOM 2591 O O . LEU B 1 105 ? -20.594 -9.039 -6.449 1 97.19 105 LEU B O 1
ATOM 2595 N N . LEU B 1 106 ? -22.312 -7.605 -6.086 1 95.94 106 LEU B N 1
ATOM 2596 C CA . LEU B 1 106 ? -23.328 -8.633 -6.34 1 95.94 106 LEU B CA 1
ATOM 2597 C C . LEU B 1 106 ? -23.266 -9.102 -7.789 1 95.94 106 LEU B C 1
ATOM 2599 O O . LEU B 1 106 ? -23.391 -10.297 -8.062 1 95.94 106 LEU B O 1
ATOM 2603 N N . VAL B 1 107 ? -23.062 -8.164 -8.68 1 95.69 107 VAL B N 1
ATOM 2604 C CA . VAL B 1 107 ? -22.969 -8.5 -10.094 1 95.69 107 VAL B CA 1
ATOM 2605 C C . VAL B 1 107 ? -21.781 -9.43 -10.328 1 95.69 107 VAL B C 1
ATOM 2607 O O . VAL B 1 107 ? -21.906 -10.461 -10.984 1 95.69 107 VAL B O 1
ATOM 2610 N N . VAL B 1 108 ? -20.641 -9.109 -9.773 1 96.56 108 VAL B N 1
ATOM 2611 C CA . VAL B 1 108 ? -19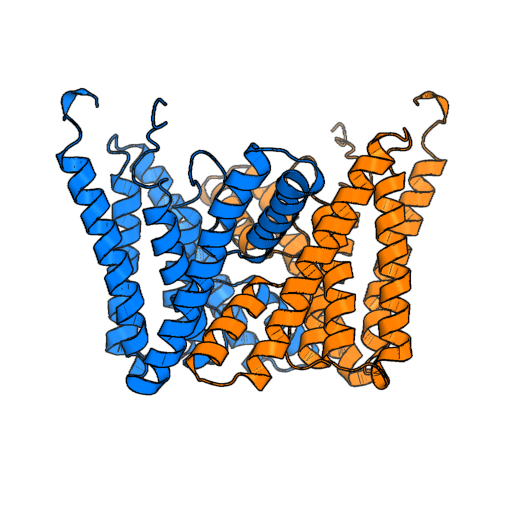.438 -9.914 -9.977 1 96.56 108 VAL B CA 1
ATOM 2612 C C . VAL B 1 108 ? -19.594 -11.266 -9.273 1 96.56 108 VAL B C 1
ATOM 2614 O O . VAL B 1 108 ? -19.156 -12.297 -9.789 1 96.56 108 VAL B O 1
ATOM 2617 N N . SER B 1 109 ? -20.203 -11.266 -8.086 1 95.31 109 SER B N 1
ATOM 2618 C CA . SER B 1 109 ? -20.406 -12.492 -7.32 1 95.31 109 SER B CA 1
ATOM 2619 C C . SER B 1 109 ? -21.312 -13.461 -8.055 1 95.31 109 SER B C 1
ATOM 2621 O O . SER B 1 109 ? -21.016 -14.656 -8.156 1 95.31 109 SER B O 1
ATOM 2623 N N . LEU B 1 110 ? -22.391 -12.977 -8.656 1 94.69 110 LEU B N 1
ATOM 2624 C CA . LEU B 1 110 ? -23.422 -13.82 -9.258 1 94.69 110 LEU B CA 1
ATOM 2625 C C . LEU B 1 110 ? -23.031 -14.203 -10.688 1 94.69 110 LEU B C 1
ATOM 2627 O O . LEU B 1 110 ? -23.328 -15.32 -11.133 1 94.69 110 LEU B O 1
ATOM 2631 N N . LEU B 1 111 ? -22.344 -13.289 -11.391 1 93.75 111 LEU B N 1
ATOM 2632 C CA . LEU B 1 111 ? -22.031 -13.539 -12.789 1 93.75 111 LEU B CA 1
ATOM 2633 C C . LEU B 1 111 ? -20.562 -13.914 -12.961 1 93.75 111 LEU B C 1
ATOM 2635 O O . LEU B 1 111 ? -20.078 -14.039 -14.086 1 93.75 111 LEU B O 1
ATOM 2639 N N . GLY B 1 112 ? -19.875 -14.055 -11.898 1 89.81 112 GLY B N 1
ATOM 2640 C CA . GLY B 1 112 ? -18.422 -14.242 -11.891 1 89.81 112 GLY B CA 1
ATOM 2641 C C . GLY B 1 112 ? -17.984 -15.406 -12.75 1 89.81 112 GLY B C 1
ATOM 2642 O O . GLY B 1 112 ? -16.922 -15.352 -13.375 1 89.81 112 GLY B O 1
ATOM 2643 N N . LYS B 1 113 ? -18.75 -16.438 -12.875 1 90.06 113 LYS B N 1
ATOM 2644 C CA . LYS B 1 113 ? -18.406 -17.625 -13.648 1 90.06 113 LYS B CA 1
ATOM 2645 C C . LYS B 1 113 ? -18.359 -17.312 -15.141 1 90.06 113 LYS B C 1
ATOM 2647 O O . LYS B 1 113 ? -17.641 -17.969 -15.898 1 90.06 113 LYS B O 1
ATOM 2652 N N . TRP B 1 114 ? -19.047 -16.234 -15.477 1 93.44 114 TRP B N 1
ATOM 2653 C CA . TRP B 1 114 ? -19.172 -15.93 -16.906 1 93.44 114 TRP B CA 1
ATOM 2654 C C . TRP B 1 114 ? -18.375 -14.672 -17.25 1 93.44 114 TRP B C 1
ATOM 2656 O O . TRP B 1 114 ? -18.203 -14.352 -18.438 1 93.44 114 TRP B O 1
ATOM 2666 N N . LEU B 1 115 ? -17.859 -14.008 -16.281 1 94.38 115 LEU B N 1
ATOM 2667 C CA . LEU B 1 115 ? -17.109 -12.781 -16.531 1 94.38 115 LEU B CA 1
ATOM 2668 C C . LEU B 1 115 ? -15.656 -13.094 -16.844 1 94.38 115 LEU B C 1
ATOM 2670 O O . LEU B 1 115 ? -15.016 -13.867 -16.125 1 94.38 115 LEU B O 1
ATOM 2674 N N . PRO B 1 116 ? -15.188 -12.5 -17.969 1 96 116 PRO B N 1
ATOM 2675 C CA . PRO B 1 116 ? -13.742 -12.602 -18.172 1 96 116 PRO B CA 1
ATOM 2676 C C . PRO B 1 116 ? -12.938 -12.062 -17 1 96 116 PRO B C 1
ATOM 2678 O O . PRO B 1 116 ? -13.352 -11.094 -16.359 1 96 116 PRO B O 1
ATOM 2681 N N . ASP B 1 117 ? -11.773 -12.656 -16.734 1 95.81 117 ASP B N 1
ATOM 2682 C CA . ASP B 1 117 ? -10.922 -12.297 -15.609 1 95.81 117 ASP B CA 1
ATOM 2683 C C . ASP B 1 117 ? -10.617 -10.797 -15.609 1 95.81 117 ASP B C 1
ATOM 2685 O O . ASP B 1 117 ? -10.695 -10.148 -14.562 1 95.81 117 ASP B O 1
ATOM 2689 N N . LEU B 1 118 ? -10.344 -10.25 -16.766 1 96.62 118 LEU B N 1
ATOM 2690 C CA . LEU B 1 118 ? -9.977 -8.844 -16.891 1 96.62 118 LEU B CA 1
ATOM 2691 C C . LEU B 1 118 ? -11.133 -7.941 -16.453 1 96.62 118 LEU B C 1
ATOM 2693 O O . LEU B 1 118 ? -10.922 -6.934 -15.781 1 96.62 118 LEU B O 1
ATOM 2697 N N . LEU B 1 119 ? -12.305 -8.328 -16.828 1 97.06 119 LEU B N 1
ATOM 2698 C CA . LEU B 1 119 ? -13.477 -7.516 -16.516 1 97.06 119 LEU B CA 1
ATOM 2699 C C . LEU B 1 119 ? -13.836 -7.613 -15.039 1 97.06 119 LEU B C 1
ATOM 2701 O O . LEU B 1 119 ? -14.164 -6.605 -14.406 1 97.06 119 LEU B O 1
ATOM 2705 N N . ALA B 1 120 ? -13.812 -8.844 -14.516 1 96.94 120 ALA B N 1
ATOM 2706 C CA . ALA B 1 120 ? -14.102 -9.039 -13.094 1 96.94 120 ALA B CA 1
ATOM 2707 C C . ALA B 1 120 ? -13.133 -8.234 -12.227 1 96.94 120 ALA B C 1
ATOM 2709 O O . ALA B 1 120 ? -13.562 -7.527 -11.312 1 96.94 120 ALA B O 1
ATOM 2710 N N . SER B 1 121 ? -11.852 -8.32 -12.539 1 97.25 121 SER B N 1
ATOM 2711 C CA . SER B 1 121 ? -10.844 -7.59 -11.773 1 97.25 121 SER B CA 1
ATOM 2712 C C . SER B 1 121 ? -11.023 -6.086 -11.93 1 97.25 121 SER B C 1
ATOM 2714 O O . SER B 1 121 ? -10.82 -5.332 -10.969 1 97.25 121 SER B O 1
ATOM 2716 N N . ALA B 1 122 ? -11.391 -5.664 -13.109 1 98.19 122 ALA B N 1
ATOM 2717 C CA . ALA B 1 122 ? -11.617 -4.242 -13.359 1 98.19 122 ALA B CA 1
ATOM 2718 C C . ALA B 1 122 ? -12.766 -3.711 -12.508 1 98.19 122 ALA B C 1
ATOM 2720 O O . ALA B 1 122 ? -12.641 -2.666 -11.867 1 98.19 122 ALA B O 1
ATOM 2721 N N . ILE B 1 123 ? -13.852 -4.41 -12.469 1 98.12 123 ILE B N 1
ATOM 2722 C CA . ILE B 1 123 ? -15.031 -3.977 -11.727 1 98.12 123 ILE B CA 1
ATOM 2723 C C . ILE B 1 123 ? -14.703 -3.902 -10.242 1 98.12 123 ILE B C 1
ATOM 2725 O O . ILE B 1 123 ? -15 -2.906 -9.578 1 98.12 123 ILE B O 1
ATOM 2729 N N . VAL B 1 124 ? -14.023 -4.926 -9.734 1 98.25 124 VAL B N 1
ATOM 2730 C CA . VAL B 1 124 ? -13.711 -4.957 -8.305 1 98.25 124 VAL B CA 1
ATOM 2731 C C . VAL B 1 124 ? -12.695 -3.867 -7.977 1 98.25 124 VAL B C 1
ATOM 2733 O O . VAL B 1 124 ? -12.727 -3.291 -6.887 1 98.25 124 VAL B O 1
ATOM 2736 N N . SER B 1 125 ? -11.812 -3.545 -8.898 1 98.75 125 SER B N 1
ATOM 2737 C CA . SER B 1 125 ? -10.844 -2.475 -8.688 1 98.75 125 SER B CA 1
ATOM 2738 C C . SER B 1 125 ? -11.539 -1.116 -8.602 1 98.75 125 SER B C 1
ATOM 2740 O O . SER B 1 125 ? -11.141 -0.265 -7.805 1 98.75 125 SER B O 1
ATOM 2742 N N . VAL B 1 126 ? -12.547 -0.91 -9.43 1 98.31 126 VAL B N 1
ATOM 2743 C CA . VAL B 1 126 ? -13.32 0.325 -9.367 1 98.31 126 VAL B CA 1
ATOM 2744 C C . VAL B 1 126 ? -14 0.444 -8.008 1 98.31 126 VAL B C 1
ATOM 2746 O O . VAL B 1 126 ? -14.016 1.522 -7.406 1 98.31 126 VAL B O 1
ATOM 2749 N N . ILE B 1 127 ? -14.523 -0.647 -7.531 1 97.94 127 ILE B N 1
ATOM 2750 C CA . ILE B 1 127 ? -15.18 -0.711 -6.227 1 97.94 127 ILE B CA 1
ATOM 2751 C C . ILE B 1 127 ? -14.18 -0.36 -5.129 1 97.94 127 ILE B C 1
ATOM 2753 O O . ILE B 1 127 ? -14.461 0.477 -4.27 1 97.94 127 ILE B O 1
ATOM 2757 N N . ALA B 1 128 ? -13 -0.982 -5.176 1 98.31 128 ALA B N 1
ATOM 2758 C CA . ALA B 1 128 ? -11.953 -0.763 -4.184 1 98.31 128 ALA B CA 1
ATOM 2759 C C . ALA B 1 128 ? -11.508 0.697 -4.168 1 98.31 128 ALA B C 1
ATOM 2761 O O . ALA B 1 128 ? -11.32 1.283 -3.098 1 98.31 128 ALA B O 1
ATOM 2762 N N . ALA B 1 129 ? -11.383 1.262 -5.352 1 98.12 129 ALA B N 1
ATOM 2763 C CA . ALA B 1 129 ? -10.961 2.654 -5.473 1 98.12 129 ALA B CA 1
ATOM 2764 C C . ALA B 1 129 ? -11.984 3.594 -4.832 1 98.12 129 ALA B C 1
ATOM 2766 O O . ALA B 1 129 ? -11.609 4.547 -4.145 1 98.12 129 ALA B O 1
ATOM 2767 N N . ALA B 1 130 ? -13.258 3.336 -5.078 1 96.19 130 ALA B N 1
ATOM 2768 C CA . ALA B 1 130 ? -14.312 4.164 -4.512 1 96.19 130 ALA B CA 1
ATOM 2769 C C . ALA B 1 130 ? -14.297 4.109 -2.988 1 96.19 130 ALA B C 1
ATOM 2771 O O . ALA B 1 130 ? -14.469 5.133 -2.322 1 96.19 130 ALA B O 1
ATOM 2772 N N . GLN B 1 131 ? -14.078 2.912 -2.463 1 96.5 131 GLN B N 1
ATOM 2773 C CA . GLN B 1 131 ? -14.016 2.75 -1.014 1 96.5 131 GLN B CA 1
ATOM 2774 C C . GLN B 1 131 ? -12.836 3.521 -0.427 1 96.5 131 GLN B C 1
ATOM 2776 O O . GLN B 1 131 ? -12.984 4.227 0.572 1 96.5 131 GLN B O 1
ATOM 2781 N N . LEU B 1 132 ? -11.695 3.379 -1.062 1 97 132 LEU B N 1
ATOM 2782 C CA . LEU B 1 132 ? -10.492 4.043 -0.578 1 97 132 LEU B CA 1
ATOM 2783 C C . LEU B 1 132 ? -10.648 5.559 -0.637 1 97 132 LEU B C 1
ATOM 2785 O O . LEU B 1 132 ? -10.195 6.27 0.264 1 97 132 LEU B O 1
ATOM 2789 N N . GLN B 1 133 ? -11.289 6.035 -1.668 1 94.56 133 GLN B N 1
ATOM 2790 C CA . GLN B 1 133 ? -11.453 7.469 -1.894 1 94.56 133 GLN B CA 1
ATOM 2791 C C . GLN B 1 133 ? -12.469 8.062 -0.92 1 94.56 133 GLN B C 1
ATOM 2793 O O . GLN B 1 133 ? -12.328 9.219 -0.501 1 94.56 133 GLN B O 1
ATOM 2798 N N . GLU B 1 134 ? -13.438 7.316 -0.53 1 94 134 GLU B N 1
ATOM 2799 C CA . GLU B 1 134 ? -14.539 7.848 0.27 1 94 134 GLU B CA 1
ATOM 2800 C C . GLU B 1 134 ? -14.219 7.789 1.761 1 94 134 GLU B C 1
ATOM 2802 O O . GLU B 1 134 ? -14.484 8.734 2.498 1 94 134 GLU B O 1
ATOM 2807 N N . PHE B 1 135 ? -13.703 6.734 2.227 1 94.81 135 PHE B N 1
ATOM 2808 C CA . PHE B 1 135 ? -13.484 6.508 3.652 1 94.81 135 PHE B CA 1
ATOM 2809 C C . PHE B 1 135 ? -12.023 6.746 4.02 1 94.81 135 PHE B C 1
ATOM 2811 O O . PHE B 1 135 ? -11.219 5.812 4.016 1 94.81 135 PHE B O 1
ATOM 2818 N N . ARG B 1 136 ? -11.719 7.934 4.539 1 94.62 136 ARG B N 1
ATOM 2819 C CA . ARG B 1 136 ? -10.32 8.328 4.715 1 94.62 136 ARG B CA 1
ATOM 2820 C C . ARG B 1 136 ? -10.023 8.641 6.176 1 94.62 136 ARG B C 1
ATOM 2822 O O . ARG B 1 136 ? -8.883 8.953 6.527 1 94.62 136 ARG B O 1
ATOM 2829 N N . ARG B 1 137 ? -11.055 8.5 6.996 1 95.38 137 ARG B N 1
ATOM 2830 C CA . ARG B 1 137 ? -10.859 8.891 8.391 1 95.38 137 ARG B CA 1
ATOM 2831 C C . ARG B 1 137 ? -11.336 7.797 9.336 1 95.38 137 ARG B C 1
ATOM 2833 O O . ARG B 1 137 ? -12.32 7.117 9.07 1 95.38 137 ARG B O 1
ATOM 2840 N N . LEU B 1 138 ? -10.656 7.645 10.383 1 95.94 138 LEU B N 1
ATOM 2841 C CA . LEU B 1 138 ? -10.961 6.746 11.492 1 95.94 138 LEU B CA 1
ATOM 2842 C C . LEU B 1 138 ? -10.594 7.387 12.828 1 95.94 138 LEU B C 1
ATOM 2844 O O . LEU B 1 138 ? -9.438 7.746 13.047 1 95.94 138 LEU B O 1
ATOM 2848 N N . LYS B 1 139 ? -11.508 7.621 13.68 1 95.38 139 LYS B N 1
ATOM 2849 C CA . LYS B 1 139 ? -11.312 8.258 14.984 1 95.38 139 LYS B CA 1
ATOM 2850 C C . LYS B 1 139 ? -10.594 9.602 14.828 1 95.38 139 LYS B C 1
ATOM 2852 O O . LYS B 1 139 ? -9.625 9.875 15.547 1 95.38 139 LYS B O 1
ATOM 2857 N N . GLY B 1 140 ? -10.938 10.336 13.82 1 92.31 140 GLY B 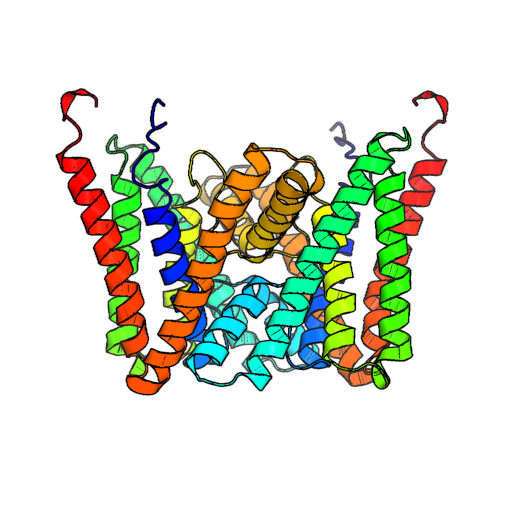N 1
ATOM 2858 C CA . GLY B 1 140 ? -10.414 11.68 13.617 1 92.31 140 GLY B CA 1
ATOM 2859 C C . GLY B 1 140 ? -9.047 11.688 12.945 1 92.31 140 GLY B C 1
ATOM 2860 O O . GLY B 1 140 ? -8.523 12.758 12.625 1 92.31 140 GLY B O 1
ATOM 2861 N N . GLY B 1 141 ? -8.43 10.516 12.734 1 93.25 141 GLY B N 1
ATOM 2862 C CA . GLY B 1 141 ? -7.141 10.422 12.07 1 93.25 141 GLY B CA 1
ATOM 2863 C C . GLY B 1 141 ? -7.227 9.789 10.695 1 93.25 141 GLY B C 1
ATOM 2864 O O . GLY B 1 141 ? -8.305 9.398 10.25 1 93.25 141 GLY B O 1
ATOM 2865 N N . PRO B 1 142 ? -6.105 9.75 10.031 1 92.94 142 PRO B N 1
ATOM 2866 C CA . PRO B 1 142 ? -6.102 9.164 8.688 1 92.94 142 PRO B CA 1
ATOM 2867 C C . PRO B 1 142 ? -6.418 7.668 8.695 1 92.94 142 PRO B C 1
ATOM 2869 O O . PRO B 1 142 ? -6.082 6.965 9.648 1 92.94 142 PRO B O 1
ATOM 2872 N N . PHE B 1 143 ? -7.043 7.227 7.664 1 94.75 143 PHE B N 1
ATOM 2873 C CA . PHE B 1 143 ? -7.473 5.84 7.523 1 94.75 143 PHE B CA 1
ATOM 2874 C C . PHE B 1 143 ? -7.309 5.367 6.082 1 94.75 143 PHE B C 1
ATOM 2876 O O . PHE B 1 143 ? -7.559 6.121 5.145 1 94.75 143 PHE B O 1
ATOM 2883 N N . THR B 1 144 ? -6.824 4.18 5.91 1 94.44 144 THR B N 1
ATOM 2884 C CA . THR B 1 144 ? -6.762 3.51 4.617 1 94.44 144 THR B CA 1
ATOM 2885 C C . THR B 1 144 ? -7.238 2.066 4.73 1 94.44 144 THR B C 1
ATOM 2887 O O . THR B 1 144 ? -6.555 1.226 5.32 1 94.44 144 THR B O 1
ATOM 2890 N N . SER B 1 145 ? -8.289 1.771 4.137 1 95.88 145 SER B N 1
ATOM 2891 C CA . SER B 1 145 ? -8.891 0.448 4.258 1 95.88 145 SER B CA 1
ATOM 2892 C C . SER B 1 145 ? -8.125 -0.584 3.434 1 95.88 145 SER B C 1
ATOM 2894 O O . SER B 1 145 ? -8.188 -1.782 3.719 1 95.88 145 SER B O 1
ATOM 2896 N N . LEU B 1 146 ? -7.336 -0.121 2.416 1 95.81 146 LEU B N 1
ATOM 2897 C CA . LEU B 1 146 ? -6.762 -1.041 1.438 1 95.81 146 LEU B CA 1
ATOM 2898 C C . LEU B 1 146 ? -5.246 -1.119 1.589 1 95.81 146 LEU B C 1
ATOM 2900 O O . LEU B 1 146 ? -4.598 -1.945 0.943 1 95.81 146 LEU B O 1
ATOM 2904 N N . MET B 1 147 ? -4.641 -0.297 2.4 1 96.06 147 MET B N 1
ATOM 2905 C CA . MET B 1 147 ? -3.188 -0.171 2.475 1 96.06 147 MET B CA 1
ATOM 2906 C C . MET B 1 147 ? -2.674 -0.604 3.846 1 96.06 147 MET B C 1
ATOM 2908 O O . MET B 1 147 ? -2.572 0.214 4.762 1 96.06 147 MET B O 1
ATOM 2912 N N . MET B 1 148 ? -2.115 -1.782 3.959 1 97.5 148 MET B N 1
ATOM 2913 C CA . MET B 1 148 ? -1.71 -2.328 5.254 1 97.5 148 MET B CA 1
ATOM 2914 C C . MET B 1 148 ? -0.228 -2.074 5.508 1 97.5 148 MET B C 1
ATOM 2916 O O . MET B 1 148 ? 0.222 -2.105 6.656 1 97.5 148 MET B O 1
ATOM 2920 N N . THR B 1 149 ? 0.504 -1.801 4.453 1 97.12 149 THR B N 1
ATOM 2921 C CA . THR B 1 149 ? 1.912 -1.478 4.652 1 97.12 149 THR B CA 1
ATOM 2922 C C . THR B 1 149 ? 2.064 -0.247 5.539 1 97.12 149 THR B C 1
ATOM 2924 O O . THR B 1 149 ? 2.797 -0.276 6.531 1 97.12 149 THR B O 1
ATOM 2927 N N . GLY B 1 150 ? 1.357 0.802 5.195 1 95.38 150 GLY B N 1
ATOM 2928 C CA . GLY B 1 150 ? 1.356 1.988 6.035 1 95.38 150 GLY B CA 1
ATOM 2929 C C . GLY B 1 150 ? 0.808 1.732 7.426 1 95.38 150 GLY B C 1
ATOM 2930 O O . GLY B 1 150 ? 1.343 2.242 8.414 1 95.38 150 GLY B O 1
ATOM 2931 N N . ASN B 1 151 ? -0.222 0.954 7.547 1 96.75 151 ASN B N 1
ATOM 2932 C CA . ASN B 1 151 ? -0.801 0.601 8.836 1 96.75 151 ASN B CA 1
ATOM 2933 C C . ASN B 1 151 ? 0.183 -0.188 9.695 1 96.75 151 ASN B C 1
ATOM 2935 O O . ASN B 1 151 ? 0.249 0.008 10.914 1 96.75 151 ASN B O 1
ATOM 2939 N N . LEU B 1 152 ? 0.896 -1.016 9.039 1 97.62 152 LEU B N 1
ATOM 2940 C CA . LEU B 1 152 ? 1.879 -1.807 9.766 1 97.62 152 LEU B CA 1
ATOM 2941 C C . LEU B 1 152 ? 3.004 -0.922 10.297 1 97.62 152 LEU B C 1
ATOM 2943 O O . LEU B 1 152 ? 3.479 -1.12 11.422 1 97.62 152 LEU B O 1
ATOM 2947 N N . ARG B 1 153 ? 3.453 -0.041 9.469 1 96.38 153 ARG B N 1
ATOM 2948 C CA . ARG B 1 153 ? 4.453 0.912 9.945 1 96.38 153 ARG B CA 1
ATOM 2949 C C . ARG B 1 153 ? 3.943 1.681 11.156 1 96.38 153 ARG B C 1
ATOM 2951 O O . ARG B 1 153 ? 4.648 1.8 12.164 1 96.38 153 ARG B O 1
ATOM 2958 N N . THR B 1 154 ? 2.711 2.197 11.062 1 95.44 154 THR B N 1
ATOM 2959 C CA . THR B 1 154 ? 2.109 2.949 12.156 1 95.44 154 THR B CA 1
ATOM 2960 C C . THR B 1 154 ? 1.949 2.066 13.391 1 95.44 154 THR B C 1
ATOM 2962 O O . THR B 1 154 ? 2.215 2.506 14.516 1 95.44 154 THR B O 1
ATOM 2965 N N . ALA B 1 155 ? 1.544 0.884 13.188 1 96.69 155 ALA B N 1
ATOM 2966 C CA . ALA B 1 155 ? 1.4 -0.055 14.297 1 96.69 155 ALA B CA 1
ATOM 2967 C C . ALA B 1 155 ? 2.736 -0.287 15 1 96.69 155 ALA B C 1
ATOM 2969 O O . ALA B 1 155 ? 2.811 -0.272 16.234 1 96.69 155 ALA B O 1
ATOM 2970 N N . ALA B 1 156 ? 3.758 -0.527 14.219 1 97.19 156 ALA B N 1
ATOM 2971 C CA . ALA B 1 156 ? 5.086 -0.777 14.766 1 97.19 156 ALA B CA 1
ATOM 2972 C C . ALA B 1 156 ? 5.602 0.438 15.531 1 97.19 156 ALA B C 1
ATOM 2974 O O . ALA B 1 156 ? 6.129 0.303 16.641 1 97.19 156 ALA B O 1
ATOM 2975 N N . GLN B 1 157 ? 5.395 1.558 14.914 1 94.94 157 GLN B N 1
ATOM 2976 C CA . GLN B 1 157 ? 5.793 2.795 15.578 1 94.94 157 GLN B CA 1
ATOM 2977 C C . GLN B 1 157 ? 5.023 2.992 16.875 1 94.94 157 GLN B C 1
ATOM 2979 O O . GLN B 1 157 ? 5.598 3.389 17.891 1 94.94 157 GLN B O 1
ATOM 2984 N N . SER B 1 158 ? 3.732 2.791 16.859 1 94.88 158 SER B N 1
ATOM 2985 C CA . SER B 1 158 ? 2.879 2.961 18.031 1 94.88 158 SER B CA 1
ATOM 2986 C C . SER B 1 158 ? 3.229 1.953 19.109 1 94.88 158 SER B C 1
ATOM 2988 O O . SER B 1 158 ? 3.154 2.268 20.312 1 94.88 158 SER B O 1
ATOM 2990 N N . LEU B 1 159 ? 3.566 0.804 18.703 1 94.94 159 LEU B N 1
ATOM 2991 C CA . LEU B 1 159 ? 4.008 -0.207 19.656 1 94.94 159 LEU B CA 1
ATOM 2992 C C . LEU B 1 159 ? 5.297 0.226 20.359 1 94.94 159 LEU B C 1
ATOM 2994 O O . LEU B 1 159 ? 5.43 0.082 21.562 1 94.94 159 LEU B O 1
ATOM 2998 N N . TYR B 1 160 ? 6.23 0.687 19.531 1 94.06 160 TYR B N 1
ATOM 2999 C CA . TYR B 1 160 ? 7.48 1.191 20.094 1 94.06 160 TYR B CA 1
ATOM 3000 C C . TYR B 1 160 ? 7.223 2.322 21.078 1 94.06 160 TYR B C 1
ATOM 3002 O O . TYR B 1 160 ? 7.738 2.307 22.188 1 94.06 160 TYR B O 1
ATOM 3010 N N . ASP B 1 161 ? 6.375 3.26 20.703 1 93.56 161 ASP B N 1
ATOM 3011 C CA . ASP B 1 161 ? 6.07 4.414 21.547 1 93.56 161 ASP B CA 1
ATOM 3012 C C . ASP B 1 161 ? 5.281 4.004 22.781 1 93.56 161 ASP B C 1
ATOM 3014 O O . ASP B 1 161 ? 5.488 4.551 23.875 1 93.56 161 ASP B O 1
ATOM 3018 N N . GLY B 1 162 ? 4.453 3.121 22.672 1 92.06 162 GLY B N 1
ATOM 3019 C CA . GLY B 1 162 ? 3.584 2.721 23.766 1 92.06 162 GLY B CA 1
ATOM 3020 C C . GLY B 1 162 ? 4.27 1.815 24.766 1 92.06 162 GLY B C 1
ATOM 3021 O O . GLY B 1 162 ? 4.211 2.062 25.969 1 92.06 162 GLY B O 1
ATOM 3022 N N . PHE B 1 163 ? 4.984 0.827 24.344 1 91 163 PHE B N 1
ATOM 3023 C CA . PHE B 1 163 ? 5.449 -0.217 25.25 1 91 163 PHE B CA 1
ATOM 3024 C C . PHE B 1 163 ? 6.922 -0.021 25.578 1 91 163 PHE B C 1
ATOM 3026 O O . PHE B 1 163 ? 7.387 -0.46 26.641 1 91 163 PHE B O 1
ATOM 3033 N N . ILE B 1 164 ? 7.691 0.556 24.766 1 89.12 164 ILE B N 1
ATOM 3034 C CA . ILE B 1 164 ? 9.102 0.792 25.062 1 89.12 164 ILE B CA 1
ATOM 3035 C C . ILE B 1 164 ? 9.273 2.176 25.688 1 89.12 164 ILE B C 1
ATOM 3037 O O . ILE B 1 164 ? 9.961 2.326 26.703 1 89.12 164 ILE B O 1
ATOM 3041 N N . ARG B 1 165 ? 8.484 3.115 25.125 1 92.19 165 ARG B N 1
ATOM 3042 C CA . ARG B 1 165 ? 8.625 4.477 25.641 1 92.19 165 ARG B CA 1
ATOM 3043 C C . ARG B 1 165 ? 7.559 4.777 26.688 1 92.19 165 ARG B C 1
ATOM 3045 O O . ARG B 1 165 ? 7.582 5.836 27.312 1 92.19 165 ARG B O 1
ATOM 3052 N N . GLY B 1 166 ? 6.484 4.008 26.781 1 91.44 166 GLY B N 1
ATOM 3053 C CA . GLY B 1 166 ? 5.508 4.102 27.859 1 91.44 166 GLY B CA 1
ATOM 3054 C C . GLY B 1 166 ? 4.418 5.117 27.594 1 91.44 166 GLY B C 1
ATOM 3055 O O . GLY B 1 166 ? 3.775 5.613 28.516 1 91.44 166 GLY B O 1
ATOM 3056 N N . GLN B 1 167 ? 4.145 5.441 26.312 1 92 167 GLN B N 1
ATOM 3057 C CA . GLN B 1 167 ? 3.145 6.445 25.969 1 92 167 GLN B CA 1
ATOM 3058 C C . GLN B 1 167 ? 1.772 5.812 25.75 1 92 167 GLN B C 1
ATOM 3060 O O . GLN B 1 167 ? 1.601 4.965 24.875 1 92 167 GLN B O 1
ATOM 3065 N N . GLN B 1 168 ? 0.8 6.246 26.516 1 90.69 168 GLN B N 1
ATOM 3066 C CA . GLN B 1 168 ? -0.55 5.6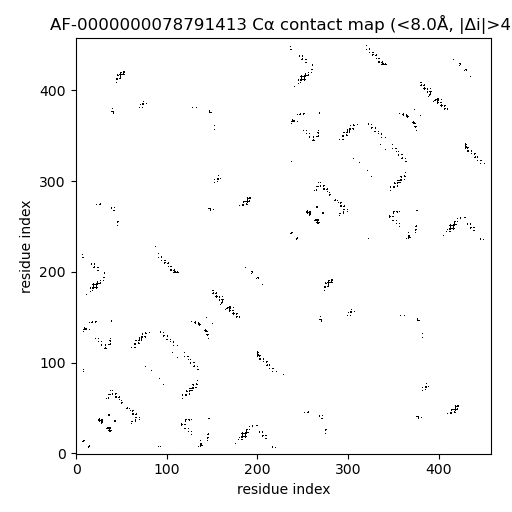95 26.453 1 90.69 168 GLN B CA 1
ATOM 3067 C C . GLN B 1 168 ? -1.155 5.887 25.062 1 90.69 168 GLN B C 1
ATOM 3069 O O . GLN B 1 168 ? -1.857 5.004 24.562 1 90.69 168 GLN B O 1
ATOM 3074 N N . LYS B 1 169 ? -0.938 7.016 24.438 1 91.06 169 LYS B N 1
ATOM 3075 C CA . LYS B 1 169 ? -1.441 7.281 23.094 1 91.06 169 LYS B CA 1
ATOM 3076 C C . LYS B 1 169 ? -0.916 6.254 22.094 1 91.06 169 LYS B C 1
ATOM 3078 O O . LYS B 1 169 ? -1.635 5.844 21.188 1 91.06 169 LYS B O 1
ATOM 3083 N N . GLY B 1 170 ? 0.291 5.879 22.391 1 91 170 GLY B N 1
ATOM 3084 C CA . GLY B 1 170 ? 0.892 4.859 21.547 1 91 170 GLY B CA 1
ATOM 3085 C C . GLY B 1 170 ? 0.209 3.51 21.656 1 91 170 GLY B C 1
ATOM 3086 O O . GLY B 1 170 ? -0.023 2.84 20.641 1 91 170 GLY B O 1
ATOM 3087 N N . ARG B 1 171 ? -0.173 3.172 22.844 1 93.12 171 ARG B N 1
ATOM 3088 C CA . ARG B 1 171 ? -0.829 1.888 23.062 1 93.12 171 ARG B CA 1
ATOM 3089 C C . ARG B 1 171 ? -2.211 1.862 22.406 1 93.12 171 ARG B C 1
ATOM 3091 O O . ARG B 1 171 ? -2.588 0.874 21.781 1 93.12 171 ARG B O 1
ATOM 3098 N N . ALA B 1 172 ? -2.949 2.928 22.547 1 92.5 172 ALA B N 1
ATOM 3099 C CA . ALA B 1 172 ? -4.289 3.025 21.984 1 92.5 172 ALA B CA 1
ATOM 3100 C C . ALA B 1 172 ? -4.242 2.975 20.453 1 92.5 172 ALA B C 1
ATOM 3102 O O . ALA B 1 172 ? -5.07 2.316 19.828 1 92.5 172 ALA B O 1
ATOM 3103 N N . SER B 1 173 ? -3.314 3.66 19.875 1 94.12 173 SER B N 1
ATOM 3104 C CA . SER B 1 173 ? -3.141 3.67 18.422 1 94.12 173 SER B CA 1
ATOM 3105 C C . SER B 1 173 ? -2.742 2.291 17.906 1 94.12 173 SER B C 1
ATOM 3107 O O . SER B 1 173 ? -3.242 1.842 16.875 1 94.12 173 SER B O 1
ATOM 3109 N N . ALA B 1 174 ? -1.859 1.664 18.672 1 94.81 174 ALA B N 1
ATOM 3110 C CA . ALA B 1 174 ? -1.43 0.321 18.281 1 94.81 174 ALA B CA 1
ATOM 3111 C C . ALA B 1 174 ? -2.609 -0.648 18.266 1 94.81 174 ALA B C 1
ATOM 3113 O O . ALA B 1 174 ? -2.73 -1.474 17.359 1 94.81 174 ALA B O 1
ATOM 3114 N N . ALA B 1 175 ? -3.465 -0.556 19.234 1 95.62 175 ALA B N 1
ATOM 3115 C CA . ALA B 1 175 ? -4.633 -1.432 19.312 1 95.62 175 ALA B CA 1
ATOM 3116 C C . ALA B 1 175 ? -5.586 -1.175 18.141 1 95.62 175 ALA B C 1
ATOM 3118 O O . ALA B 1 175 ? -6.109 -2.115 17.547 1 95.62 175 ALA B O 1
ATOM 3119 N N . THR B 1 176 ? -5.848 0.07 17.828 1 96.44 176 THR B N 1
ATOM 3120 C CA . THR B 1 176 ? -6.746 0.446 16.734 1 96.44 176 THR B CA 1
ATOM 3121 C C . THR B 1 176 ? -6.207 -0.039 15.398 1 96.44 176 THR B C 1
ATOM 3123 O O . THR B 1 176 ? -6.914 -0.715 14.648 1 96.44 176 THR B O 1
ATOM 3126 N N . VAL B 1 177 ? -4.961 0.265 15.156 1 97.31 177 VAL B N 1
ATOM 3127 C CA . VAL B 1 177 ? -4.355 -0.082 13.875 1 97.31 177 VAL B CA 1
ATOM 3128 C C . VAL B 1 177 ? -4.184 -1.596 13.773 1 97.31 177 VAL B C 1
ATOM 3130 O O . VAL B 1 177 ? -4.375 -2.182 12.703 1 97.31 177 VAL B O 1
ATOM 3133 N N . GLY B 1 178 ? -3.818 -2.207 14.914 1 97.44 178 GLY B N 1
ATOM 3134 C CA . GLY B 1 178 ? -3.748 -3.66 14.945 1 97.44 178 GLY B CA 1
ATOM 3135 C C . GLY B 1 178 ? -5.062 -4.328 14.594 1 97.44 178 GLY B C 1
ATOM 3136 O O . GLY B 1 178 ? -5.082 -5.324 13.867 1 97.44 178 GLY B O 1
ATOM 3137 N N . THR B 1 179 ? -6.148 -3.805 15.094 1 97.94 179 THR B N 1
ATOM 3138 C CA . THR B 1 179 ? -7.477 -4.324 14.789 1 97.94 179 THR B CA 1
ATOM 3139 C C . THR B 1 179 ? -7.77 -4.219 13.289 1 97.94 179 THR B C 1
ATOM 3141 O O . THR B 1 179 ? -8.312 -5.148 12.695 1 97.94 179 THR B O 1
ATOM 3144 N N . ILE B 1 180 ? -7.34 -3.16 12.664 1 98.25 180 ILE B N 1
ATOM 3145 C CA . ILE B 1 180 ? -7.555 -2.904 11.242 1 98.25 180 ILE B CA 1
ATOM 3146 C C . ILE B 1 180 ? -6.777 -3.924 10.414 1 98.25 180 ILE B C 1
ATOM 3148 O O . ILE B 1 180 ? -7.324 -4.523 9.484 1 98.25 180 ILE B O 1
ATOM 3152 N N . ILE B 1 181 ? -5.566 -4.184 10.781 1 98.5 181 ILE B N 1
ATOM 3153 C CA . ILE B 1 181 ? -4.707 -5.113 10.055 1 98.5 181 ILE B CA 1
ATOM 3154 C C . ILE B 1 181 ? -5.258 -6.531 10.188 1 98.5 181 ILE B C 1
ATOM 3156 O O . ILE B 1 181 ? -5.344 -7.262 9.195 1 98.5 181 ILE B O 1
ATOM 3160 N N . LEU B 1 182 ? -5.648 -6.902 11.383 1 98.25 182 LEU B N 1
ATOM 3161 C CA . LEU B 1 182 ? -6.172 -8.242 11.633 1 98.25 182 LEU B CA 1
ATOM 3162 C C . LEU B 1 182 ? -7.492 -8.453 10.898 1 98.25 182 LEU B C 1
ATOM 3164 O O . LEU B 1 182 ? -7.75 -9.539 10.383 1 98.25 182 LEU B O 1
ATOM 3168 N N . SER B 1 183 ? -8.32 -7.43 10.93 1 98.62 183 SER B N 1
ATOM 3169 C CA . SER B 1 183 ? -9.594 -7.516 10.219 1 98.62 183 SER B CA 1
ATOM 3170 C C . SER B 1 183 ? -9.375 -7.715 8.719 1 98.62 183 SER B C 1
ATOM 3172 O O . SER B 1 183 ? -10.07 -8.508 8.086 1 98.62 183 SER B O 1
ATOM 3174 N N . PHE B 1 184 ? -8.445 -7.004 8.18 1 98.75 184 PHE B N 1
ATOM 3175 C CA . PHE B 1 184 ? -8.086 -7.145 6.773 1 98.75 184 PHE B CA 1
ATOM 3176 C C . PHE B 1 184 ? -7.645 -8.57 6.465 1 98.75 184 PHE B C 1
ATOM 3178 O O . PHE B 1 184 ? -8.117 -9.172 5.5 1 98.75 184 PHE B O 1
ATOM 3185 N N . ALA B 1 185 ? -6.773 -9.109 7.273 1 98.5 185 ALA B N 1
ATOM 3186 C CA . ALA B 1 185 ? -6.277 -10.477 7.105 1 98.5 185 ALA B CA 1
ATOM 3187 C C . ALA B 1 185 ? -7.41 -11.492 7.227 1 98.5 185 ALA B C 1
ATOM 3189 O O . ALA B 1 185 ? -7.469 -12.461 6.465 1 98.5 185 ALA B O 1
ATOM 3190 N N . LEU B 1 186 ? -8.25 -11.266 8.188 1 98.06 186 LEU B N 1
ATOM 3191 C CA . LEU B 1 186 ? -9.391 -12.164 8.398 1 98.06 186 LEU B CA 1
ATOM 3192 C C . LEU B 1 186 ? -10.312 -12.156 7.184 1 98.06 186 LEU B C 1
ATOM 3194 O O . LEU B 1 186 ? -10.82 -13.211 6.781 1 98.06 186 LEU B O 1
ATOM 3198 N N . GLY B 1 187 ? -10.578 -10.984 6.652 1 98.44 187 GLY B N 1
ATOM 3199 C CA . GLY B 1 187 ? -11.367 -10.906 5.43 1 98.44 187 GLY B CA 1
ATOM 3200 C C . GLY B 1 187 ? -10.766 -11.703 4.285 1 98.44 187 GLY B C 1
ATOM 3201 O O . GLY B 1 187 ? -11.469 -12.445 3.6 1 98.44 187 GLY B O 1
ATOM 3202 N N . ALA B 1 188 ? -9.461 -11.555 4.09 1 98.31 188 ALA B N 1
ATOM 3203 C CA . ALA B 1 188 ? -8.758 -12.305 3.053 1 98.31 188 ALA B CA 1
ATOM 3204 C C . ALA B 1 188 ? -8.844 -13.812 3.311 1 98.31 188 ALA B C 1
ATOM 3206 O O . ALA B 1 188 ? -9.109 -14.586 2.391 1 98.31 188 ALA B O 1
ATOM 3207 N N . GLY B 1 189 ? -8.648 -14.219 4.57 1 98.06 189 GLY B N 1
ATOM 3208 C CA . GLY B 1 189 ? -8.695 -15.625 4.938 1 98.06 189 GLY B CA 1
ATOM 3209 C C . GLY B 1 189 ? -10.062 -16.25 4.727 1 98.06 189 GLY B C 1
ATOM 3210 O O . GLY B 1 189 ? -10.172 -17.344 4.16 1 98.06 189 GLY B O 1
ATOM 3211 N N . VAL B 1 190 ? -11.109 -15.594 5.199 1 98.06 190 VAL B N 1
ATOM 3212 C CA . VAL B 1 190 ? -12.469 -16.078 5.039 1 98.06 190 VAL B CA 1
ATOM 3213 C C . VAL B 1 190 ? -12.789 -16.234 3.553 1 98.06 190 VAL B C 1
ATOM 3215 O O . VAL B 1 190 ? -13.398 -17.234 3.139 1 98.06 190 VAL B O 1
ATOM 3218 N N . THR B 1 191 ? -12.422 -15.242 2.787 1 97.69 191 THR B N 1
ATOM 3219 C CA . THR B 1 191 ? -12.656 -15.312 1.351 1 97.69 191 THR B CA 1
ATOM 3220 C C . THR B 1 191 ? -11.867 -16.469 0.729 1 97.69 191 THR B C 1
ATOM 3222 O O . THR B 1 191 ? -12.344 -17.109 -0.201 1 97.69 191 THR B O 1
ATOM 3225 N N . GLY B 1 192 ? -10.633 -16.703 1.226 1 96.25 192 GLY B N 1
ATOM 3226 C CA . GLY B 1 192 ? -9.875 -17.859 0.785 1 96.25 192 GLY B CA 1
ATOM 3227 C C . GLY B 1 192 ? -10.617 -19.172 1.001 1 96.25 192 GLY B C 1
ATOM 3228 O O . GLY B 1 192 ? -10.625 -20.031 0.123 1 96.25 192 GLY B O 1
ATOM 3229 N N . ILE B 1 193 ? -11.266 -19.297 2.117 1 97.25 193 ILE B N 1
ATOM 3230 C CA . ILE B 1 193 ? -12.055 -20.484 2.439 1 97.25 193 ILE B CA 1
ATOM 3231 C C . ILE B 1 193 ? -13.273 -20.547 1.531 1 97.25 193 ILE B C 1
ATOM 3233 O O . ILE B 1 193 ? -13.562 -21.594 0.943 1 97.25 193 ILE B O 1
ATOM 3237 N N . LEU B 1 194 ? -13.953 -19.453 1.35 1 96.75 194 LEU B N 1
ATOM 3238 C CA . LEU B 1 194 ? -15.203 -19.406 0.605 1 96.75 194 LEU B CA 1
ATOM 3239 C C . LEU B 1 194 ? -14.961 -19.656 -0.88 1 96.75 194 LEU B C 1
ATOM 3241 O O . LEU B 1 194 ? -15.805 -20.25 -1.56 1 96.75 194 LEU B O 1
ATOM 3245 N N . THR B 1 195 ? -13.844 -19.188 -1.34 1 95.06 195 THR B N 1
ATOM 3246 C CA . THR B 1 195 ? -13.539 -19.391 -2.752 1 95.06 195 THR B CA 1
ATOM 3247 C C . THR B 1 195 ? -13.383 -20.891 -3.059 1 95.06 195 THR B C 1
ATOM 3249 O O . THR B 1 195 ? -13.75 -21.344 -4.145 1 95.06 195 THR B O 1
ATOM 3252 N N . HIS B 1 196 ? -12.859 -21.625 -2.176 1 92.5 196 HIS B N 1
ATOM 3253 C CA . HIS B 1 196 ? -12.719 -23.062 -2.348 1 92.5 196 HIS B CA 1
ATOM 3254 C C . HIS B 1 196 ? -14.07 -23.766 -2.252 1 92.5 196 HIS B C 1
ATOM 3256 O O . HIS B 1 196 ? -14.32 -24.734 -2.971 1 92.5 196 HIS B O 1
ATOM 3262 N N . ALA B 1 197 ? -14.945 -23.234 -1.495 1 94.44 197 ALA B N 1
ATOM 3263 C CA . ALA B 1 197 ? -16.219 -23.906 -1.203 1 94.44 197 ALA B CA 1
ATOM 3264 C C . ALA B 1 197 ? -17.266 -23.547 -2.252 1 94.44 197 ALA B C 1
ATOM 3266 O O . ALA B 1 197 ? -18.016 -24.422 -2.693 1 94.44 197 ALA B O 1
ATOM 3267 N N . ILE B 1 198 ? -17.25 -22.188 -2.658 1 95.19 198 ILE B N 1
ATOM 3268 C CA . ILE B 1 198 ? -18.406 -21.797 -3.465 1 95.19 198 ILE B CA 1
ATOM 3269 C C . ILE B 1 198 ? -17.938 -20.969 -4.66 1 95.19 198 ILE B C 1
ATOM 3271 O O . ILE B 1 198 ? -18.75 -20.344 -5.336 1 95.19 198 ILE B O 1
ATOM 3275 N N . GLY B 1 199 ? -16.688 -20.891 -4.883 1 94.81 199 GLY B N 1
ATOM 3276 C CA . GLY B 1 199 ? -16.156 -20.25 -6.082 1 94.81 199 GLY B CA 1
ATOM 3277 C C . GLY B 1 199 ? -16.406 -18.766 -6.129 1 94.81 199 GLY B C 1
ATOM 3278 O O . GLY B 1 199 ? -16.078 -18.047 -5.184 1 94.81 199 GLY B O 1
ATOM 3279 N N . THR B 1 200 ? -17.047 -18.344 -7.191 1 93.19 200 THR B N 1
ATOM 3280 C CA . THR B 1 200 ? -17.219 -16.906 -7.434 1 93.19 200 THR B CA 1
ATOM 3281 C C . THR B 1 200 ? -18.219 -16.312 -6.449 1 93.19 200 THR B C 1
ATOM 3283 O O . THR B 1 200 ? -18.219 -15.102 -6.219 1 93.19 200 THR B O 1
ATOM 3286 N N . TYR B 1 201 ? -19 -17.047 -5.805 1 96 201 TYR B N 1
ATOM 3287 C CA . TYR B 1 201 ? -19.969 -16.547 -4.84 1 96 201 TYR B CA 1
ATOM 3288 C C . TYR B 1 201 ? -19.281 -16.125 -3.549 1 96 201 TYR B C 1
ATOM 3290 O O . TYR B 1 201 ? -19.922 -15.523 -2.672 1 96 201 TYR B O 1
ATOM 3298 N N . ALA B 1 202 ? -18.016 -16.328 -3.494 1 96.19 202 ALA B N 1
ATOM 3299 C CA . ALA B 1 202 ? -17.234 -16.016 -2.297 1 96.19 202 ALA B CA 1
ATOM 3300 C C . ALA B 1 202 ? -17.328 -14.531 -1.961 1 96.19 202 ALA B C 1
ATOM 3302 O O . ALA B 1 202 ? -17.234 -14.148 -0.793 1 96.19 202 ALA B O 1
ATOM 3303 N N . LEU B 1 203 ? -17.594 -13.688 -2.908 1 96.44 203 LEU B N 1
ATOM 3304 C CA . LEU B 1 203 ? -17.656 -12.242 -2.689 1 96.44 203 LEU B CA 1
ATOM 3305 C C . LEU B 1 203 ? -18.938 -11.867 -1.945 1 96.44 203 LEU B C 1
ATOM 3307 O O . LEU B 1 203 ? -19.062 -10.75 -1.444 1 96.44 203 LEU B O 1
ATOM 3311 N N . ALA B 1 204 ? -19.875 -12.812 -1.844 1 94.06 204 ALA B N 1
ATOM 3312 C CA . ALA B 1 204 ? -21.125 -12.57 -1.127 1 94.06 204 ALA B CA 1
ATOM 3313 C C . ALA B 1 204 ? -20.859 -12.195 0.329 1 94.06 204 ALA B C 1
ATOM 3315 O O . ALA B 1 204 ? -21.578 -11.398 0.916 1 94.06 204 ALA B O 1
ATOM 3316 N N . GLY B 1 205 ? -19.797 -12.82 0.891 1 95.12 205 GLY B N 1
ATOM 3317 C CA . GLY B 1 205 ? -19.422 -12.469 2.25 1 95.12 205 GLY B CA 1
ATOM 3318 C C . GLY B 1 205 ? -19.125 -10.992 2.416 1 95.12 205 GLY B C 1
ATOM 3319 O O . GLY B 1 205 ? -19.641 -10.336 3.324 1 95.12 205 GLY B O 1
ATOM 3320 N N . ALA B 1 206 ? -18.281 -10.477 1.557 1 97.38 206 ALA B N 1
ATOM 3321 C CA . ALA B 1 206 ? -17.953 -9.055 1.592 1 97.38 206 ALA B CA 1
ATOM 3322 C C . ALA B 1 206 ? -19.172 -8.195 1.336 1 97.38 206 ALA B C 1
ATOM 3324 O O . ALA B 1 206 ? -19.328 -7.121 1.929 1 97.38 206 ALA B O 1
ATOM 3325 N N . THR B 1 207 ? -20.047 -8.633 0.437 1 97.75 207 THR B N 1
ATOM 3326 C CA . THR B 1 207 ? -21.281 -7.914 0.134 1 97.75 207 THR B CA 1
ATOM 3327 C C . THR B 1 207 ? -22.156 -7.793 1.377 1 97.75 207 THR B C 1
ATOM 3329 O O . THR B 1 207 ? -22.703 -6.727 1.658 1 97.75 207 THR B O 1
ATOM 3332 N N . LEU B 1 208 ? -22.25 -8.883 2.076 1 97.62 208 LEU B N 1
ATOM 3333 C CA . LEU B 1 208 ? -23.047 -8.891 3.301 1 97.62 208 LEU B CA 1
ATOM 3334 C C . LEU B 1 208 ? -22.469 -7.906 4.32 1 97.62 208 LEU B C 1
ATOM 3336 O O . LEU B 1 208 ? -23.234 -7.215 5.012 1 97.62 208 LEU B O 1
ATOM 3340 N N . VAL B 1 209 ? -21.188 -7.855 4.438 1 98.25 209 VAL B N 1
ATOM 3341 C CA . VAL B 1 209 ? -20.516 -6.934 5.348 1 98.25 209 VAL B CA 1
ATOM 3342 C C . VAL B 1 209 ? -20.859 -5.492 4.973 1 98.25 209 VAL B C 1
ATOM 3344 O O . VAL B 1 209 ? -21.172 -4.676 5.84 1 98.25 209 VAL B O 1
ATOM 3347 N N . LEU B 1 210 ? -20.844 -5.168 3.678 1 98.38 210 LEU B N 1
ATOM 3348 C CA . LEU B 1 210 ? -21.125 -3.814 3.219 1 98.38 210 LEU B CA 1
ATOM 3349 C C . LEU B 1 210 ? -22.594 -3.465 3.43 1 98.38 210 LEU B C 1
ATOM 3351 O O . LEU B 1 210 ? -22.938 -2.314 3.729 1 98.38 210 LEU B O 1
ATOM 3355 N N . ILE B 1 211 ? -23.5 -4.461 3.254 1 98.12 211 ILE B N 1
ATOM 3356 C CA . ILE B 1 211 ? -24.922 -4.25 3.529 1 98.12 211 ILE B CA 1
ATOM 3357 C C . ILE B 1 211 ? -25.109 -3.9 5.004 1 98.12 211 ILE B C 1
ATOM 3359 O O . ILE B 1 211 ? -25.875 -2.996 5.336 1 98.12 211 ILE B O 1
ATOM 3363 N N . LEU B 1 212 ? -24.391 -4.605 5.855 1 97.94 212 LEU B N 1
ATOM 3364 C CA . LEU B 1 212 ? -24.453 -4.324 7.285 1 97.94 212 LEU B CA 1
ATOM 3365 C C . LEU B 1 212 ? -24 -2.9 7.582 1 97.94 212 LEU B C 1
ATOM 3367 O O . LEU B 1 212 ? -24.625 -2.201 8.383 1 97.94 212 LEU B O 1
ATOM 3371 N N . ILE B 1 213 ? -22.906 -2.432 6.988 1 97.88 213 ILE B N 1
ATOM 3372 C CA . ILE B 1 213 ? -22.438 -1.067 7.18 1 97.88 213 ILE B CA 1
ATOM 3373 C C . ILE B 1 213 ? -23.5 -0.077 6.727 1 97.88 213 ILE B C 1
ATOM 3375 O O . ILE B 1 213 ? -23.797 0.893 7.43 1 97.88 213 ILE B O 1
ATOM 3379 N N . ASP B 1 214 ? -24.094 -0.334 5.535 1 96.75 214 ASP B N 1
ATOM 3380 C CA . ASP B 1 214 ? -25.125 0.557 5.004 1 96.75 214 ASP B CA 1
ATOM 3381 C C . ASP B 1 214 ? -26.312 0.651 5.953 1 96.75 214 ASP B C 1
ATOM 3383 O O . ASP B 1 214 ? -26.875 1.732 6.152 1 96.75 214 ASP B O 1
ATOM 3387 N N . LEU B 1 215 ? -26.688 -0.474 6.527 1 96.25 215 LEU B N 1
ATOM 3388 C CA . LEU B 1 215 ? -27.797 -0.506 7.473 1 96.25 215 LEU B CA 1
ATOM 3389 C C . LEU B 1 215 ? -27.469 0.285 8.734 1 96.25 215 LEU B C 1
ATOM 3391 O O . LEU B 1 215 ? -28.312 1.008 9.258 1 96.25 215 LEU B O 1
ATOM 3395 N N . LEU B 1 216 ? -26.266 0.146 9.266 1 95.38 216 LEU B N 1
ATOM 3396 C CA . LEU B 1 216 ? -25.844 0.877 10.453 1 95.38 216 LEU B CA 1
ATOM 3397 C C . LEU B 1 216 ? -25.844 2.381 10.195 1 95.38 216 LEU B C 1
ATOM 3399 O O . LEU B 1 216 ? -26.266 3.162 11.047 1 95.38 216 LEU B O 1
ATOM 3403 N N . LEU B 1 217 ? -25.344 2.768 9.008 1 93.75 217 LEU B N 1
ATOM 3404 C CA . LEU B 1 217 ? -25.328 4.184 8.656 1 93.75 217 LEU B CA 1
ATOM 3405 C C . LEU B 1 217 ? -26.75 4.715 8.484 1 93.75 217 LEU B C 1
ATOM 3407 O O . LEU B 1 217 ? -27.047 5.852 8.859 1 93.75 217 LEU B O 1
ATOM 3411 N N . TRP B 1 218 ? -27.609 3.91 7.887 1 92.5 218 TRP B N 1
ATOM 3412 C CA . TRP B 1 218 ? -29 4.281 7.684 1 92.5 218 TRP B CA 1
ATOM 3413 C C . TRP B 1 218 ? -29.703 4.504 9.016 1 92.5 218 TRP B C 1
ATOM 3415 O O . TRP B 1 218 ? -30.438 5.484 9.188 1 92.5 218 TRP B O 1
ATOM 3425 N N . ARG B 1 219 ? -29.469 3.693 9.984 1 91.69 219 ARG B N 1
ATOM 3426 C CA . ARG B 1 219 ? -30.078 3.791 11.305 1 91.69 219 ARG B CA 1
ATOM 3427 C C . ARG B 1 219 ? -29.594 5.035 12.039 1 91.69 219 ARG B C 1
ATOM 3429 O O . ARG B 1 219 ? -30.359 5.672 12.773 1 91.69 219 ARG B O 1
ATOM 3436 N N . ASP B 1 220 ? -28.344 5.289 11.883 1 88.88 220 ASP B N 1
ATOM 3437 C CA . ASP B 1 220 ? -27.781 6.473 12.523 1 88.88 220 ASP B CA 1
ATOM 3438 C C . ASP B 1 220 ? -28.391 7.75 11.953 1 88.88 220 ASP B C 1
ATOM 3440 O O . ASP B 1 220 ? -28.594 8.727 12.68 1 88.88 220 ASP B O 1
ATOM 3444 N N . GLN B 1 221 ? -28.625 7.812 10.688 1 83.38 221 GLN B N 1
ATOM 3445 C CA . GLN B 1 221 ? -29.219 8.969 10.031 1 83.38 221 GLN B CA 1
ATOM 3446 C C . GLN B 1 221 ? -30.656 9.203 10.531 1 83.38 221 GLN B C 1
ATOM 3448 O O . GLN B 1 221 ? -31.109 10.344 10.625 1 83.38 221 GLN B O 1
ATOM 3453 N N . LYS B 1 222 ? -31.344 8.172 10.82 1 82.38 222 LYS B N 1
ATOM 3454 C CA . LYS B 1 222 ? -32.719 8.281 11.289 1 82.38 222 LYS B CA 1
ATOM 3455 C C . LYS B 1 222 ? -32.781 8.773 12.734 1 82.38 222 LYS B C 1
ATOM 3457 O O . LYS B 1 222 ? -33.75 9.414 13.148 1 82.38 222 LYS B O 1
ATOM 3462 N N . THR B 1 223 ? -31.734 8.5 13.438 1 72.75 223 THR B N 1
ATOM 3463 C CA . THR B 1 223 ? -31.734 8.883 14.844 1 72.75 223 THR B CA 1
ATOM 3464 C C . THR B 1 223 ? -31.234 10.32 15.008 1 72.75 223 THR B C 1
ATOM 3466 O O . THR B 1 223 ? -31.391 10.914 16.078 1 72.75 223 THR B O 1
ATOM 3469 N N . LEU B 1 224 ? -30.422 10.844 14.086 1 63.16 224 LEU B N 1
ATOM 3470 C CA . LEU B 1 224 ? -29.969 12.227 14.203 1 63.16 224 LEU B CA 1
ATOM 3471 C C . LEU B 1 224 ? -31.109 13.203 13.977 1 63.16 224 LEU B C 1
ATOM 3473 O O . LEU B 1 224 ? -31.891 13.047 13.023 1 63.16 224 LEU B O 1
ATOM 3477 N N . PRO B 1 225 ? -31.484 14.062 14.961 1 56.25 225 PRO B N 1
ATOM 3478 C CA . PRO B 1 225 ? -32.594 15.016 14.883 1 56.25 225 PRO B CA 1
ATOM 3479 C C . PRO B 1 225 ? -32.469 15.961 13.688 1 56.25 225 PRO B C 1
ATOM 3481 O O . PRO B 1 225 ? -31.344 16.281 13.273 1 56.25 225 PRO B O 1
ATOM 3484 N N . GLN B 1 226 ? -33.438 15.898 12.695 1 51.09 226 GLN B N 1
ATOM 3485 C CA . GLN B 1 226 ? -33.594 16.75 11.516 1 51.09 226 GLN B CA 1
ATOM 3486 C C . GLN B 1 226 ? -33.188 18.188 11.828 1 51.09 226 GLN B C 1
ATOM 3488 O O . GLN B 1 226 ? -32.938 18.984 10.914 1 51.09 226 GLN B O 1
ATOM 3493 N N . SER B 1 227 ? -33.156 18.656 13.039 1 45.69 227 SER B N 1
ATOM 3494 C CA . SER B 1 227 ? -33.062 20.094 13.297 1 45.69 227 SER B CA 1
ATOM 3495 C C . SER B 1 227 ? -31.609 20.578 13.117 1 45.69 227 SER B C 1
ATOM 3497 O O . SER B 1 227 ? -31.359 21.781 13.055 1 45.69 227 SER B O 1
ATOM 3499 N N . THR B 1 228 ? -30.703 19.672 13.438 1 43.09 228 THR B N 1
ATOM 3500 C CA . THR B 1 228 ? -29.375 20.281 13.469 1 43.09 228 THR B CA 1
ATOM 3501 C C . THR B 1 228 ? -28.797 20.391 12.062 1 43.09 228 THR B C 1
ATOM 3503 O O . THR B 1 228 ? -27.625 20.719 11.898 1 43.09 228 THR B O 1
ATOM 3506 N N . VAL B 1 229 ? -29.609 19.984 11.094 1 39.62 229 VAL B N 1
ATOM 3507 C CA . VAL B 1 229 ? -29.156 20.531 9.812 1 39.62 229 VAL B CA 1
ATOM 3508 C C . VAL B 1 229 ? -29.797 21.891 9.57 1 39.62 229 VAL B C 1
ATOM 3510 O O . VAL B 1 229 ? -30.984 22.078 9.836 1 39.62 229 VAL B O 1
#

Radius of gyration: 21.89 Å; Cα contacts (8 Å, |Δi|>4): 834; chains: 2; bounding box: 63×57×53 Å

Solvent-accessible surface area (backbone atoms only — not comparable to full-atom values): 21787 Å² total; per-residue (Å²): 127,83,73,81,78,53,59,70,81,21,28,67,68,47,47,29,49,49,8,17,31,40,21,23,46,25,35,46,23,28,74,73,30,82,66,30,40,20,46,42,35,37,58,24,41,35,50,25,16,26,28,50,42,65,68,34,57,79,64,20,49,60,26,49,45,19,49,52,28,21,30,49,19,24,33,54,43,51,53,51,50,65,61,41,71,74,45,88,59,82,63,50,60,59,46,51,52,46,50,52,39,40,54,54,44,49,48,43,20,74,44,33,90,76,46,55,44,64,56,48,32,21,54,47,1,22,40,39,24,30,50,48,67,68,50,42,46,39,70,91,36,80,40,62,50,60,49,40,38,63,41,43,47,51,24,24,43,18,40,41,39,15,73,74,68,63,33,66,69,18,44,55,48,20,53,54,39,45,49,35,51,52,27,17,22,48,21,2,10,52,25,34,39,31,34,75,75,55,41,48,46,25,47,48,60,37,36,51,50,50,51,52,50,48,50,54,53,52,53,51,58,72,66,51,67,78,73,84,103,127,82,73,81,76,51,61,71,82,22,28,66,69,48,49,30,49,48,7,17,31,39,20,22,46,24,36,46,24,29,74,74,30,81,65,29,38,20,46,42,36,37,57,25,41,36,50,25,16,26,27,50,42,64,68,36,58,79,64,19,50,61,27,50,44,19,49,52,28,21,31,51,19,25,32,52,41,52,51,51,49,66,60,40,71,73,46,86,60,86,61,50,60,60,45,51,52,46,51,53,38,39,55,54,44,49,49,42,20,75,42,33,88,75,45,54,43,66,57,48,32,21,54,47,1,22,40,37,22,30,49,48,67,68,48,44,45,39,71,88,37,81,39,60,49,60,48,40,37,64,41,42,46,50,24,24,44,17,41,41,37,16,71,76,67,62,33,66,69,19,43,54,47,20,53,55,38,45,48,34,49,51,28,18,22,48,21,2,9,53,25,36,38,31,34,75,74,56,41,49,45,27,47,48,59,36,35,51,49,49,50,51,51,48,50,56,52,51,53,50,60,70,66,50,69,78,73,83,105

Secondary structure (DSSP, 8-state):
-------GGGSHHHHHHHHHHHHHHHHHHHHHTTS--SS-HHHHHHHHHHHHHTT-HHHHHHHHHHHHHHHHHHHHHHHHHHHHTTSS-HHHHHHHHHHHHHHHHHHHHHHTTTS-HHHHHHHHHHHHHHHHHH--EETTEE--SS-HHHHHHHHHHHHIIIIIS--HHHHHHHHHHHHHHHHHHHHHHHHHHHHHHHGGGGHHHHHHHHHHHHHHHHHHHHHS-GGG-/-------GGGSHHHHHHHHHHHHHHHHHHHHHTTS--SS-HHHHHHHHHHHHHTT-HHHHHHHHHHHHHHHHHHHHHHHHHHHHTTS--TTHHHHHHHHHHHHHHHHHHHHTTTS-HHHHHHHHHHHHHHHHHH--EETTEE--SS-HHHHHHHHHHHHIIIIIS--HHHHHHHHHHHHHHHHHHHHHHHHHHHHHHHGGGGHHHHHHHHHHHHHHHHHHHHHS-GGG-

Foldseek 3Di:
DPPLDPDPCQELLVLLLLLLLLLLQQLQLCVAQLNEGLQPLVVLVVVLVVCVVVVNVVSNVLSVLSVVLLVVLLVVLVVLVVVCVVPPPPCPSVLVLLVLLLVLLVVCLVCVVPDHSSVSSSSSNSNSSNSQNPRQHHPRDGGGSNDLVVLVVLLVVLCCCCPVVPDPVSVVSNVSSVSSNVSNVVSSVQLVVVCVVPNSNSSVVSSVSSVVSSVVSVVVSVPPPPPVD/DPPLDPDPCQELLVLLLLLLLLLLQQLQLCVAQLNEGLQPLVVLVVVLVVCVVVVNVVSNVLSVLSVVLLVVLLVVLVVLVVVCVVPPPPCPSVLVLLVLLLVLLVVCLVCVVPDHSSVSSSSSNSNNSNSQNPRQHHPRDGGGSNDLPVLVVLLVVLCCCCPVVPDPVSVVSNVSSVSSNVSNVVSSVQLVVQCVVPNSNSSVVSSVSSVVSSVVSVVVSVPPPPPVD

InterPro domains:
  IPR010699 Protein of unknown function DUF1275 [PF06912] (15-213)

pLDDT: mean 92.03, std 11.75, range [34.72, 98.75]

Organism: Lacticaseibacillus rhamnosus (strain LMS2-1) (NCBI:txid525361)